Protein 3H6J (pdb70)

Radius of gyration: 24.5 Å; Cα contacts (8 Å, |Δi|>4): 1259; chains: 1; bounding box: 62×69×52 Å

Secondary structure (DSSP, 8-state):
--TT-------TT-EE-SSSEEEEEEEEE-TTS-EEEEEEEES--STTS--EEEEEEEETTEEPPPEEEE--TT--EEEEEEEE-TTS-EEEEEEETTTTEEEEEEESSTTSS-EEEEEE--TTSSEEEE-SB-EEETTEEEEEEEEEETTEEEEEEEEESSSSSS-EEEEEEEEESS-EEEEEEEEEETTEEEEEEEETTSTTS-EEEEEESSTTSS-EEEEE-EESS--TT--EEEEEEEEEE-TTS-EEEEEEEEETTTTEEEEEEEEHHHHHH-SEEE---EEEEE--SS-EEEEEEEETTTEEEEEEEEEEETTEEEEEEEEE---S--SEE---EEEETT-EEEEE---SS--SEEEEEEESSSS-S--EE---EEEESSSEEEESEEEEE-SSEEEEEE-SBSB--S-BTTTB-SGGG-BSEEEEEEEEE-

Solvent-accessible surface area: 18546 Å² total; per-residue (Å²): 240,89,128,202,145,107,82,102,30,169,0,68,66,65,42,6,87,86,74,72,3,0,0,24,1,10,0,19,41,5,95,83,10,27,0,0,0,0,1,0,18,0,75,50,68,75,35,42,27,55,3,40,0,0,8,0,50,23,93,87,26,130,21,32,88,28,48,85,13,6,111,38,85,72,51,0,2,24,8,1,0,0,0,30,12,108,91,16,30,0,0,0,0,0,3,0,124,85,61,5,47,0,41,0,21,2,2,102,54,39,1,106,76,37,79,93,65,50,48,13,64,109,58,70,11,71,76,1,34,0,12,6,57,6,16,61,5,62,79,56,5,0,0,4,6,32,4,6,60,58,119,49,56,44,1,23,0,0,27,5,88,65,36,0,80,87,22,30,95,36,22,75,12,41,62,19,122,46,49,16,24,6,5,16,13,18,46,15,40,158,19,29,2,0,0,0,0,33,41,17,79,0,61,42,16,25,4,57,0,5,10,2,116,68,44,1,58,91,44,84,75,34,15,62,28,64,21,75,55,47,12,95,101,14,64,4,0,2,5,12,16,5,75,5,108,27,155,72,42,28,41,2,0,0,0,0,2,0,0,52,65,46,88,82,0,12,25,6,9,2,41,22,75,103,0,62,88,17,15,54,27,5,31,89,76,55,79,26,57,45,0,46,64,36,0,0,19,6,2,18,10,51,49,56,17,169,76,0,0,0,0,0,0,41,17,74,50,78,54,30,0,0,1,28,0,12,24,7,150,28,71,55,18,17,13,30,49,18,84,18,48,79,3,53,39,112,40,107,44,81,22,80,7,74,26,182,100,32,6,157,113,41,49,7,21,3,3,178,47,38,76,31,105,107,99,36,101,12,122,83,45,103,9,62,80,78,26,154,63,32,5,2,4,124,71,87,64,28,75,124,43,0,86,0,28,11,12,25,2,0,35,2,4,17,123,116,69,63,124,7,85,39,72,106,30,59,26,53,87,10,69,0,11,0,54,0,39,51

Nearest PDB structures (foldseek):
  3h6j-assembly1_A  TM=1.002E+00  e=2.358E-85  Pseudomonas aeruginosa
  2w38-assembly1_A  TM=1.001E+00  e=3.408E-80  Pseudomonas aeruginosa PAO1
  5yp4-assembly2_D  TM=4.497E-01  e=7.134E-05  Pseudoxanthomonas mexicana
  5yp4-assembly2_C  TM=4.364E-01  e=2.005E-04  Pseudoxanthomonas mexicana
  5yp1-assembly1_A  TM=4.173E-01  e=2.781E-03  Pseudoxanthomonas mexicana

Foldseek 3Di:
DPPVDDDDDDQVFAWDFDFWAWAQWAWEAAPVGWIKIWTWTFQAQDAQGFTFIWMWIQDPRYTDDTDTAGGDPRWHWHHWEWYADPLRKTKIWTATRVQLKIWIWIDDPNRPDIDTQDIHHCPQWPHKGWHYYWADQPQKIWTWIKTHHDQKIWTWTWIDNPRRNDIDIDATADIDRWHWGQKEWDAADDQKIKMWTQTVQQFQQWIWIKMTRHSRNYIDTQGTQEEPDTDGRFRKDRKYKDWAAFPVGFIKMKIWIATAVQQFIWIWMAGVVVSVVGRYGIGDIDGFGGAYHPKFNKYWYDDPRAKTKMKIKHAPDNRTIIIRIGIDHPDGAFLFKDQWDKDFAQDKDKAFRPDPFKFPDKWKWFDADSDDPDIGTFDWDWEDPPHTKIAAWDWDIGGTIIMIGGMCANHEHLPDPDQRPHPVSRHRMHIMMMTTHD

B-factor: mean 17.86, std 13.31, range [4.4, 105.65]

Structure (mmCIF, N/CA/C/O backbone):
data_3H6J
#
_entry.id   3H6J
#
_cell.length_a   126.340
_cell.length_b   126.340
_cell.length_c   126.340
_cell.angle_alpha   90.00
_cell.angle_beta   90.00
_cell.angle_gamma   90.00
#
_symmetry.space_group_name_H-M   'P 21 3'
#
loop_
_entity.id
_entity.type
_entity.pdbx_description
1 polymer Neuraminidase
2 water water
#
loop_
_atom_site.group_PDB
_atom_site.id
_atom_site.type_symbol
_atom_site.label_atom_id
_atom_site.label_alt_id
_atom_site.label_comp_id
_atom_site.label_asym_id
_atom_site.label_entity_id
_atom_site.label_seq_id
_atom_site.pdbx_PDB_ins_code
_atom_site.Cartn_x
_atom_site.Cartn_y
_atom_site.Cartn_z
_atom_site.occupancy
_atom_site.B_iso_or_equiv
_atom_site.auth_seq_id
_atom_site.auth_comp_id
_atom_site.auth_asym_id
_atom_site.auth_atom_id
_atom_site.pdbx_PDB_model_num
ATOM 1 N N . MET A 1 1 ? 104.332 31.559 25.931 1.00 36.54 1 MET A N 1
ATOM 2 C CA . MET A 1 1 ? 102.927 31.973 26.192 1.00 34.97 1 MET A CA 1
ATOM 3 C C . MET A 1 1 ? 101.999 30.770 26.306 1.00 32.43 1 MET A C 1
ATOM 4 O O . MET A 1 1 ? 100.927 30.738 25.702 1.00 30.52 1 MET A O 1
ATOM 9 N N . ASN A 1 2 ? 102.421 29.778 27.081 1.00 29.20 2 ASN A N 1
ATOM 10 C CA . ASN A 1 2 ? 101.623 28.579 27.282 1.00 26.12 2 ASN A CA 1
ATOM 11 C C . ASN A 1 2 ? 100.756 28.764 28.524 1.00 24.26 2 ASN A C 1
ATOM 12 O O . ASN A 1 2 ? 101.203 28.531 29.647 1.00 22.80 2 ASN A O 1
ATOM 17 N N . THR A 1 3 ? 99.515 29.196 28.312 1.00 21.54 3 THR A N 1
ATOM 18 C CA . THR A 1 3 ? 98.589 29.426 29.413 1.00 19.38 3 THR A CA 1
ATOM 19 C C . THR A 1 3 ? 98.148 28.125 30.073 1.00 18.21 3 THR A C 1
ATOM 20 O O . THR A 1 3 ? 97.495 28.142 31.118 1.00 17.15 3 THR A O 1
ATOM 24 N N . TYR A 1 4 ? 98.506 26.996 29.467 1.00 17.77 4 TYR A N 1
ATOM 25 C CA . TYR A 1 4 ? 98.144 25.699 30.026 1.00 17.34 4 TYR A CA 1
ATOM 26 C C . TYR A 1 4 ? 99.156 25.224 31.059 1.00 18.24 4 TYR A C 1
ATOM 27 O O . TYR A 1 4 ? 98.850 24.361 31.883 1.00 18.87 4 TYR A O 1
ATOM 36 N N . PHE A 1 5 ? 100.357 25.791 31.017 1.00 18.21 5 PHE A N 1
ATOM 37 C CA . PHE A 1 5 ? 101.399 25.403 31.958 1.00 19.18 5 PHE A CA 1
ATOM 38 C C . PHE A 1 5 ? 101.009 25.853 33.357 1.00 20.45 5 PHE A C 1
ATOM 39 O O . PHE A 1 5 ? 100.802 27.039 33.605 1.00 22.02 5 PHE A O 1
ATOM 47 N N . ASP A 1 6 ? 100.917 24.896 34.272 1.00 19.82 6 ASP A N 1
ATOM 48 C CA . ASP A 1 6 ? 100.522 25.194 35.639 1.00 19.33 6 ASP A CA 1
ATOM 49 C C . ASP A 1 6 ? 101.687 25.214 36.621 1.00 18.29 6 ASP A C 1
ATOM 50 O O . ASP A 1 6 ? 102.555 24.342 36.596 1.00 18.82 6 ASP A O 1
ATOM 55 N N . ILE A 1 7 ? 101.707 26.235 37.471 1.00 15.27 7 ILE A N 1
ATOM 56 C CA . ILE A 1 7 ? 102.727 26.365 38.501 1.00 14.15 7 ILE A CA 1
ATOM 57 C C . ILE A 1 7 ? 101.970 26.210 39.812 1.00 11.89 7 ILE A C 1
ATOM 58 O O . ILE A 1 7 ? 101.248 27.118 40.234 1.00 13.26 7 ILE A O 1
ATOM 63 N N . PRO A 1 8 ? 102.108 25.048 40.468 1.00 10.86 8 PRO A N 1
ATOM 64 C CA . PRO A 1 8 ? 101.409 24.821 41.734 1.00 10.58 8 PRO A CA 1
ATOM 65 C C . PRO A 1 8 ? 102.087 25.537 42.891 1.00 10.49 8 PRO A C 1
ATOM 66 O O . PRO A 1 8 ? 103.192 26.061 42.749 1.00 10.13 8 PRO A O 1
ATOM 70 N N . HIS A 1 9 ? 101.413 25.564 44.034 1.00 8.67 9 HIS A N 1
ATOM 71 C CA . HIS A 1 9 ? 101.967 26.185 45.228 1.00 8.64 9 HIS A CA 1
ATOM 72 C C . HIS A 1 9 ? 101.669 25.341 46.444 1.00 9.61 9 HIS A C 1
ATOM 73 O O . HIS A 1 9 ? 100.682 24.608 46.482 1.00 8.76 9 HIS A O 1
ATOM 80 N N . ARG A 1 10 ? 102.563 25.413 47.420 1.00 8.59 10 ARG A N 1
ATOM 81 C CA . ARG A 1 10 ? 102.396 24.687 48.669 1.00 8.97 10 ARG A CA 1
ATOM 82 C C . ARG A 1 10 ? 102.918 25.604 49.753 1.00 10.39 10 ARG A C 1
ATOM 83 O O . ARG A 1 10 ? 104.125 25.805 49.884 1.00 11.15 10 ARG A O 1
ATOM 91 N N . LEU A 1 11 ? 101.996 26.168 50.523 1.00 9.72 11 LEU A N 1
ATOM 92 C CA . LEU A 1 11 ? 102.357 27.096 51.580 1.00 9.01 11 LEU A CA 1
ATOM 93 C C . LEU A 1 11 ? 102.285 26.498 52.975 1.00 9.77 11 LEU A C 1
ATOM 94 O O . LEU A 1 11 ? 102.577 27.174 53.962 1.00 9.76 11 LEU A O 1
ATOM 99 N N . VAL A 1 12 ? 101.903 25.230 53.055 1.00 9.78 12 VAL A N 1
ATOM 100 C CA . VAL A 1 12 ? 101.802 24.543 54.337 1.00 10.14 12 VAL A CA 1
ATOM 101 C C . VAL A 1 12 ? 103.117 24.606 55.113 1.00 10.87 12 VAL A C 1
ATOM 102 O O . VAL A 1 12 ? 104.152 24.140 54.635 1.00 12.16 12 VAL A O 1
ATOM 106 N N . GLY A 1 13 ? 103.064 25.200 56.304 1.00 10.60 13 GLY A N 1
ATOM 107 C CA . GLY A 1 13 ? 104.240 25.311 57.150 1.00 10.24 13 GLY A CA 1
ATOM 108 C C . GLY A 1 13 ? 105.306 26.307 56.727 1.00 11.14 13 GLY A C 1
ATOM 109 O O . GLY A 1 13 ? 106.345 26.405 57.381 1.00 12.44 13 GLY A O 1
ATOM 110 N N . LYS A 1 14 ? 105.063 27.057 55.656 1.00 10.33 14 LYS A N 1
ATOM 111 C CA . LYS A 1 14 ? 106.045 28.028 55.179 1.00 9.65 14 LYS A CA 1
ATOM 112 C C . LYS A 1 14 ? 106.047 29.316 55.989 1.00 9.11 14 LYS A C 1
ATOM 113 O O . LYS A 1 14 ? 105.016 29.731 56.513 1.00 9.98 14 LYS A O 1
ATOM 119 N N . ALA A 1 15 ? 107.216 29.942 56.095 1.00 9.28 15 ALA A N 1
ATOM 120 C CA . ALA A 1 15 ? 107.335 31.183 56.846 1.00 9.15 15 ALA A CA 1
ATOM 121 C C . ALA A 1 15 ? 108.559 31.991 56.462 1.00 9.36 15 ALA A C 1
ATOM 122 O O . ALA A 1 15 ? 109.564 31.455 55.989 1.00 9.76 15 ALA A O 1
ATOM 124 N N . LEU A 1 16 ? 108.449 33.296 56.670 1.00 9.85 16 LEU A N 1
ATOM 125 C CA . LEU A 1 16 ? 109.539 34.224 56.417 1.00 9.90 16 LEU A CA 1
ATOM 126 C C . LEU A 1 16 ? 109.827 34.806 57.795 1.00 10.22 16 LEU A C 1
ATOM 127 O O . LEU A 1 16 ? 109.032 35.580 58.322 1.00 10.91 16 LEU A O 1
ATOM 132 N N . TYR A 1 17 ? 110.942 34.405 58.392 1.00 10.92 17 TYR A N 1
ATOM 133 C CA . TYR A 1 17 ? 111.307 34.915 59.709 1.00 10.95 17 TYR A CA 1
ATOM 134 C C . TYR A 1 17 ? 112.817 35.075 59.797 1.00 12.84 17 TYR A C 1
ATOM 135 O O . TYR A 1 17 ? 113.564 34.108 59.633 1.00 13.01 17 TYR A O 1
ATOM 144 N N . GLU A 1 18 ? 113.257 36.301 60.061 1.00 12.02 18 GLU A N 1
ATOM 145 C CA . GLU A 1 18 ? 114.681 36.595 60.164 1.00 13.00 18 GLU A CA 1
ATOM 146 C C . GLU A 1 18 ? 114.986 37.436 61.399 1.00 12.82 18 GLU A C 1
ATOM 147 O O . GLU A 1 18 ? 115.971 38.170 61.432 1.00 12.85 18 GLU A O 1
ATOM 153 N N . SER A 1 19 ? 114.132 37.316 62.410 1.00 11.51 19 SER A N 1
ATOM 154 C CA . SER A 1 19 ? 114.292 38.032 63.671 1.00 11.08 19 SER A CA 1
ATOM 155 C C . SER A 1 19 ? 114.104 39.545 63.608 1.00 10.84 19 SER A C 1
ATOM 156 O O . SER A 1 19 ? 114.589 40.269 64.476 1.00 11.12 19 SER A O 1
ATOM 159 N N . TYR A 1 20 ? 113.422 40.021 62.574 1.00 10.04 20 TYR A N 1
ATOM 160 C CA . TYR A 1 20 ? 113.130 41.447 62.451 1.00 9.04 20 TYR A CA 1
ATOM 161 C C . TYR A 1 20 ? 111.696 41.589 62.917 1.00 9.34 20 TYR A C 1
ATOM 162 O O . TYR A 1 20 ? 111.095 40.622 63.386 1.00 9.74 20 TYR A O 1
ATOM 171 N N . TYR A 1 21 ? 111.156 42.796 62.814 1.00 8.93 21 TYR A N 1
ATOM 172 C CA . TYR A 1 21 ? 109.753 42.994 63.108 1.00 8.51 21 TYR A CA 1
ATOM 173 C C . TYR A 1 21 ? 109.216 43.201 61.697 1.00 8.33 21 TYR A C 1
ATOM 174 O O . TYR A 1 21 ? 109.211 44.321 61.174 1.00 9.96 21 TYR A O 1
ATOM 183 N N . ASP A 1 22 ? 108.837 42.095 61.065 1.00 8.90 22 ASP A N 1
ATOM 184 C CA . ASP A 1 22 ? 108.277 42.100 59.712 1.00 8.82 22 ASP A CA 1
ATOM 185 C C . ASP A 1 22 ? 106.766 41.985 59.882 1.00 8.74 22 ASP A C 1
ATOM 186 O O . ASP A 1 22 ? 106.280 41.069 60.543 1.00 9.39 22 ASP A O 1
ATOM 191 N N . HIS A 1 23 ? 106.019 42.898 59.269 1.00 8.00 23 HIS A N 1
ATOM 192 C CA . HIS A 1 23 ? 104.571 42.901 59.476 1.00 7.68 23 HIS A CA 1
ATOM 193 C C . HIS A 1 23 ? 103.826 43.831 58.523 1.00 8.76 23 HIS A C 1
ATOM 194 O O . HIS A 1 23 ? 104.422 44.471 57.662 1.00 8.78 23 HIS A O 1
ATOM 201 N N . PHE A 1 24 ? 102.509 43.885 58.706 1.00 9.11 24 PHE A N 1
ATOM 202 C CA . PHE A 1 24 ? 101.604 44.767 57.970 1.00 9.05 24 PHE A CA 1
ATOM 203 C C . PHE A 1 24 ? 101.724 44.783 56.450 1.00 9.77 24 PHE A C 1
ATOM 204 O O . PHE A 1 24 ? 101.566 45.835 55.829 1.00 11.34 24 PHE A O 1
ATOM 212 N N . GLY A 1 25 ? 101.953 43.623 55.843 1.00 8.15 25 GLY A N 1
ATOM 213 C CA . GLY A 1 25 ? 102.101 43.581 54.398 1.00 8.64 25 GLY A CA 1
ATOM 214 C C . GLY A 1 25 ? 101.061 42.772 53.646 1.00 8.74 25 GLY A C 1
ATOM 215 O O . GLY A 1 25 ? 100.025 42.379 54.194 1.00 8.64 25 GLY A O 1
ATOM 216 N N . GLN A 1 26 ? 101.373 42.505 52.381 1.00 8.15 26 GLN A N 1
ATOM 217 C CA . GLN A 1 26 ? 100.501 41.759 51.481 1.00 8.51 26 GLN A CA 1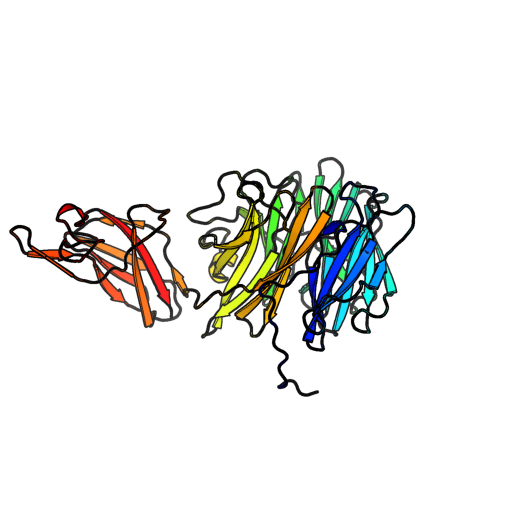
ATOM 218 C C . GLN A 1 26 ? 101.250 40.695 50.694 1.00 8.70 26 GLN A C 1
ATOM 219 O O . GLN A 1 26 ? 102.402 40.893 50.299 1.00 8.89 26 GLN A O 1
ATOM 225 N N . MET A 1 27 ? 100.581 39.570 50.466 1.00 8.03 27 MET A N 1
ATOM 226 C CA . MET A 1 27 ? 101.131 38.514 49.635 1.00 8.70 27 MET A CA 1
ATOM 227 C C . MET A 1 27 ? 100.320 38.522 48.333 1.00 8.95 27 MET A C 1
ATOM 228 O O . MET A 1 27 ? 99.114 38.754 48.360 1.00 8.85 27 MET A O 1
ATOM 233 N N . ASP A 1 28 ? 100.979 38.313 47.198 1.00 8.84 28 ASP A N 1
ATOM 234 C CA . ASP A 1 28 ? 100.276 38.245 45.915 1.00 9.54 28 ASP A CA 1
ATOM 235 C C . ASP A 1 28 ? 101.128 37.374 45.005 1.00 10.66 28 ASP A C 1
ATOM 236 O O . ASP A 1 28 ? 102.145 36.834 45.439 1.00 10.32 28 ASP A O 1
ATOM 241 N N . ILE A 1 29 ? 100.724 37.244 43.748 1.00 10.55 29 ILE A N 1
ATOM 242 C CA . ILE A 1 29 ? 101.447 36.392 42.817 1.00 11.27 29 ILE A CA 1
ATOM 243 C C . ILE A 1 29 ? 101.930 37.164 41.591 1.00 10.60 29 ILE A C 1
ATOM 244 O O . ILE A 1 29 ? 101.276 38.104 41.138 1.00 11.33 29 ILE A O 1
ATOM 249 N N . LEU A 1 30 ? 103.096 36.776 41.083 1.00 12.25 30 LEU A N 1
ATOM 250 C CA . LEU A 1 30 ? 103.682 37.404 39.902 1.00 12.99 30 LEU A CA 1
ATOM 251 C C . LEU A 1 30 ? 103.105 36.750 38.656 1.00 13.91 30 LEU A C 1
ATOM 252 O O . LEU A 1 30 ? 102.511 35.673 38.728 1.00 14.26 30 LEU A O 1
ATOM 257 N N . SER A 1 31 ? 103.291 37.394 37.511 1.00 15.07 31 SER A N 1
ATOM 258 C CA . SER A 1 31 ? 102.788 36.855 36.258 1.00 15.46 31 SER A CA 1
ATOM 259 C C . SER A 1 31 ? 103.402 35.497 35.951 1.00 15.91 31 SER A C 1
ATOM 260 O O . SER A 1 31 ? 102.771 34.665 35.298 1.00 16.99 31 SER A O 1
ATOM 263 N N . ASP A 1 32 ? 104.624 35.262 36.424 1.00 15.58 32 ASP A N 1
ATOM 264 C CA . ASP A 1 32 ? 105.286 33.986 36.160 1.00 16.65 32 ASP A CA 1
ATOM 265 C C . ASP A 1 32 ? 104.874 32.896 37.139 1.00 15.57 32 ASP A C 1
ATOM 266 O O . ASP A 1 32 ? 105.366 31.772 37.067 1.00 16.21 32 ASP A O 1
ATOM 271 N N . GLY A 1 33 ? 103.972 33.232 38.057 1.00 14.66 33 GLY A N 1
ATOM 272 C CA . GLY A 1 33 ? 103.506 32.248 39.020 1.00 14.38 33 GLY A CA 1
ATOM 273 C C . GLY A 1 33 ? 104.200 32.257 40.372 1.00 14.67 33 GLY A C 1
ATOM 274 O O . GLY A 1 33 ? 103.780 31.545 41.281 1.00 13.99 33 GLY A O 1
ATOM 275 N N . SER A 1 34 ? 105.257 33.047 40.523 1.00 14.29 34 SER A N 1
ATOM 276 C CA . SER A 1 34 ? 105.959 33.099 41.800 1.00 13.69 34 SER A CA 1
ATOM 277 C C . SER A 1 34 ? 105.221 33.973 42.804 1.00 11.73 34 SER A C 1
ATOM 278 O O . SER A 1 34 ? 104.728 35.048 42.461 1.00 13.02 34 SER A O 1
ATOM 281 N N . LEU A 1 35 ? 105.135 33.496 44.041 1.00 10.81 35 LEU A N 1
ATOM 282 C CA . LEU A 1 35 ? 104.475 34.245 45.100 1.00 9.17 35 LEU A CA 1
ATOM 283 C C . LEU A 1 35 ? 105.474 35.224 45.685 1.00 9.30 35 LEU A C 1
ATOM 284 O O . LEU A 1 35 ? 106.676 34.956 45.700 1.00 9.56 35 LEU A O 1
ATOM 289 N N . TYR A 1 36 ? 104.975 36.356 46.168 1.00 8.30 36 TYR A N 1
ATOM 290 C CA . TYR A 1 36 ? 105.844 37.360 46.764 1.00 8.74 36 TYR A CA 1
ATOM 291 C C . TYR A 1 36 ? 105.158 38.074 47.910 1.00 9.25 36 TYR A C 1
ATOM 292 O O . TYR A 1 36 ? 103.944 37.978 48.086 1.00 9.12 36 TYR A O 1
ATOM 301 N N . LEU A 1 37 ? 105.957 38.777 48.698 1.00 8.39 37 LEU A N 1
ATOM 302 C CA . LEU A 1 37 ? 105.454 39.542 49.824 1.00 8.30 37 LEU A CA 1
ATOM 303 C C . LEU A 1 37 ? 106.009 40.953 49.748 1.00 9.45 37 LEU A C 1
ATOM 304 O O . LEU A 1 37 ? 107.169 41.154 49.387 1.00 10.12 37 LEU A O 1
ATOM 309 N N . ILE A 1 38 ? 105.163 41.928 50.048 1.00 9.40 38 ILE A N 1
ATOM 310 C CA . ILE A 1 38 ? 105.597 43.312 50.116 1.00 8.90 38 ILE A CA 1
ATOM 311 C C . ILE A 1 38 ? 105.167 43.657 51.524 1.00 8.72 38 ILE A C 1
ATOM 312 O O . ILE A 1 38 ? 104.001 43.490 51.891 1.00 9.32 38 ILE A O 1
ATOM 317 N N . TYR A 1 39 ? 106.112 44.116 52.332 1.00 9.14 39 TYR A N 1
ATOM 318 C CA . TYR A 1 39 ? 105.793 44.398 53.718 1.00 8.84 39 TYR A CA 1
ATOM 319 C C . TYR A 1 39 ? 106.736 45.394 54.369 1.00 8.44 39 TYR A C 1
ATOM 320 O O . TYR A 1 39 ? 107.697 45.855 53.761 1.00 8.61 39 TYR A O 1
ATOM 329 N N . ARG A 1 40 ? 106.446 45.706 55.628 1.00 8.18 40 ARG A N 1
ATOM 330 C CA . ARG A 1 40 ? 107.260 46.631 56.406 1.00 7.74 40 ARG A CA 1
ATOM 331 C C . ARG A 1 40 ? 108.268 45.841 57.220 1.00 7.88 40 ARG A C 1
ATOM 332 O O . ARG A 1 40 ? 107.890 44.964 57.995 1.00 7.68 40 ARG A O 1
ATOM 340 N N . ARG A 1 41 ? 109.550 46.131 57.017 1.00 8.46 41 ARG A N 1
ATOM 341 C CA . ARG A 1 41 ? 110.599 45.487 57.795 1.00 7.43 41 ARG A CA 1
ATOM 342 C C . ARG A 1 41 ? 111.153 46.565 58.714 1.00 8.79 41 ARG A C 1
ATOM 343 O O . ARG A 1 41 ? 111.358 47.710 58.299 1.00 8.99 41 ARG A O 1
ATOM 351 N N . ALA A 1 42 ? 111.376 46.197 59.968 1.00 8.82 42 ALA A N 1
ATOM 352 C CA . ALA A 1 42 ? 111.906 47.131 60.953 1.00 8.76 42 ALA A CA 1
ATOM 353 C C . ALA A 1 42 ? 112.427 46.345 62.143 1.00 9.41 42 ALA A C 1
ATOM 354 O O . ALA A 1 42 ? 112.475 45.113 62.113 1.00 9.18 42 ALA A O 1
ATOM 356 N N . THR A 1 43 ? 112.846 47.059 63.182 1.00 8.58 43 THR A N 1
ATOM 357 C CA . THR A 1 43 ? 113.327 46.407 64.391 1.00 8.96 43 THR A CA 1
ATOM 358 C C . THR A 1 43 ? 112.468 46.832 65.584 1.00 10.17 43 THR A C 1
ATOM 359 O O . THR A 1 43 ? 112.859 46.655 66.733 1.00 10.88 43 THR A O 1
ATOM 363 N N . GLU A 1 44 ? 111.294 47.391 65.289 1.00 9.65 44 GLU A N 1
ATOM 364 C CA . GLU A 1 44 ? 110.319 47.817 66.301 1.00 11.34 44 GLU A CA 1
ATOM 365 C C . GLU A 1 44 ? 108.987 48.037 65.593 1.00 12.36 44 GLU A C 1
ATOM 366 O O . GLU A 1 44 ? 108.926 48.058 64.362 1.00 11.89 44 GLU A O 1
ATOM 372 N N . HIS A 1 45 ? 107.929 48.210 66.375 1.00 13.44 45 HIS A N 1
ATOM 373 C CA . HIS A 1 45 ? 106.600 48.445 65.821 1.00 14.45 45 HIS A CA 1
ATOM 374 C C . HIS A 1 45 ? 106.118 49.868 66.094 1.00 14.85 45 HIS A C 1
ATOM 375 O O . HIS A 1 45 ? 105.279 50.391 65.363 1.00 14.44 45 HIS A O 1
ATOM 382 N N . VAL A 1 46 ? 106.659 50.499 67.134 1.00 14.76 46 VAL A N 1
ATOM 383 C CA . VAL A 1 46 ? 106.248 51.853 67.499 1.00 14.97 46 VAL A CA 1
ATOM 384 C C . VAL A 1 46 ? 106.384 52.864 66.363 1.00 14.61 46 VAL A C 1
ATOM 385 O O . VAL A 1 46 ? 107.272 52.755 65.517 1.00 13.41 46 VAL A O 1
ATOM 389 N N . GLY A 1 47 ? 105.486 53.846 66.345 1.00 15.24 47 GLY A N 1
ATOM 390 C CA . GLY A 1 47 ? 105.534 54.869 65.315 1.00 14.97 47 GLY A CA 1
ATOM 391 C C . GLY A 1 47 ? 106.816 55.669 65.438 1.00 14.12 47 GLY A C 1
ATOM 392 O O . GLY A 1 47 ? 107.226 56.027 66.543 1.00 16.79 47 GLY A O 1
ATOM 393 N N . GLY A 1 48 ? 107.453 55.952 64.309 1.00 14.99 48 GLY A N 1
ATOM 394 C CA . GLY A 1 48 ? 108.688 56.707 64.341 1.00 14.11 48 GLY A CA 1
ATOM 395 C C . GLY A 1 48 ? 109.912 55.828 64.468 1.00 14.55 48 GLY A C 1
ATOM 396 O O . GLY A 1 48 ? 110.990 56.313 64.816 1.00 13.78 48 GLY A O 1
ATOM 397 N N . SER A 1 49 ? 109.754 54.533 64.204 1.00 13.63 49 SER A N 1
ATOM 398 C CA . SER A 1 49 ? 110.891 53.627 64.280 1.00 13.60 49 SER A CA 1
ATOM 399 C C . SER A 1 49 ? 111.599 53.522 62.923 1.00 12.51 49 SER A C 1
ATOM 400 O O . SER A 1 49 ? 111.642 54.497 62.174 1.00 13.56 49 SER A O 1
ATOM 403 N N . ASP A 1 50 ? 112.140 52.353 62.596 1.00 11.53 50 ASP A N 1
ATOM 404 C CA . ASP A 1 50 ? 112.894 52.193 61.355 1.00 10.86 50 ASP A CA 1
ATOM 405 C C . ASP A 1 50 ? 112.227 51.389 60.249 1.00 10.58 50 ASP A C 1
ATOM 406 O O . ASP A 1 50 ? 112.866 50.552 59.613 1.00 11.13 50 ASP A O 1
ATOM 411 N N . GLY A 1 51 ? 110.950 51.662 60.003 1.00 10.27 51 GLY A N 1
ATOM 412 C CA . GLY A 1 51 ? 110.241 50.928 58.973 1.00 10.57 51 GLY A CA 1
ATOM 413 C C . GLY A 1 51 ? 110.631 51.247 57.541 1.00 11.25 51 GLY A C 1
ATOM 414 O O . GLY A 1 51 ? 110.751 52.411 57.151 1.00 11.35 51 GLY A O 1
ATOM 415 N N . ARG A 1 52 ? 110.871 50.200 56.762 1.00 10.42 52 ARG A N 1
ATOM 416 C CA . ARG A 1 52 ? 111.185 50.365 55.355 1.00 10.29 52 ARG A CA 1
ATOM 417 C C . ARG A 1 52 ? 110.336 49.362 54.590 1.00 10.86 52 ARG A C 1
ATOM 418 O O . ARG A 1 52 ? 109.999 48.289 55.104 1.00 10.94 52 ARG A O 1
ATOM 426 N N . VAL A 1 53 ? 109.967 49.731 53.370 1.00 10.22 53 VAL A N 1
ATOM 427 C CA . VAL A 1 53 ? 109.148 48.872 52.523 1.00 10.79 53 VAL A CA 1
ATOM 428 C C . VAL A 1 53 ? 110.069 47.893 51.806 1.00 11.14 53 VAL A C 1
ATOM 429 O O . VAL A 1 53 ? 111.031 48.308 51.162 1.00 11.37 53 VAL A O 1
ATOM 433 N N . VAL A 1 54 ? 109.788 46.598 51.922 1.00 10.09 54 VAL A N 1
ATOM 434 C CA . VAL A 1 54 ? 110.621 45.604 51.261 1.00 9.93 54 VAL A CA 1
ATOM 435 C C . VAL A 1 54 ? 109.813 44.580 50.473 1.00 9.77 54 VAL A C 1
ATOM 436 O O . VAL A 1 54 ? 108.605 44.445 50.658 1.00 9.76 54 VAL A O 1
ATOM 440 N N . PHE A 1 55 ? 110.511 43.868 49.596 1.00 9.84 55 PHE A N 1
ATOM 441 C CA . PHE A 1 55 ? 109.923 42.858 48.725 1.00 10.42 55 PHE A CA 1
ATOM 442 C C . PHE A 1 55 ? 110.698 41.547 48.840 1.00 11.33 55 PHE A C 1
ATOM 443 O O . PHE A 1 55 ? 111.928 41.541 48.791 1.00 12.12 55 PHE A O 1
ATOM 451 N N . SER A 1 56 ? 109.980 40.440 49.008 1.00 10.29 56 SER A N 1
ATOM 452 C CA . SER A 1 56 ? 110.616 39.124 49.086 1.00 11.38 56 SER A CA 1
ATOM 453 C C . SER A 1 56 ? 109.886 38.164 48.153 1.00 11.56 56 SER A C 1
ATOM 454 O O . SER A 1 56 ? 108.656 38.181 48.065 1.00 11.73 56 SER A O 1
ATOM 457 N N . LYS A 1 57 ? 110.656 37.329 47.464 1.00 11.67 57 LYS A N 1
ATOM 458 C CA . LYS A 1 57 ? 110.115 36.364 46.510 1.00 12.83 57 LYS A CA 1
ATOM 459 C C . LYS A 1 57 ? 110.296 34.941 47.036 1.00 12.00 57 LYS A C 1
ATOM 460 O O . LYS A 1 57 ? 111.355 34.606 47.559 1.00 11.91 57 LYS A O 1
ATOM 466 N N . LEU A 1 58 ? 109.261 34.110 46.918 1.00 11.28 58 LEU A N 1
ATOM 467 C CA . LEU A 1 58 ? 109.355 32.735 47.391 1.00 11.42 58 LEU A CA 1
ATOM 468 C C . LEU A 1 58 ? 109.941 31.869 46.272 1.00 13.04 58 LEU A C 1
ATOM 469 O O . LEU A 1 58 ? 109.291 31.624 45.254 1.00 13.28 58 LEU A O 1
ATOM 474 N N . GLU A 1 59 ? 111.179 31.419 46.468 1.00 13.51 59 GLU A N 1
ATOM 475 C CA . GLU A 1 59 ? 111.880 30.598 45.479 1.00 15.84 59 GLU A CA 1
ATOM 476 C C . GLU A 1 59 ? 112.364 29.293 46.100 1.00 15.14 59 GLU A C 1
ATOM 477 O O . GLU A 1 59 ? 113.053 29.301 47.117 1.00 15.52 59 GLU A O 1
ATOM 483 N N . GLY A 1 60 ? 112.002 28.171 45.486 1.00 15.44 60 GLY A N 1
ATOM 484 C CA . GLY A 1 60 ? 112.422 26.883 46.010 1.00 15.59 60 GLY A CA 1
ATOM 485 C C . GLY A 1 60 ? 111.999 26.669 47.449 1.00 15.49 60 GLY A C 1
ATOM 486 O O . GLY A 1 60 ? 112.690 26.005 48.221 1.00 16.71 60 GLY A O 1
ATOM 487 N N . GLY A 1 61 ? 110.862 27.250 47.818 1.00 14.15 61 GLY A N 1
ATOM 488 C CA . GLY A 1 61 ? 110.365 27.088 49.173 1.00 13.42 61 GLY A CA 1
ATOM 489 C C . GLY A 1 61 ? 111.025 27.969 50.215 1.00 12.56 61 GLY A C 1
ATOM 490 O O . GLY A 1 61 ? 110.769 27.817 51.406 1.00 12.77 61 GLY A O 1
ATOM 491 N N . ILE A 1 62 ? 111.874 28.894 49.783 1.00 13.55 62 ILE A N 1
ATOM 492 C CA . ILE A 1 62 ? 112.531 29.782 50.739 1.00 14.96 62 ILE A CA 1
ATOM 493 C C . ILE A 1 62 ? 112.382 31.237 50.302 1.00 13.62 62 ILE A C 1
ATOM 494 O O . ILE A 1 62 ? 112.606 31.576 49.138 1.00 12.99 62 ILE A O 1
ATOM 499 N N . TRP A 1 63 ? 111.986 32.096 51.235 1.00 13.22 63 TRP A N 1
ATOM 500 C CA . TRP A 1 63 ? 111.821 33.507 50.923 1.00 13.40 63 TRP A CA 1
ATOM 501 C C . TRP A 1 63 ? 113.183 34.147 50.706 1.00 13.77 63 TRP A C 1
ATOM 502 O O . TRP A 1 63 ? 114.085 34.025 51.536 1.00 14.76 63 TRP A O 1
ATOM 513 N N . SER A 1 64 ? 113.321 34.828 49.575 1.00 14.81 64 SER A N 1
ATOM 514 C CA . SER A 1 64 ? 114.580 35.467 49.211 1.00 15.84 64 SER A CA 1
ATOM 515 C C . SER A 1 64 ? 114.944 36.656 50.087 1.00 16.34 64 SER A C 1
ATOM 516 O O . SER A 1 64 ? 114.095 37.223 50.777 1.00 15.21 64 SER A O 1
ATOM 519 N N . ALA A 1 65 ? 116.223 37.023 50.050 1.00 16.65 65 ALA A N 1
ATOM 520 C CA . ALA A 1 65 ? 116.716 38.166 50.805 1.00 16.29 65 ALA A CA 1
ATOM 521 C C . ALA A 1 65 ? 115.923 39.347 50.267 1.00 15.12 65 ALA A C 1
ATOM 522 O O . ALA A 1 65 ? 115.954 39.636 49.070 1.00 15.97 65 ALA A O 1
ATOM 524 N N . PRO A 1 66 ? 115.192 40.042 51.144 1.00 16.64 66 PRO A N 1
ATOM 525 C CA . PRO A 1 66 ? 114.376 41.191 50.749 1.00 16.52 66 PRO A CA 1
ATOM 526 C C . PRO A 1 66 ? 115.055 42.284 49.935 1.00 16.87 66 PRO A C 1
ATOM 527 O O . PRO A 1 66 ? 116.201 42.659 50.189 1.00 17.48 66 PRO A O 1
ATOM 531 N N . THR A 1 67 ? 114.327 42.774 48.939 1.00 16.01 67 THR A N 1
ATOM 532 C CA . THR A 1 67 ? 114.792 43.855 48.087 1.00 15.87 67 THR A CA 1
ATOM 533 C C . THR A 1 67 ? 114.174 45.109 48.690 1.00 15.01 67 THR A C 1
ATOM 534 O O . THR A 1 67 ? 113.003 45.107 49.066 1.00 13.84 67 THR A O 1
ATOM 538 N N . ILE A 1 68 ? 114.957 46.177 48.793 1.00 15.04 68 ILE A N 1
ATOM 539 C CA . ILE A 1 68 ? 114.452 47.419 49.360 1.00 15.78 68 ILE A CA 1
ATOM 540 C C . ILE A 1 68 ? 113.593 48.162 48.345 1.00 16.06 68 ILE A C 1
ATOM 541 O O . ILE A 1 68 ? 114.068 48.514 47.267 1.00 18.51 68 ILE A O 1
ATOM 546 N N . VAL A 1 69 ? 112.329 48.388 48.690 1.00 14.22 69 VAL A N 1
ATOM 547 C CA . VAL A 1 69 ? 111.411 49.102 47.808 1.00 14.36 69 VAL A CA 1
ATOM 548 C C . VAL A 1 69 ? 111.472 50.598 48.101 1.00 15.63 69 VAL A C 1
ATOM 549 O O . VAL A 1 69 ? 111.638 51.417 47.196 1.00 16.81 69 VAL A O 1
ATOM 553 N N . ALA A 1 70 ? 111.338 50.940 49.378 1.00 14.94 70 ALA A N 1
ATOM 554 C CA . ALA A 1 70 ? 111.369 52.328 49.815 1.00 15.97 70 ALA A CA 1
ATOM 555 C C . ALA A 1 70 ? 112.043 52.447 51.171 1.00 17.23 70 ALA A C 1
ATOM 556 O O . ALA A 1 70 ? 111.702 51.734 52.115 1.00 15.17 70 ALA A O 1
ATOM 558 N N . GLN A 1 71 ? 113.002 53.358 51.261 1.00 18.81 71 GLN A N 1
ATOM 559 C CA . GLN A 1 71 ? 113.735 53.569 52.496 1.00 20.87 71 GLN A CA 1
ATOM 560 C C . GLN A 1 71 ? 114.277 54.989 52.526 1.00 21.38 71 GLN A C 1
ATOM 561 O O . GLN A 1 71 ? 114.717 55.519 51.505 1.00 23.10 71 GLN A O 1
ATOM 567 N N . ALA A 1 72 ? 114.231 55.603 53.702 1.00 21.79 72 ALA A N 1
ATOM 568 C CA . ALA A 1 72 ? 114.718 56.966 53.880 1.00 22.91 72 ALA A CA 1
ATOM 569 C C . ALA A 1 72 ? 115.042 57.191 55.350 1.00 23.00 72 ALA A C 1
ATOM 570 O O . ALA A 1 72 ? 114.215 56.931 56.222 1.00 24.12 72 ALA A O 1
ATOM 572 N N . GLY A 1 73 ? 116.253 57.669 55.617 1.00 24.50 73 GLY A N 1
ATOM 573 C CA . GLY A 1 73 ? 116.661 57.917 56.986 1.00 25.07 73 GLY A CA 1
ATOM 574 C C . GLY A 1 73 ? 115.787 58.948 57.664 1.00 25.69 73 GLY A C 1
ATOM 575 O O . GLY A 1 73 ? 115.548 60.026 57.120 1.00 25.70 73 GLY A O 1
ATOM 576 N N . GLY A 1 74 ? 115.305 58.616 58.856 1.00 25.20 74 GLY A N 1
ATOM 577 C CA . GLY A 1 74 ? 114.455 59.534 59.589 1.00 26.54 74 GLY A CA 1
ATOM 578 C C . GLY A 1 74 ? 112.980 59.341 59.299 1.00 26.82 74 GLY A C 1
ATOM 579 O O . GLY A 1 74 ? 112.135 59.920 59.981 1.00 29.18 74 GLY A O 1
ATOM 580 N N . GLN A 1 75 ? 112.666 58.530 58.289 1.00 26.05 75 GLN A N 1
ATOM 581 C CA . GLN A 1 75 ? 111.275 58.268 57.918 1.00 25.07 75 GLN A CA 1
ATOM 582 C C . GLN A 1 75 ? 110.880 56.837 58.281 1.0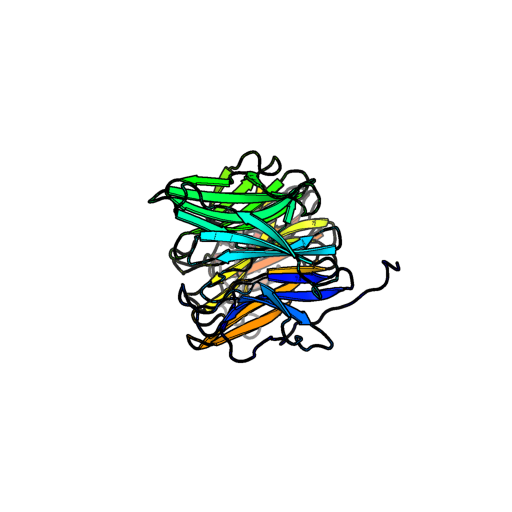0 22.76 75 GLN A C 1
ATOM 583 O O . GLN A 1 75 ? 111.628 55.895 58.017 1.00 22.82 75 GLN A O 1
ATOM 589 N N . ASP A 1 76 ? 109.703 56.680 58.882 1.00 17.97 76 ASP A N 1
ATOM 590 C CA . ASP A 1 76 ? 109.207 55.365 59.285 1.00 14.98 76 ASP A CA 1
ATOM 591 C C . ASP A 1 76 ? 107.997 54.937 58.466 1.00 13.18 76 ASP A C 1
ATOM 592 O O . ASP A 1 76 ? 106.882 55.393 58.703 1.00 13.25 76 ASP A O 1
ATOM 597 N N . PHE A 1 77 ? 108.226 54.063 57.491 1.00 12.91 77 PHE A N 1
ATOM 598 C CA . PHE A 1 77 ? 107.137 53.572 56.658 1.00 12.72 77 PHE A CA 1
ATOM 599 C C . PHE A 1 77 ? 106.284 52.628 57.492 1.00 13.20 77 PHE A C 1
ATOM 600 O O . PHE A 1 77 ? 106.804 51.801 58.238 1.00 11.87 77 PHE A O 1
ATOM 608 N N . ARG A 1 78 ? 104.969 52.758 57.364 1.00 12.28 78 ARG A N 1
ATOM 609 C CA . ARG A 1 78 ? 104.049 51.928 58.124 1.00 10.84 78 ARG A CA 1
ATOM 610 C C . ARG A 1 78 ? 103.500 50.758 57.303 1.00 10.01 78 ARG A C 1
ATOM 611 O O . ARG A 1 78 ? 104.265 50.058 56.646 1.00 10.65 78 ARG A O 1
ATOM 619 N N . ASP A 1 79 ? 102.188 50.542 57.341 1.00 10.24 79 ASP A N 1
ATOM 620 C CA . ASP A 1 79 ? 101.588 49.435 56.593 1.00 11.37 79 ASP A CA 1
ATOM 621 C C . ASP A 1 79 ? 101.955 49.484 55.115 1.00 10.95 79 ASP A C 1
ATOM 622 O O . ASP A 1 79 ? 102.166 50.557 54.553 1.00 10.16 79 ASP A O 1
ATOM 627 N N . VAL A 1 80 ? 102.032 48.315 54.488 1.00 9.49 80 VAL A N 1
ATOM 628 C CA . VAL A 1 80 ? 102.337 48.251 53.072 1.00 10.13 80 VAL A CA 1
ATOM 629 C C . VAL A 1 80 ? 101.130 47.669 52.346 1.00 11.13 80 VAL A C 1
ATOM 630 O O . VAL A 1 80 ? 100.738 46.520 52.572 1.00 11.15 80 VAL A O 1
ATOM 634 N N . ALA A 1 81 ? 100.530 48.497 51.497 1.00 10.24 81 ALA A N 1
ATOM 635 C CA . ALA A 1 81 ? 99.367 48.114 50.707 1.00 9.87 81 ALA A CA 1
ATOM 636 C C . ALA A 1 81 ? 99.834 47.862 49.283 1.00 10.40 81 ALA A C 1
ATOM 637 O O . ALA A 1 81 ? 100.909 48.310 48.890 1.00 10.02 81 ALA A O 1
ATOM 639 N N . GLY A 1 82 ? 99.038 47.138 48.504 1.00 10.29 82 GLY A N 1
ATOM 640 C CA . GLY A 1 82 ? 99.440 46.891 47.134 1.00 9.44 82 GLY A CA 1
ATOM 641 C C . GLY A 1 82 ? 99.100 45.512 46.623 1.00 9.32 82 GLY A C 1
ATOM 642 O O . GLY A 1 82 ? 98.293 44.791 47.212 1.00 9.43 82 GLY A O 1
ATOM 643 N N . GLY A 1 83 ? 99.744 45.146 45.524 1.00 10.08 83 GLY A N 1
ATOM 644 C CA . GLY A 1 83 ? 99.505 43.858 44.910 1.00 10.15 83 GLY A CA 1
ATOM 645 C C . GLY A 1 83 ? 99.861 43.902 43.437 1.00 11.17 83 GLY A C 1
ATOM 646 O O . GLY A 1 83 ? 100.452 44.878 42.959 1.00 10.47 83 GLY A O 1
ATOM 647 N N . THR A 1 84 ? 99.496 42.847 42.716 1.00 10.91 84 THR A N 1
ATOM 648 C CA . THR A 1 84 ? 99.785 42.733 41.289 1.00 11.45 84 THR A CA 1
ATOM 649 C C . THR A 1 84 ? 98.646 43.253 40.424 1.00 12.36 84 THR A C 1
ATOM 650 O O . THR A 1 84 ? 97.487 42.895 40.627 1.00 13.51 84 THR A O 1
ATOM 654 N N . MET A 1 85 ? 98.985 44.097 39.458 1.00 11.29 85 MET A N 1
ATOM 655 C CA . MET A 1 85 ? 97.990 44.650 38.551 1.00 11.99 85 MET A CA 1
ATOM 656 C C . MET A 1 85 ? 97.737 43.654 37.425 1.00 13.02 85 MET A C 1
ATOM 657 O O . MET A 1 85 ? 98.489 42.692 37.258 1.00 13.64 85 MET A O 1
ATOM 662 N N . PRO A 1 86 ? 96.664 43.864 36.644 1.00 13.81 86 PRO A N 1
ATOM 663 C CA . PRO A 1 86 ? 96.348 42.960 35.531 1.00 14.99 86 PRO A CA 1
ATOM 664 C C . PRO A 1 86 ? 97.494 42.899 34.520 1.00 14.38 86 PRO A C 1
ATOM 665 O O . PRO A 1 86 ? 97.697 41.890 33.849 1.00 15.44 86 PRO A O 1
ATOM 669 N N . SER A 1 87 ? 98.242 43.993 34.429 1.00 13.74 87 SER A N 1
ATOM 670 C CA . SER A 1 87 ? 99.365 44.106 33.500 1.00 14.00 87 SER A CA 1
ATOM 671 C C . SER A 1 87 ? 100.606 43.339 33.941 1.00 14.22 87 SER A C 1
ATOM 672 O O . SER A 1 87 ? 101.517 43.117 33.145 1.00 15.72 87 SER A O 1
ATOM 675 N N . GLY A 1 88 ? 100.652 42.957 35.212 1.00 13.74 88 GLY A N 1
ATOM 676 C CA . GLY A 1 88 ? 101.814 42.248 35.714 1.00 13.28 88 GLY A CA 1
ATOM 677 C C . GLY A 1 88 ? 102.672 43.177 36.551 1.00 13.87 88 GLY A C 1
ATOM 678 O O . GLY A 1 88 ? 103.581 42.732 37.255 1.00 13.61 88 GLY A O 1
ATOM 679 N N . ARG A 1 89 ? 102.391 44.475 36.467 1.00 12.78 89 ARG A N 1
ATOM 680 C CA . ARG A 1 89 ? 103.125 45.467 37.246 1.00 12.98 89 ARG A CA 1
ATOM 681 C C . ARG A 1 89 ? 102.761 45.292 38.715 1.00 12.54 89 ARG A C 1
ATOM 682 O O . ARG A 1 89 ? 101.621 44.959 39.039 1.00 13.06 89 ARG A O 1
ATOM 690 N N . ILE A 1 90 ? 103.731 45.502 39.600 1.00 12.10 90 ILE A N 1
ATOM 691 C CA . ILE A 1 90 ? 103.490 45.384 41.036 1.00 12.89 90 ILE A CA 1
ATOM 692 C C . ILE A 1 90 ? 103.384 46.771 41.651 1.00 11.85 90 ILE A C 1
ATOM 693 O O . ILE A 1 90 ? 104.161 47.665 41.319 1.00 13.09 90 ILE A O 1
ATOM 698 N N . VAL A 1 91 ? 102.421 46.940 42.549 1.00 11.36 91 VAL A N 1
ATOM 699 C CA . VAL A 1 91 ? 102.214 48.211 43.229 1.00 11.38 91 VAL A CA 1
ATOM 700 C C . VAL A 1 91 ? 102.431 48.049 44.734 1.00 11.77 91 VAL A C 1
ATOM 701 O O . VAL A 1 91 ? 101.906 47.122 45.353 1.00 11.14 91 VAL A O 1
ATOM 705 N N . ALA A 1 92 ? 103.219 48.950 45.313 1.00 12.22 92 ALA A N 1
ATOM 706 C CA . ALA A 1 92 ? 103.493 48.944 46.747 1.00 12.00 92 ALA A CA 1
ATOM 707 C C . ALA A 1 92 ? 103.337 50.380 47.239 1.00 11.94 92 ALA A C 1
ATOM 708 O O . ALA A 1 92 ? 103.965 51.294 46.708 1.00 13.34 92 ALA A O 1
ATOM 710 N N . ALA A 1 93 ? 102.491 50.574 48.245 1.00 11.89 93 ALA A N 1
ATOM 711 C CA . ALA A 1 93 ? 102.239 51.903 48.795 1.00 11.86 93 ALA A CA 1
ATOM 712 C C . ALA A 1 93 ? 102.307 51.874 50.317 1.00 12.41 93 ALA A C 1
ATOM 713 O O . ALA A 1 93 ? 101.828 50.931 50.953 1.00 12.27 93 ALA A O 1
ATOM 715 N N . SER A 1 94 ? 102.880 52.922 50.899 1.00 11.32 94 SER A N 1
ATOM 716 C CA . SER A 1 94 ? 103.026 52.987 52.345 1.00 11.94 94 SER A CA 1
ATOM 717 C C . SER A 1 94 ? 103.000 54.422 52.853 1.00 13.19 94 SER A C 1
ATOM 718 O O . SER A 1 94 ? 103.457 55.340 52.175 1.00 14.26 94 SER A O 1
ATOM 721 N N . THR A 1 95 ? 102.455 54.608 54.050 1.00 12.50 95 THR A N 1
ATOM 722 C CA . THR A 1 95 ? 102.372 55.931 54.655 1.00 12.99 95 THR A CA 1
ATOM 723 C C . THR A 1 95 ? 103.591 56.188 55.532 1.00 13.40 95 THR A C 1
ATOM 724 O O . THR A 1 95 ? 104.035 55.309 56.273 1.00 13.44 95 THR A O 1
ATOM 728 N N . VAL A 1 96 ? 104.137 57.395 55.428 1.00 12.22 96 VAL A N 1
ATOM 729 C CA . VAL A 1 96 ? 105.287 57.795 56.232 1.00 13.86 96 VAL A CA 1
ATOM 730 C C . VAL A 1 96 ? 104.711 58.317 57.541 1.00 13.99 96 VAL A C 1
ATOM 731 O O . VAL A 1 96 ? 103.951 59.285 57.547 1.00 15.04 96 VAL A O 1
ATOM 735 N N . TYR A 1 97 ? 105.062 57.668 58.645 1.00 14.51 97 TYR A N 1
ATOM 736 C CA . TYR A 1 97 ? 104.548 58.048 59.956 1.00 14.21 97 TYR A CA 1
ATOM 737 C C . TYR A 1 97 ? 104.727 59.525 60.290 1.00 15.38 97 TYR A C 1
ATOM 738 O O . TYR A 1 97 ? 103.784 60.195 60.707 1.00 15.60 97 TYR A O 1
ATOM 747 N N . GLU A 1 98 ? 105.944 60.020 60.099 1.00 16.50 98 GLU A N 1
ATOM 748 C CA . GLU A 1 98 ? 106.282 61.405 60.403 1.00 17.50 98 GLU A CA 1
ATOM 749 C C . GLU A 1 98 ? 105.514 62.482 59.636 1.00 17.96 98 GLU A C 1
ATOM 750 O O . GLU A 1 98 ? 105.296 63.576 60.157 1.00 19.15 98 GLU A O 1
ATOM 756 N N . THR A 1 99 ? 105.102 62.176 58.409 1.00 17.73 99 THR A N 1
ATOM 757 C CA . THR A 1 99 ? 104.406 63.155 57.580 1.00 17.16 99 THR A CA 1
ATOM 758 C C . THR A 1 99 ? 102.954 62.859 57.253 1.00 18.02 99 THR A C 1
ATOM 759 O O . THR A 1 99 ? 102.210 63.752 56.844 1.00 16.82 99 THR A O 1
ATOM 763 N N . GLY A 1 100 ? 102.550 61.609 57.420 1.00 15.88 100 GLY A N 1
ATOM 764 C CA . GLY A 1 100 ? 101.182 61.243 57.109 1.00 16.14 100 GLY A CA 1
ATOM 765 C C . GLY A 1 100 ? 100.949 61.216 55.608 1.00 15.63 100 GLY A C 1
ATOM 766 O O . GLY A 1 100 ? 99.808 61.205 55.149 1.00 16.72 100 GLY A O 1
ATOM 767 N N . GLU A 1 101 ? 102.028 61.207 54.833 1.00 15.91 101 GLU A N 1
ATOM 768 C CA . GLU A 1 101 ? 101.902 61.170 53.383 1.00 15.84 101 GLU A CA 1
ATOM 769 C C . GLU A 1 101 ? 101.992 59.739 52.869 1.00 15.97 101 GLU A C 1
ATOM 770 O O . GLU A 1 101 ? 102.697 58.906 53.442 1.00 15.79 101 GLU A O 1
ATOM 776 N N . VAL A 1 102 ? 101.273 59.464 51.787 1.00 14.84 102 VAL A N 1
ATOM 777 C CA . VAL A 1 102 ? 101.268 58.141 51.182 1.00 14.24 102 VAL A CA 1
ATOM 778 C C . VAL A 1 102 ? 102.191 58.140 49.971 1.00 14.22 102 VAL A C 1
ATOM 779 O O . VAL A 1 102 ? 102.070 58.989 49.088 1.00 14.72 102 VAL A O 1
ATOM 783 N N . LYS A 1 103 ? 103.126 57.199 49.938 1.00 13.78 103 LYS A N 1
ATOM 784 C CA . LYS A 1 103 ? 104.041 57.101 48.814 1.00 13.01 103 LYS A CA 1
ATOM 785 C C . LYS A 1 103 ? 103.776 55.810 48.052 1.00 14.30 103 LYS A C 1
ATOM 786 O O . LYS A 1 103 ? 103.657 54.735 48.644 1.00 13.43 103 LYS A O 1
ATOM 792 N N . VAL A 1 104 ? 103.670 55.939 46.733 1.00 13.32 104 VAL A N 1
ATOM 793 C CA . VAL A 1 104 ? 103.382 54.820 45.845 1.00 13.27 104 VAL A CA 1
ATOM 794 C C . VAL A 1 104 ? 104.567 54.444 44.967 1.00 13.78 104 VAL A C 1
ATOM 795 O O . VAL A 1 104 ? 105.145 55.294 44.286 1.00 14.96 104 VAL A O 1
ATOM 799 N N . TYR A 1 105 ? 104.919 53.162 44.981 1.00 13.37 105 TYR A N 1
ATOM 800 C CA . TYR A 1 105 ? 106.027 52.660 44.183 1.00 13.81 105 TYR A CA 1
ATOM 801 C C . TYR A 1 105 ? 105.544 51.511 43.309 1.00 14.20 105 TYR A C 1
ATOM 802 O O . TYR A 1 105 ? 104.653 50.761 43.702 1.00 15.17 105 TYR A O 1
ATOM 811 N N . VAL A 1 106 ? 106.130 51.380 42.123 1.00 13.66 106 VAL A N 1
ATOM 812 C CA . VAL A 1 106 ? 105.754 50.309 41.209 1.00 14.00 106 VAL A CA 1
ATOM 813 C C . VAL A 1 106 ? 106.986 49.614 40.647 1.00 14.75 106 VAL A C 1
ATOM 814 O O . VAL A 1 106 ? 108.083 50.174 40.631 1.00 15.00 106 VAL A O 1
ATOM 818 N N . SER A 1 107 ? 106.798 48.380 40.197 1.00 13.02 107 SER A N 1
ATOM 819 C CA . SER A 1 107 ? 107.877 47.602 39.603 1.00 13.75 107 SER A CA 1
ATOM 820 C C . SER A 1 107 ? 107.350 46.858 38.384 1.00 14.48 107 SER A C 1
ATOM 821 O O . SER A 1 107 ? 106.313 46.196 38.448 1.00 13.92 107 SER A O 1
ATOM 824 N N . ASP A 1 108 ? 108.079 46.963 37.278 1.00 14.02 108 ASP A N 1
ATOM 825 C CA . ASP A 1 108 ? 107.691 46.307 36.038 1.00 15.71 10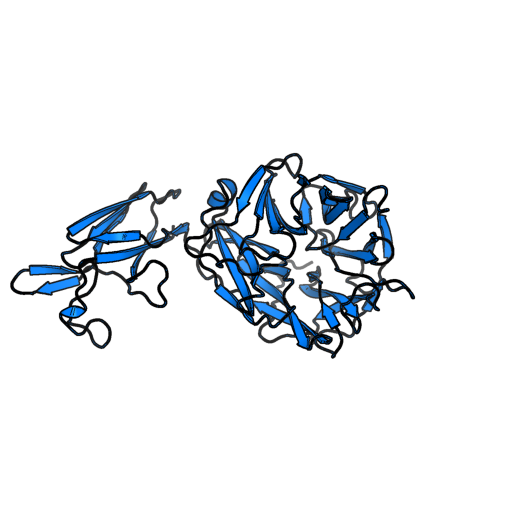8 ASP A CA 1
ATOM 826 C C . ASP A 1 108 ? 108.513 45.067 35.727 1.00 16.55 108 ASP A C 1
ATOM 827 O O . ASP A 1 108 ? 108.260 44.390 34.731 1.00 17.74 108 ASP A O 1
ATOM 832 N N . ASP A 1 109 ? 109.494 44.769 36.573 1.00 15.98 109 ASP A N 1
ATOM 833 C CA . ASP A 1 109 ? 110.339 43.600 36.359 1.00 16.73 109 ASP A CA 1
ATOM 834 C C . ASP A 1 109 ? 110.243 42.589 37.495 1.00 16.79 109 ASP A C 1
ATOM 835 O O . ASP A 1 109 ? 111.248 42.050 37.953 1.00 16.82 109 ASP A O 1
ATOM 840 N N . SER A 1 110 ? 109.016 42.346 37.944 1.00 17.38 110 SER A N 1
ATOM 841 C CA . SER A 1 110 ? 108.742 41.382 39.004 1.00 18.30 110 SER A CA 1
ATOM 842 C C . SER A 1 110 ? 109.436 41.634 40.340 1.00 17.65 110 SER A C 1
ATOM 843 O O . SER A 1 110 ? 109.828 40.692 41.032 1.00 18.19 110 SER A O 1
ATOM 846 N N . GLY A 1 111 ? 109.589 42.905 40.698 1.00 16.88 111 GLY A N 1
ATOM 847 C CA . GLY A 1 111 ? 110.197 43.247 41.974 1.00 16.19 111 GLY A CA 1
ATOM 848 C C . GLY A 1 111 ? 111.691 43.508 42.010 1.00 18.19 111 GLY A C 1
ATOM 849 O O . GLY A 1 111 ? 112.246 43.755 43.082 1.00 16.81 111 GLY A O 1
ATOM 850 N N . VAL A 1 112 ? 112.348 43.461 40.856 1.00 17.70 112 VAL A N 1
ATOM 851 C CA . VAL A 1 112 ? 113.785 43.702 40.808 1.00 19.86 112 VAL A CA 1
ATOM 852 C C . VAL A 1 112 ? 114.104 45.179 41.011 1.00 19.07 112 VAL A C 1
ATOM 853 O O . VAL A 1 112 ? 114.980 45.533 41.805 1.00 19.29 112 VAL A O 1
ATOM 857 N N . THR A 1 113 ? 113.393 46.040 40.293 1.00 19.32 113 THR A N 1
ATOM 858 C CA . THR A 1 113 ? 113.608 47.476 40.406 1.00 19.97 113 THR A CA 1
ATOM 859 C C . THR A 1 113 ? 112.303 48.181 40.743 1.00 19.26 113 THR A C 1
ATOM 860 O O . THR A 1 113 ? 111.230 47.767 40.306 1.00 18.95 113 THR A O 1
ATOM 864 N N . TRP A 1 114 ? 112.401 49.245 41.531 1.00 17.89 114 TRP A N 1
ATOM 865 C CA . TRP A 1 114 ? 111.227 49.999 41.931 1.00 17.89 114 TRP A CA 1
ATOM 866 C C . TRP A 1 114 ? 111.351 51.471 41.582 1.00 18.54 114 TRP A C 1
ATOM 867 O O . TRP A 1 114 ? 112.433 52.053 41.662 1.00 19.32 114 TRP A O 1
ATOM 878 N N . VAL A 1 115 ? 110.232 52.066 41.186 1.00 18.60 115 VAL A N 1
ATOM 879 C CA . VAL A 1 115 ? 110.210 53.475 40.823 1.00 19.86 115 VAL A CA 1
ATOM 880 C C . VAL A 1 115 ? 109.121 54.215 41.584 1.00 19.90 115 VAL A C 1
ATOM 881 O O . VAL A 1 115 ? 107.988 53.742 41.683 1.00 19.74 115 VAL A O 1
ATOM 885 N N . HIS A 1 116 ? 109.477 55.371 42.131 1.00 20.11 116 HIS A N 1
ATOM 886 C CA . HIS A 1 116 ? 108.536 56.202 42.869 1.00 20.93 116 HIS A CA 1
ATOM 887 C C . HIS A 1 116 ? 107.621 56.878 41.855 1.00 21.25 116 HIS A C 1
ATOM 888 O O . HIS A 1 116 ? 108.092 57.550 40.938 1.00 21.80 116 HIS A O 1
ATOM 895 N N . LYS A 1 117 ? 106.313 56.709 42.020 1.00 19.81 117 LYS A N 1
ATOM 896 C CA . LYS A 1 117 ? 105.357 57.290 41.086 1.00 19.93 117 LYS A CA 1
ATOM 897 C C . LYS A 1 117 ? 104.455 58.382 41.642 1.00 19.94 117 LYS A C 1
ATOM 898 O O . LYS A 1 117 ? 103.964 59.221 40.885 1.00 21.03 117 LYS A O 1
ATOM 904 N N . PHE A 1 118 ? 104.234 58.385 42.952 1.00 18.33 118 PHE A N 1
ATOM 905 C CA . PHE A 1 118 ? 103.340 59.377 43.533 1.00 17.55 118 PHE A CA 1
ATOM 906 C C . PHE A 1 118 ? 103.468 59.538 45.042 1.00 17.86 118 PHE A C 1
ATOM 907 O O . PHE A 1 118 ? 103.848 58.608 45.754 1.00 16.47 118 PHE A O 1
ATOM 915 N N . THR A 1 119 ? 103.148 60.737 45.515 1.00 17.26 119 THR A N 1
ATOM 916 C CA . THR A 1 119 ? 103.154 61.048 46.937 1.00 16.90 119 THR A CA 1
ATOM 917 C C . THR A 1 119 ? 101.873 61.830 47.197 1.00 17.60 119 THR A C 1
ATOM 918 O O . THR A 1 119 ? 101.645 62.883 46.593 1.00 17.22 119 THR A O 1
ATOM 922 N N . LEU A 1 120 ? 101.030 61.304 48.079 1.00 16.41 120 LEU A N 1
ATOM 923 C CA . LEU A 1 120 ? 99.771 61.952 48.419 1.00 17.73 120 LEU A CA 1
ATOM 924 C C . LEU A 1 120 ? 99.930 62.869 49.621 1.00 18.17 120 LEU A C 1
ATOM 925 O O . LEU A 1 120 ? 100.208 62.411 50.730 1.00 17.71 120 LEU A O 1
ATOM 930 N N . ALA A 1 121 ? 99.761 64.167 49.397 1.00 19.49 121 ALA A N 1
ATOM 931 C CA . ALA A 1 121 ? 99.866 65.140 50.477 1.00 21.10 121 ALA A CA 1
ATOM 932 C C . ALA A 1 121 ? 98.641 64.972 51.371 1.00 21.75 121 ALA A C 1
ATOM 933 O O . ALA A 1 121 ? 97.541 64.726 50.879 1.00 22.71 121 ALA A O 1
ATOM 935 N N . ARG A 1 122 ? 98.827 65.103 52.680 1.00 23.33 122 ARG A N 1
ATOM 936 C CA . ARG A 1 122 ? 97.720 64.941 53.614 1.00 24.78 122 ARG A CA 1
ATOM 937 C C . ARG A 1 122 ? 96.733 66.096 53.531 1.00 26.00 122 ARG A C 1
ATOM 938 O O . ARG A 1 122 ? 95.541 65.921 53.778 1.00 24.75 122 ARG A O 1
ATOM 946 N N . GLY A 1 123 ? 97.233 67.275 53.174 1.00 27.20 123 GLY A N 1
ATOM 947 C CA . GLY A 1 123 ? 96.370 68.436 53.070 1.00 28.68 123 GLY A CA 1
ATOM 948 C C . GLY A 1 123 ? 95.773 68.824 54.408 1.00 28.44 123 GLY A C 1
ATOM 949 O O . GLY A 1 123 ? 96.498 69.086 55.368 1.00 29.99 123 GLY A O 1
ATOM 950 N N . GLY A 1 124 ? 94.446 68.855 54.474 1.00 28.22 124 GLY A N 1
ATOM 951 C CA . GLY A 1 124 ? 93.773 69.219 55.707 1.00 27.61 124 GLY A CA 1
ATOM 952 C C . GLY A 1 124 ? 93.554 68.054 56.653 1.00 26.95 124 GLY A C 1
ATOM 953 O O . GLY A 1 124 ? 93.220 68.252 57.820 1.00 27.17 124 GLY A O 1
ATOM 954 N N . ALA A 1 125 ? 93.735 66.835 56.155 1.00 26.52 125 ALA A N 1
ATOM 955 C CA . ALA A 1 125 ? 93.553 65.646 56.981 1.00 24.66 125 ALA A CA 1
ATOM 956 C C . ALA A 1 125 ? 94.786 65.422 57.846 1.00 23.61 125 ALA A C 1
ATOM 957 O O . ALA A 1 125 ? 95.905 65.736 57.437 1.00 23.77 125 ALA A O 1
ATOM 959 N N . ASP A 1 126 ? 94.584 64.882 59.042 1.00 22.75 126 ASP A N 1
ATOM 960 C CA . ASP A 1 126 ? 95.702 64.625 59.939 1.00 21.80 126 ASP A CA 1
ATOM 961 C C . ASP A 1 126 ? 96.675 63.653 59.284 1.00 21.44 126 ASP A C 1
ATOM 962 O O . ASP A 1 126 ? 97.882 63.708 59.526 1.00 20.78 126 ASP A O 1
ATOM 967 N N . TYR A 1 127 ? 96.144 62.767 58.445 1.00 19.34 127 TYR A N 1
ATOM 968 C CA . TYR A 1 127 ? 96.965 61.778 57.755 1.00 17.70 127 TYR A CA 1
ATOM 969 C C . TYR A 1 127 ? 96.123 60.917 56.819 1.00 16.45 127 TYR A C 1
ATOM 970 O O . TYR A 1 127 ? 94.900 60.891 56.921 1.00 16.93 127 TYR A O 1
ATOM 979 N N . ASN A 1 128 ? 96.797 60.235 55.900 1.00 15.05 128 ASN A N 1
ATOM 980 C CA . ASN A 1 128 ? 96.156 59.300 54.982 1.00 14.75 128 ASN A CA 1
ATOM 981 C C . ASN A 1 128 ? 96.962 58.029 55.188 1.00 13.92 128 ASN A C 1
ATOM 982 O O . ASN A 1 128 ? 98.181 58.023 55.006 1.00 13.85 128 ASN A O 1
ATOM 987 N N . PHE A 1 129 ? 96.282 56.958 55.576 1.00 13.35 129 PHE A N 1
ATOM 988 C CA . PHE A 1 129 ? 96.948 55.695 55.860 1.00 12.88 129 PHE A CA 1
ATOM 989 C C . PHE A 1 129 ? 96.634 54.603 54.846 1.00 11.30 129 PHE A C 1
ATOM 990 O O . PHE A 1 129 ? 95.498 54.156 54.737 1.00 12.62 129 PHE A O 1
ATOM 998 N N . ALA A 1 130 ? 97.651 54.186 54.100 1.00 11.31 130 ALA A N 1
ATOM 999 C CA . ALA A 1 130 ? 97.479 53.133 53.106 1.00 10.25 130 ALA A CA 1
ATOM 1000 C C . ALA A 1 130 ? 97.458 51.780 53.812 1.00 11.42 130 ALA A C 1
ATOM 1001 O O . ALA A 1 130 ? 98.282 51.514 54.683 1.00 11.62 130 ALA A O 1
ATOM 1003 N N . HIS A 1 131 ? 96.512 50.926 53.432 1.00 10.04 131 HIS A N 1
ATOM 1004 C CA . HIS A 1 131 ? 96.400 49.598 54.027 1.00 8.68 131 HIS A CA 1
ATOM 1005 C C . HIS A 1 131 ? 95.547 48.669 53.185 1.00 9.46 131 HIS A C 1
ATOM 1006 O O . HIS A 1 131 ? 94.499 49.067 52.688 1.00 9.97 131 HIS A O 1
ATOM 1013 N N . GLY A 1 132 ? 95.997 47.428 53.029 1.00 9.32 132 GLY A N 1
ATOM 1014 C CA . GLY A 1 132 ? 95.209 46.459 52.286 1.00 9.38 132 GLY A CA 1
ATOM 1015 C C . GLY A 1 132 ? 95.674 46.045 50.907 1.00 9.20 132 GLY A C 1
ATOM 1016 O O . GLY A 1 132 ? 96.628 46.593 50.357 1.00 10.15 132 GLY A O 1
ATOM 1017 N N . LYS A 1 133 ? 94.981 45.052 50.359 1.00 9.65 133 LYS A N 1
ATOM 1018 C CA . LYS A 1 133 ? 95.268 44.532 49.030 1.00 8.78 133 LYS A CA 1
ATOM 1019 C C . LYS A 1 133 ? 94.651 45.464 47.995 1.00 8.88 133 LYS A C 1
ATOM 1020 O O . LYS A 1 133 ? 93.469 45.816 48.091 1.00 9.67 133 LYS A O 1
ATOM 1026 N N . SER A 1 134 ? 95.451 45.893 47.025 1.00 8.99 134 SER A N 1
ATOM 1027 C CA . SER A 1 134 ? 94.931 46.768 45.982 1.00 9.63 134 SER A CA 1
ATOM 1028 C C . SER A 1 134 ? 94.049 45.926 45.067 1.00 11.14 134 SER A C 1
ATOM 1029 O O . SER A 1 134 ? 94.134 44.697 45.066 1.00 11.02 134 SER A O 1
ATOM 1032 N N . PHE A 1 135 ? 93.193 46.585 44.295 1.00 10.83 135 PHE A N 1
ATOM 1033 C CA . PHE A 1 135 ? 92.268 45.866 43.427 1.00 10.59 135 PHE A CA 1
ATOM 1034 C C . PHE A 1 135 ? 91.854 46.661 42.196 1.00 11.28 135 PHE A C 1
ATOM 1035 O O . PHE A 1 135 ? 92.046 47.875 42.130 1.00 11.77 135 PHE A O 1
ATOM 1043 N N . GLN A 1 136 ? 91.269 45.961 41.228 1.00 11.07 136 GLN A N 1
ATOM 1044 C CA . GLN A 1 136 ? 90.825 46.576 39.980 1.00 11.85 136 GLN A CA 1
ATOM 1045 C C . GLN A 1 136 ? 89.317 46.804 39.980 1.00 12.21 136 GLN A C 1
ATOM 1046 O O . GLN A 1 136 ? 88.547 45.939 40.395 1.00 12.34 136 GLN A O 1
ATOM 1052 N N . VAL A 1 137 ? 88.906 47.976 39.511 1.00 12.49 137 VAL A N 1
ATOM 1053 C CA . VAL A 1 137 ? 87.492 48.322 39.419 1.00 13.41 137 VAL A CA 1
ATOM 1054 C C . VAL A 1 137 ? 87.301 48.975 38.056 1.00 13.98 137 VAL A C 1
ATOM 1055 O O . VAL A 1 137 ? 87.506 50.179 37.897 1.00 14.56 137 VAL A O 1
ATOM 1059 N N . GLY A 1 138 ? 86.921 48.169 37.070 1.00 15.32 138 GLY A N 1
ATOM 1060 C CA . GLY A 1 138 ? 86.732 48.694 35.732 1.00 16.26 138 GLY A CA 1
ATOM 1061 C C . GLY A 1 138 ? 88.079 48.998 35.104 1.00 16.58 138 GLY A C 1
ATOM 1062 O O . GLY A 1 138 ? 88.873 48.092 34.853 1.00 17.00 138 GLY A O 1
ATOM 1063 N N . ALA A 1 139 ? 88.343 50.275 34.854 1.00 17.22 139 ALA A N 1
ATOM 1064 C CA . ALA A 1 139 ? 89.612 50.684 34.263 1.00 18.00 139 ALA A CA 1
ATOM 1065 C C . ALA A 1 139 ? 90.497 51.333 35.323 1.00 18.35 139 ALA A C 1
ATOM 1066 O O . ALA A 1 139 ? 91.554 51.885 35.012 1.00 19.52 139 ALA A O 1
ATOM 1068 N N . ARG A 1 140 ? 90.063 51.250 36.576 1.00 16.89 140 ARG A N 1
ATOM 1069 C CA . ARG A 1 140 ? 90.800 51.850 37.680 1.00 15.71 140 ARG A CA 1
ATOM 1070 C C . ARG A 1 140 ? 91.442 50.821 38.601 1.00 15.05 140 ARG A C 1
ATOM 1071 O O . ARG A 1 140 ? 90.843 49.791 38.904 1.00 15.60 140 ARG A O 1
ATOM 1079 N N . TYR A 1 141 ? 92.667 51.102 39.034 1.00 14.63 141 TYR A N 1
ATOM 1080 C CA . TYR A 1 141 ? 93.346 50.227 39.980 1.00 14.01 141 TYR A CA 1
ATOM 1081 C C . TYR A 1 141 ? 93.337 51.057 41.258 1.00 14.38 141 TYR A C 1
ATOM 1082 O O . TYR A 1 141 ? 93.690 52.239 41.246 1.00 14.30 141 TYR A O 1
ATOM 1091 N N . VAL A 1 142 ? 92.938 50.430 42.358 1.00 13.51 142 VAL A N 1
ATOM 1092 C CA . VAL A 1 142 ? 92.788 51.129 43.627 1.00 13.18 142 VAL A CA 1
ATOM 1093 C C . VAL A 1 142 ? 93.627 50.685 44.815 1.00 13.06 142 VAL A C 1
ATOM 1094 O O . VAL A 1 142 ? 93.844 49.495 45.031 1.00 11.75 142 VAL A O 1
ATOM 1098 N N . ILE A 1 143 ? 94.086 51.673 45.578 1.00 11.62 143 ILE A N 1
ATOM 1099 C CA . ILE A 1 143 ? 94.851 51.453 46.800 1.00 12.31 143 ILE A CA 1
ATOM 1100 C C . ILE A 1 143 ? 93.951 52.004 47.907 1.00 12.44 143 ILE A C 1
ATOM 1101 O O . ILE A 1 143 ? 93.626 53.195 47.914 1.00 12.35 143 ILE A O 1
ATOM 1106 N N . PRO A 1 144 ? 93.519 51.143 48.839 1.00 12.77 144 PRO A N 1
ATOM 1107 C CA . PRO A 1 144 ? 92.651 51.539 49.953 1.00 13.56 144 PRO A CA 1
ATOM 1108 C C . PRO A 1 144 ? 93.372 52.436 50.950 1.00 13.32 144 PRO A C 1
ATOM 1109 O O . PRO A 1 144 ? 94.533 52.199 51.272 1.00 13.24 144 PRO A O 1
ATOM 1113 N N . LEU A 1 145 ? 92.675 53.451 51.450 1.00 13.42 145 LEU A N 1
ATOM 1114 C CA . LEU A 1 145 ? 93.257 54.373 52.418 1.00 14.18 145 LEU A CA 1
ATOM 1115 C C . LEU A 1 145 ? 92.230 54.774 53.467 1.00 13.08 145 LEU A C 1
ATOM 1116 O O . LEU A 1 145 ? 91.034 54.819 53.187 1.00 13.13 145 LEU A O 1
ATOM 1121 N N . TYR A 1 146 ? 92.688 55.041 54.684 1.00 12.07 146 TYR A N 1
ATOM 1122 C CA . TYR A 1 146 ? 91.782 55.520 55.711 1.00 12.24 146 TYR A CA 1
ATOM 1123 C C . TYR A 1 146 ? 92.445 56.759 56.283 1.00 13.73 146 TYR A C 1
ATOM 1124 O O . TYR A 1 146 ? 93.674 56.847 56.346 1.00 14.08 146 TYR A O 1
ATOM 1133 N N . ALA A 1 147 ? 91.629 57.733 56.662 1.00 14.62 147 ALA A N 1
ATOM 1134 C CA . ALA A 1 147 ? 92.157 58.985 57.174 1.00 15.29 147 ALA A CA 1
ATOM 1135 C C . ALA A 1 147 ? 91.348 59.504 58.341 1.00 16.69 147 ALA A C 1
ATOM 1136 O O . ALA A 1 147 ? 90.272 58.994 58.646 1.00 16.41 147 ALA A O 1
ATOM 1138 N N . ALA A 1 148 ? 91.877 60.530 58.992 1.00 17.48 148 ALA A N 1
ATOM 1139 C CA . ALA A 1 148 ? 91.198 61.139 60.120 1.00 18.79 148 ALA A CA 1
ATOM 1140 C C . ALA A 1 148 ? 91.537 62.618 60.161 1.00 20.04 148 ALA A C 1
ATOM 1141 O O . ALA A 1 148 ? 92.615 63.031 59.738 1.00 19.21 148 ALA A O 1
ATOM 1143 N N . THR A 1 149 ? 90.594 63.407 60.657 1.00 22.20 149 THR A N 1
ATOM 1144 C CA . THR A 1 149 ? 90.767 64.847 60.784 1.00 23.91 149 THR A CA 1
ATOM 1145 C C . THR A 1 149 ? 90.065 65.228 62.077 1.00 25.13 149 THR A C 1
ATOM 1146 O O . THR A 1 149 ? 88.855 65.449 62.095 1.00 26.02 149 THR A O 1
ATOM 1150 N N . GLY A 1 150 ? 90.831 65.282 63.161 1.00 26.84 150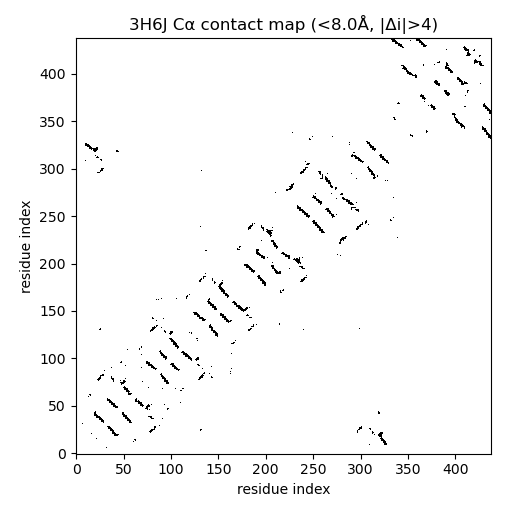 GLY A N 1
ATOM 1151 C CA . GLY A 1 150 ? 90.259 65.614 64.451 1.00 29.04 150 GLY A CA 1
ATOM 1152 C C . GLY A 1 150 ? 89.403 64.465 64.942 1.00 30.31 150 GLY A C 1
ATOM 1153 O O . GLY A 1 150 ? 89.922 63.432 65.370 1.00 32.37 150 GLY A O 1
ATOM 1154 N N . VAL A 1 151 ? 88.088 64.640 64.874 1.00 30.38 151 VAL A N 1
ATOM 1155 C CA . VAL A 1 151 ? 87.154 63.609 65.305 1.00 29.77 151 VAL A CA 1
ATOM 1156 C C . VAL A 1 151 ? 86.431 63.023 64.097 1.00 28.17 151 VAL A C 1
ATOM 1157 O O . VAL A 1 151 ? 85.546 62.178 64.237 1.00 28.15 151 VAL A O 1
ATOM 1161 N N . ASN A 1 152 ? 86.815 63.484 62.910 1.00 26.36 152 ASN A N 1
ATOM 1162 C CA . ASN A 1 152 ? 86.222 63.002 61.669 1.00 24.34 152 ASN A CA 1
ATOM 1163 C C . ASN A 1 152 ? 87.085 61.898 61.068 1.00 22.64 152 ASN A C 1
ATOM 1164 O O . ASN A 1 152 ? 88.313 61.987 61.067 1.00 21.61 152 ASN A O 1
ATOM 1169 N N . TYR A 1 153 ? 86.432 60.859 60.556 1.00 20.18 153 TYR A N 1
ATOM 1170 C CA . TYR A 1 153 ? 87.125 59.720 59.959 1.00 18.20 153 TYR A CA 1
ATOM 1171 C C . TYR A 1 153 ? 86.604 59.445 58.560 1.00 16.89 153 TYR A C 1
ATOM 1172 O O . TYR A 1 153 ? 85.417 59.621 58.283 1.00 16.13 153 TYR A O 1
ATOM 1181 N N . GLU A 1 154 ? 87.491 59.003 57.677 1.00 16.54 154 GLU A N 1
ATOM 1182 C CA . GLU A 1 154 ? 87.083 58.704 56.314 1.00 17.38 154 GLU A CA 1
ATOM 1183 C C . GLU A 1 154 ? 87.779 57.492 55.712 1.00 16.04 154 GLU A C 1
ATOM 1184 O O . GLU A 1 154 ? 88.894 57.138 56.095 1.00 16.11 154 GLU A O 1
ATOM 1190 N N . LEU A 1 155 ? 87.085 56.854 54.777 1.00 15.44 155 LEU A N 1
ATOM 1191 C CA . LEU A 1 155 ? 87.619 55.714 54.048 1.00 14.51 155 LEU A CA 1
ATOM 1192 C C . LEU A 1 155 ? 87.669 56.222 52.615 1.00 15.39 155 LEU A C 1
ATOM 1193 O O . LEU A 1 155 ? 86.650 56.656 52.069 1.00 16.70 155 LEU A O 1
ATOM 1198 N N . LYS A 1 156 ? 88.855 56.178 52.017 1.00 15.08 156 LYS A N 1
ATOM 1199 C CA . LYS A 1 156 ? 89.060 56.674 50.661 1.00 16.51 156 LYS A CA 1
ATOM 1200 C C . LYS A 1 156 ? 89.720 55.663 49.728 1.00 15.88 156 LYS A C 1
ATOM 1201 O O . LYS A 1 156 ? 90.213 54.621 50.159 1.00 14.08 156 LYS A O 1
ATOM 1207 N N . TRP A 1 157 ? 89.731 56.003 48.444 1.00 14.76 157 TRP A N 1
ATOM 1208 C CA . TRP A 1 157 ? 90.348 55.180 47.411 1.00 15.00 157 TRP A CA 1
ATOM 1209 C C . TRP A 1 157 ? 91.363 56.018 46.642 1.00 15.31 157 TRP A C 1
ATOM 1210 O O . TRP A 1 157 ? 91.043 57.112 46.166 1.00 16.04 157 TRP A O 1
ATOM 1221 N N . LEU A 1 158 ? 92.586 55.510 46.537 1.00 14.55 158 LEU A N 1
ATOM 1222 C CA . LEU A 1 158 ? 93.639 56.179 45.781 1.00 15.18 158 LEU A CA 1
ATOM 1223 C C . LEU A 1 158 ? 93.693 55.376 44.489 1.00 16.11 158 LEU A C 1
ATOM 1224 O O . LEU A 1 158 ? 94.100 54.216 44.488 1.00 15.94 158 LEU A O 1
ATOM 1229 N N . GLU A 1 159 ? 93.284 55.994 43.387 1.00 16.45 159 GLU A N 1
ATOM 1230 C CA . GLU A 1 159 ? 93.222 55.282 42.117 1.00 16.92 159 GLU A CA 1
ATOM 1231 C C . GLU A 1 159 ? 94.052 55.791 40.946 1.00 16.72 159 GLU A C 1
ATOM 1232 O O . GLU A 1 159 ? 94.507 56.936 40.920 1.00 17.21 159 GLU A O 1
ATOM 1238 N N . SER A 1 160 ? 94.247 54.900 39.978 1.00 16.09 160 SER A N 1
ATOM 1239 C CA . SER A 1 160 ? 94.974 55.199 38.752 1.00 16.12 160 SER A CA 1
ATOM 1240 C C . SER A 1 160 ? 94.239 54.557 37.584 1.00 17.35 160 SER A C 1
ATOM 1241 O O . SER A 1 160 ? 93.834 53.391 37.652 1.00 15.13 160 SER A O 1
ATOM 1244 N N . SER A 1 161 ? 94.077 55.326 36.513 1.00 17.58 161 SER A N 1
ATOM 1245 C CA . SER A 1 161 ? 93.396 54.854 35.314 1.00 19.99 161 SER A CA 1
ATOM 1246 C C . SER A 1 161 ? 94.348 54.635 34.144 1.00 19.92 161 SER A C 1
ATOM 1247 O O . SER A 1 161 ? 93.907 54.304 33.047 1.00 20.68 161 SER A O 1
ATOM 1250 N N . ASP A 1 162 ? 95.648 54.812 34.372 1.00 19.46 162 ASP A N 1
ATOM 1251 C CA . ASP A 1 162 ? 96.625 54.614 33.305 1.00 19.38 162 ASP A CA 1
ATOM 1252 C C . ASP A 1 162 ? 97.672 53.560 33.639 1.00 19.53 162 ASP A C 1
ATOM 1253 O O . ASP A 1 162 ? 98.831 53.677 33.242 1.00 20.00 162 ASP A O 1
ATOM 1258 N N . GLY A 1 163 ? 97.257 52.529 34.369 1.00 18.92 163 GLY A N 1
ATOM 1259 C CA . GLY A 1 163 ? 98.168 51.454 34.721 1.00 18.40 163 GLY A CA 1
ATOM 1260 C C . GLY A 1 163 ? 99.158 51.765 35.827 1.00 18.44 163 GLY A C 1
ATOM 1261 O O . GLY A 1 163 ? 100.185 51.099 35.938 1.00 18.16 163 GLY A O 1
ATOM 1262 N N . GLY A 1 164 ? 98.861 52.774 36.641 1.00 18.71 164 GLY A N 1
ATOM 1263 C CA . GLY A 1 164 ? 99.751 53.118 37.735 1.00 19.17 164 GLY A CA 1
ATOM 1264 C C . GLY A 1 164 ? 100.752 54.230 37.471 1.00 20.85 164 GLY A C 1
ATOM 1265 O O . GLY A 1 164 ? 101.668 54.432 38.268 1.00 20.31 164 GLY A O 1
ATOM 1266 N N . GLU A 1 165 ? 100.591 54.951 36.366 1.00 21.13 165 GLU A N 1
ATOM 1267 C CA . GLU A 1 165 ? 101.504 56.045 36.040 1.00 22.63 165 GLU A CA 1
ATOM 1268 C C . GLU A 1 165 ? 101.155 57.296 36.839 1.00 22.89 165 GLU A C 1
ATOM 1269 O O . GLU A 1 165 ? 102.037 57.965 37.380 1.00 23.80 165 GLU A O 1
ATOM 1275 N N . THR A 1 166 ? 99.865 57.608 36.906 1.00 22.12 166 THR A N 1
ATOM 1276 C CA . THR A 1 166 ? 99.394 58.771 37.651 1.00 22.33 166 THR A CA 1
ATOM 1277 C C . THR A 1 166 ? 98.334 58.331 38.652 1.00 21.63 166 THR A C 1
ATOM 1278 O O . THR A 1 166 ? 97.582 57.389 38.395 1.00 20.49 166 THR A O 1
ATOM 1282 N N . TRP A 1 167 ? 98.281 59.015 39.791 1.00 20.75 167 TRP A N 1
ATOM 1283 C CA . TRP A 1 167 ? 97.325 58.685 40.842 1.00 20.58 167 TRP A CA 1
ATOM 1284 C C . TRP A 1 167 ? 96.577 59.902 41.366 1.00 21.34 167 TRP A C 1
ATOM 1285 O O . TRP A 1 167 ? 96.970 61.040 41.120 1.00 23.13 167 TRP A O 1
ATOM 1296 N N . GLY A 1 168 ? 95.495 59.643 42.095 1.00 22.08 168 GLY A N 1
ATOM 1297 C CA . GLY A 1 168 ? 94.694 60.711 42.664 1.00 23.16 168 GLY A CA 1
ATOM 1298 C C . GLY A 1 168 ? 93.572 60.141 43.509 1.00 24.07 168 GLY A C 1
ATOM 1299 O O . GLY A 1 168 ? 93.115 59.024 43.261 1.00 22.32 168 GLY A O 1
ATOM 1300 N N . GLU A 1 169 ? 93.128 60.893 44.510 1.00 25.72 169 GLU A N 1
ATOM 1301 C CA . GLU A 1 169 ? 92.047 60.433 45.373 1.00 27.64 169 GLU A CA 1
ATOM 1302 C C . GLU A 1 169 ? 90.784 60.238 44.546 1.00 27.72 169 GLU A C 1
ATOM 1303 O O . GLU A 1 169 ? 90.427 61.088 43.729 1.00 27.17 169 GLU A O 1
ATOM 1309 N N . GLY A 1 170 ? 90.112 59.111 44.758 1.00 26.89 170 GLY A N 1
ATOM 1310 C CA . GLY A 1 170 ? 88.901 58.820 44.016 1.00 26.63 170 GLY A CA 1
ATOM 1311 C C . GLY A 1 170 ? 87.647 58.786 44.867 1.00 26.81 170 GLY A C 1
ATOM 1312 O O . GLY A 1 170 ? 87.299 59.769 45.519 1.00 27.45 170 GLY A O 1
ATOM 1313 N N . SER A 1 171 ? 86.973 57.641 44.863 1.00 26.66 171 SER A N 1
ATOM 1314 C CA . SER A 1 171 ? 85.736 57.457 45.615 1.00 26.20 171 SER A CA 1
ATOM 1315 C C . SER A 1 171 ? 85.908 57.568 47.128 1.00 26.32 171 SER A C 1
ATOM 1316 O O . SER A 1 171 ? 86.966 57.248 47.674 1.00 25.28 171 SER A O 1
ATOM 1319 N N . THR A 1 172 ? 84.855 58.028 47.796 1.00 25.82 172 THR A N 1
ATOM 1320 C CA . THR A 1 172 ? 84.856 58.154 49.248 1.00 25.31 172 THR A CA 1
ATOM 1321 C C . THR A 1 172 ? 83.830 57.151 49.754 1.00 24.50 172 THR A C 1
ATOM 1322 O O . THR A 1 172 ? 82.637 57.276 49.481 1.00 24.33 172 THR A O 1
ATOM 1326 N N . ILE A 1 173 ? 84.302 56.148 50.482 1.00 23.00 173 ILE A N 1
ATOM 1327 C CA . ILE A 1 173 ? 83.433 55.105 51.004 1.00 22.71 173 ILE A CA 1
ATOM 1328 C C . ILE A 1 173 ? 82.686 55.521 52.264 1.00 22.36 173 ILE A C 1
ATOM 1329 O O . ILE A 1 173 ? 81.505 55.211 52.427 1.00 22.60 173 ILE A O 1
ATOM 1334 N N . TYR A 1 174 ? 83.379 56.228 53.148 1.00 21.33 174 TYR A N 1
ATOM 1335 C CA . TYR A 1 174 ? 82.789 56.661 54.407 1.00 20.28 174 TYR A CA 1
ATOM 1336 C C . TYR A 1 174 ? 83.340 57.993 54.895 1.00 20.25 174 TYR A C 1
ATOM 1337 O O . TYR A 1 174 ? 84.474 58.360 54.595 1.00 19.41 174 TYR A O 1
ATOM 1346 N N . SER A 1 175 ? 82.518 58.707 55.657 1.00 20.77 175 SER A N 1
ATOM 1347 C CA . SER A 1 175 ? 82.897 59.988 56.237 1.00 20.20 175 SER A CA 1
ATOM 1348 C C . SER A 1 175 ? 81.946 60.252 57.396 1.00 20.10 175 SER A C 1
ATOM 1349 O O . SER A 1 175 ? 80.779 60.585 57.188 1.00 20.27 175 SER A O 1
ATOM 1352 N N . GLY A 1 176 ? 82.448 60.083 58.615 1.00 19.50 176 GLY A N 1
ATOM 1353 C CA . GLY A 1 176 ? 81.626 60.296 59.791 1.00 18.56 176 GLY A CA 1
ATOM 1354 C C . GLY A 1 176 ? 82.434 60.267 61.073 1.00 18.48 176 GLY A C 1
ATOM 1355 O O . GLY A 1 176 ? 83.659 60.375 61.035 1.00 17.46 176 GLY A O 1
ATOM 1356 N N . ASN A 1 177 ? 81.752 60.106 62.204 1.00 19.96 177 ASN A N 1
ATOM 1357 C CA . ASN A 1 177 ? 82.412 60.086 63.507 1.00 21.44 177 ASN A CA 1
ATOM 1358 C C . ASN A 1 177 ? 82.823 58.704 63.997 1.00 20.06 177 ASN A C 1
ATOM 1359 O O . ASN A 1 177 ? 83.305 58.564 65.120 1.00 21.28 177 ASN A O 1
ATOM 1364 N N . THR A 1 178 ? 82.627 57.686 63.166 1.00 19.04 178 THR A N 1
ATOM 1365 C CA . THR A 1 178 ? 82.993 56.323 63.540 1.00 18.79 178 THR A CA 1
ATOM 1366 C C . THR A 1 178 ? 84.377 56.008 62.977 1.00 17.59 178 THR A C 1
ATOM 1367 O O . THR A 1 178 ? 84.606 56.120 61.776 1.00 16.56 178 THR A O 1
ATOM 1371 N N . PRO A 1 179 ? 85.315 55.607 63.850 1.00 17.76 179 PRO A N 1
ATOM 1372 C CA . PRO A 1 179 ? 86.706 55.266 63.522 1.00 17.86 179 PRO A CA 1
ATOM 1373 C C . PRO A 1 179 ? 86.954 54.047 62.633 1.00 17.22 179 PRO A C 1
ATOM 1374 O O . PRO A 1 179 ? 87.767 53.191 62.975 1.00 16.66 179 PRO A O 1
ATOM 1378 N N . TYR A 1 180 ? 86.263 53.957 61.502 1.00 15.26 180 TYR A N 1
ATOM 1379 C CA . TYR A 1 180 ? 86.495 52.831 60.598 1.00 14.24 180 TYR A CA 1
ATOM 1380 C C . TYR A 1 180 ? 87.879 53.039 60.003 1.00 14.25 180 TYR A C 1
ATOM 1381 O O . TYR A 1 180 ? 88.220 54.151 59.608 1.00 14.77 180 TYR A O 1
ATOM 1390 N N . ASN A 1 181 ? 88.683 51.982 59.938 1.00 12.97 181 ASN A N 1
ATOM 1391 C CA . ASN A 1 181 ? 90.019 52.126 59.381 1.00 12.13 181 ASN A CA 1
ATOM 1392 C C . ASN A 1 181 ? 90.419 51.024 58.395 1.00 11.84 181 ASN A C 1
ATOM 1393 O O . ASN A 1 181 ? 90.142 51.137 57.203 1.00 11.91 181 ASN A O 1
ATOM 1398 N N . GLU A 1 182 ? 91.069 49.971 58.883 1.00 11.85 182 GLU A N 1
ATOM 1399 C CA . GLU A 1 182 ? 91.495 48.875 58.015 1.00 10.38 182 GLU A CA 1
ATOM 1400 C C . GLU A 1 182 ? 90.277 48.275 57.325 1.00 10.91 182 GLU A C 1
ATOM 1401 O O . GLU A 1 182 ? 89.418 47.682 57.974 1.00 11.72 182 GLU A O 1
ATOM 1407 N N . THR A 1 183 ? 90.217 48.428 56.004 1.00 10.04 183 THR A N 1
ATOM 1408 C CA . THR A 1 183 ? 89.080 47.944 55.236 1.00 9.64 183 THR A CA 1
ATOM 1409 C C . THR A 1 183 ? 89.480 47.140 54.008 1.00 9.76 183 THR A C 1
ATOM 1410 O O . THR A 1 183 ? 90.352 47.554 53.238 1.00 9.90 183 THR A O 1
ATOM 1414 N N . SER A 1 184 ? 88.844 45.983 53.842 1.00 9.71 184 SER A N 1
ATOM 1415 C CA . SER A 1 184 ? 89.097 45.116 52.696 1.00 9.62 184 SER A CA 1
ATOM 1416 C C . SER A 1 184 ? 87.988 45.351 51.680 1.00 9.13 184 SER A C 1
ATOM 1417 O O . SER A 1 184 ? 86.812 45.392 52.040 1.00 10.02 184 SER A O 1
ATOM 1420 N N . TYR A 1 185 ? 88.360 45.514 50.416 1.00 9.56 185 TYR A N 1
ATOM 1421 C CA . TYR A 1 185 ? 87.367 45.708 49.364 1.00 9.50 185 TYR A CA 1
ATOM 1422 C C . TYR A 1 185 ? 87.479 44.549 48.404 1.00 9.69 185 TYR A C 1
ATOM 1423 O O . TYR A 1 185 ? 88.577 44.181 47.998 1.00 11.24 185 TYR A O 1
ATOM 1432 N N . LEU A 1 186 ? 86.343 43.968 48.041 1.00 7.96 186 LEU A N 1
ATOM 1433 C CA . LEU A 1 186 ? 86.348 42.844 47.121 1.00 8.36 186 LEU A CA 1
ATOM 1434 C C . LEU A 1 186 ? 85.429 43.049 45.937 1.00 8.71 186 LEU A C 1
ATOM 1435 O O . LEU A 1 186 ? 84.209 43.085 46.089 1.00 9.03 186 LEU A O 1
ATOM 1440 N N . PRO A 1 187 ? 86.002 43.216 44.742 1.00 8.45 187 PRO A N 1
ATOM 1441 C CA . PRO A 1 187 ? 85.108 43.390 43.597 1.00 8.99 187 PRO A CA 1
ATOM 1442 C C . PRO A 1 187 ? 84.481 42.005 43.418 1.00 9.78 187 PRO A C 1
ATOM 1443 O O . PRO A 1 187 ? 85.205 41.001 43.415 1.00 9.90 187 PRO A O 1
ATOM 1447 N N . VAL A 1 188 ? 83.158 41.931 43.305 1.00 8.31 188 VAL A N 1
ATOM 1448 C CA . VAL A 1 188 ? 82.519 40.633 43.130 1.00 9.17 188 VAL A CA 1
ATOM 1449 C C . VAL A 1 188 ? 81.792 40.543 41.804 1.00 9.89 188 VAL A C 1
ATOM 1450 O O . VAL A 1 188 ? 81.013 39.620 41.564 1.00 11.15 188 VAL A O 1
ATOM 1454 N N . GLY A 1 189 ? 82.053 41.520 40.941 1.00 9.60 189 GLY A N 1
ATOM 1455 C CA . GLY A 1 189 ? 81.444 41.509 39.628 1.00 9.91 189 GLY A CA 1
ATOM 1456 C C . GLY A 1 189 ? 80.514 42.626 39.205 1.00 9.20 189 GLY A C 1
ATOM 1457 O O . GLY A 1 189 ? 79.606 43.041 39.930 1.00 9.49 189 GLY A O 1
ATOM 1458 N N . ASP A 1 190 ? 80.784 43.103 37.998 1.00 10.04 190 ASP A N 1
ATOM 1459 C CA . ASP A 1 190 ? 80.000 44.116 37.320 1.00 11.17 190 ASP A CA 1
ATOM 1460 C C . ASP A 1 190 ? 79.334 45.189 38.164 1.00 10.36 190 ASP A C 1
ATOM 1461 O O . ASP A 1 190 ? 78.107 45.245 38.294 1.00 10.59 190 ASP A O 1
ATOM 1466 N N . GLY A 1 191 ? 80.173 46.049 38.734 1.00 10.58 191 GLY A N 1
ATOM 1467 C CA . GLY A 1 191 ? 79.687 47.152 39.542 1.00 11.03 191 GLY A CA 1
ATOM 1468 C C . GLY A 1 191 ? 79.571 46.928 41.034 1.00 10.72 191 GLY A C 1
ATOM 1469 O O . GLY A 1 191 ? 79.542 47.890 41.800 1.00 11.06 191 GLY A O 1
ATOM 1470 N N . VAL A 1 192 ? 79.517 45.674 41.464 1.00 10.42 192 VAL A N 1
ATOM 1471 C CA . VAL A 1 192 ? 79.372 45.411 42.887 1.00 10.48 192 VAL A CA 1
ATOM 1472 C C . VAL A 1 192 ? 80.696 45.211 43.612 1.00 10.10 192 VAL A C 1
ATOM 1473 O O . VAL A 1 192 ? 81.553 44.430 43.191 1.00 9.99 192 VAL A O 1
ATOM 1477 N N . ILE A 1 193 ? 80.851 45.946 44.707 1.00 10.60 193 ILE A N 1
ATOM 1478 C CA . ILE A 1 193 ? 82.052 45.872 45.522 1.00 11.05 193 ILE A CA 1
ATOM 1479 C C . ILE A 1 193 ? 81.642 45.727 46.983 1.00 10.60 193 ILE A C 1
ATOM 1480 O O . ILE A 1 193 ? 80.878 46.535 47.510 1.00 10.74 193 ILE A O 1
ATOM 1485 N N . LEU A 1 194 ? 82.130 44.672 47.627 1.00 8.45 194 LEU A N 1
ATOM 1486 C CA . LEU A 1 194 ? 81.820 44.422 49.029 1.00 9.60 194 LEU A CA 1
ATOM 1487 C C . LEU A 1 194 ? 82.984 44.914 49.874 1.00 9.63 194 LEU A C 1
ATOM 1488 O O . LEU A 1 194 ? 84.137 44.846 49.450 1.00 10.42 194 LEU A O 1
ATOM 1493 N N . ALA A 1 195 ? 82.684 45.418 51.065 1.00 9.23 195 ALA A N 1
ATOM 1494 C CA . ALA A 1 195 ? 83.737 45.900 51.951 1.00 9.51 195 ALA A CA 1
ATOM 1495 C C . ALA A 1 195 ? 83.475 45.489 53.390 1.00 8.92 195 ALA A C 1
ATOM 1496 O O . ALA A 1 195 ? 82.332 45.441 53.833 1.00 9.81 195 ALA A O 1
ATOM 1498 N N . VAL A 1 196 ? 84.543 45.168 54.109 1.00 8.78 196 VAL A N 1
ATOM 1499 C CA . VAL A 1 196 ? 84.438 44.807 55.516 1.00 9.29 196 VAL A CA 1
ATOM 1500 C C . VAL A 1 196 ? 85.521 45.613 56.210 1.00 9.88 196 VAL A C 1
ATOM 1501 O O . VAL A 1 196 ? 86.690 45.567 55.818 1.00 9.73 196 VAL A O 1
ATOM 1505 N N . ALA A 1 197 ? 85.129 46.347 57.244 1.00 9.86 197 ALA A N 1
ATOM 1506 C CA . ALA A 1 197 ? 86.073 47.203 57.944 1.00 10.36 197 ALA A CA 1
ATOM 1507 C C . ALA A 1 197 ? 86.229 46.981 59.441 1.00 10.14 197 ALA A C 1
ATOM 1508 O O . ALA A 1 197 ? 85.295 46.580 60.138 1.00 10.72 197 ALA A O 1
ATOM 1510 N N . ARG A 1 198 ? 87.437 47.265 59.917 1.00 10.44 198 ARG A N 1
ATOM 1511 C CA . ARG A 1 198 ? 87.774 47.181 61.326 1.00 9.90 198 ARG A CA 1
ATOM 1512 C C . ARG A 1 198 ? 87.182 48.440 61.951 1.00 10.45 198 ARG A C 1
ATOM 1513 O O . ARG A 1 198 ? 87.177 49.504 61.328 1.00 11.56 198 ARG A O 1
ATOM 1521 N N . VAL A 1 199 ? 86.681 48.318 63.172 1.00 10.79 199 VAL A N 1
ATOM 1522 C CA . VAL A 1 199 ? 86.078 49.454 63.857 1.00 13.01 199 VAL A CA 1
ATOM 1523 C C . VAL A 1 199 ? 86.986 49.958 64.975 1.00 12.58 199 VAL A C 1
ATOM 1524 O O . VAL A 1 199 ? 87.069 49.342 66.035 1.00 13.23 199 VAL A O 1
ATOM 1528 N N . GLY A 1 200 ? 87.671 51.073 64.733 1.00 13.27 200 GLY A N 1
ATOM 1529 C CA . GLY A 1 200 ? 88.559 51.631 65.739 1.00 13.10 200 GLY A CA 1
ATOM 1530 C C . GLY A 1 200 ? 89.638 50.660 66.191 1.00 12.81 200 GLY A C 1
ATOM 1531 O O . GLY A 1 200 ? 90.354 50.088 65.371 1.00 12.69 200 GLY A O 1
ATOM 1532 N N . SER A 1 201 ? 89.748 50.470 67.502 1.00 13.12 201 SER A N 1
ATOM 1533 C CA . SER A 1 201 ? 90.745 49.570 68.074 1.00 12.74 201 SER A CA 1
ATOM 1534 C C . SER A 1 201 ? 90.437 48.123 67.714 1.00 13.02 201 SER A C 1
ATOM 1535 O O . SER A 1 201 ? 91.302 47.251 67.802 1.00 13.05 201 SER A O 1
ATOM 1538 N N . GLY A 1 202 ? 89.194 47.877 67.323 1.00 12.96 202 GLY A N 1
ATOM 1539 C CA . GLY A 1 202 ? 88.781 46.533 66.976 1.00 12.38 202 GLY A CA 1
ATOM 1540 C C . GLY A 1 202 ? 87.982 45.888 68.094 1.00 13.19 202 GLY A C 1
ATOM 1541 O O . GLY A 1 202 ? 87.328 44.868 67.888 1.00 12.33 202 GLY A O 1
ATOM 1542 N N . ALA A 1 203 ? 88.031 46.473 69.286 1.00 14.15 203 ALA A N 1
ATOM 1543 C CA . ALA A 1 203 ? 87.294 45.926 70.420 1.00 14.12 203 ALA A CA 1
ATOM 1544 C C . ALA A 1 203 ? 85.797 45.979 70.132 1.00 13.18 203 ALA A C 1
ATOM 1545 O O . ALA A 1 203 ? 85.335 46.852 69.399 1.00 14.70 203 ALA A O 1
ATOM 1547 N N . GLY A 1 204 ? 85.043 45.038 70.695 1.00 12.68 204 GLY A N 1
ATOM 1548 C CA . GLY A 1 204 ? 83.605 45.029 70.486 1.00 13.22 204 GLY A CA 1
ATOM 1549 C C . GLY A 1 204 ? 83.063 43.820 69.747 1.00 13.19 204 GLY A C 1
ATOM 1550 O O . GLY A 1 204 ? 81.849 43.633 69.669 1.00 13.68 204 GLY A O 1
ATOM 1551 N N . GLY A 1 205 ? 83.960 43.015 69.185 1.00 13.80 205 GLY A N 1
ATOM 1552 C CA . GLY A 1 205 ? 83.556 41.816 68.466 1.00 13.61 205 GLY A CA 1
ATOM 1553 C C . GLY A 1 205 ? 82.856 42.023 67.135 1.00 13.58 205 GLY A C 1
ATOM 1554 O O . GLY A 1 205 ? 82.203 41.109 66.626 1.00 12.69 205 GLY A O 1
ATOM 1555 N N . ALA A 1 206 ? 83.003 43.205 66.548 1.00 12.27 206 ALA A N 1
ATOM 1556 C CA . ALA A 1 206 ? 82.336 43.481 65.285 1.00 13.20 206 ALA A CA 1
ATOM 1557 C C . ALA A 1 206 ? 83.217 43.986 64.151 1.00 12.91 206 ALA A C 1
ATOM 1558 O O . ALA A 1 206 ? 84.249 44.620 64.371 1.00 12.96 206 ALA A O 1
ATOM 1560 N N . LEU A 1 207 ? 82.789 43.662 62.933 1.00 11.40 207 LEU A N 1
ATOM 1561 C CA . LEU A 1 207 ? 83.433 44.098 61.701 1.00 10.60 207 LEU A CA 1
ATOM 1562 C C . LEU A 1 207 ? 82.259 44.686 60.929 1.00 10.19 207 LEU A C 1
ATOM 1563 O O . LEU A 1 207 ? 81.169 44.105 60.920 1.00 10.90 207 LEU A O 1
ATOM 1568 N N . ARG A 1 208 ? 82.463 45.841 60.303 1.00 9.81 208 ARG A N 1
ATOM 1569 C CA . ARG A 1 208 ? 81.377 46.499 59.584 1.00 9.90 208 ARG A CA 1
ATOM 1570 C C . ARG A 1 208 ? 81.357 46.147 58.105 1.00 9.26 208 ARG A C 1
ATOM 1571 O O . ARG A 1 208 ? 82.392 46.147 57.441 1.00 11.04 208 ARG A O 1
ATOM 1579 N N . GLN A 1 209 ? 80.166 45.861 57.591 1.00 9.75 209 GLN A N 1
ATOM 1580 C CA . GLN A 1 209 ? 80.004 45.495 56.193 1.00 9.40 209 GLN A CA 1
ATOM 1581 C C . GLN A 1 209 ? 79.361 46.624 55.380 1.00 9.85 209 GLN A C 1
ATOM 1582 O O . GLN A 1 209 ? 78.353 47.195 55.791 1.00 10.26 209 GLN A O 1
ATOM 1588 N N . PHE A 1 210 ? 79.964 46.944 54.237 1.00 10.87 210 PHE A N 1
ATOM 1589 C CA . PHE A 1 210 ? 79.455 47.976 53.329 1.00 12.17 210 PHE A CA 1
ATOM 1590 C C . PHE A 1 210 ? 79.400 47.383 51.926 1.00 11.18 210 PHE A C 1
ATOM 1591 O O . PHE A 1 210 ? 80.113 46.426 51.624 1.00 11.20 210 PHE A O 1
ATOM 1599 N N . ILE A 1 211 ? 78.568 47.954 51.061 1.00 11.80 211 ILE A N 1
ATOM 1600 C CA . ILE A 1 211 ? 78.475 47.448 49.700 1.00 11.84 211 ILE A CA 1
ATOM 1601 C C . ILE A 1 211 ? 78.119 48.558 48.722 1.00 12.34 211 ILE A C 1
ATOM 1602 O O . ILE A 1 211 ? 77.369 49.481 49.053 1.00 12.41 211 ILE A O 1
ATOM 1607 N N . SER A 1 212 ? 78.697 48.472 47.527 1.00 11.78 212 SER A N 1
ATOM 1608 C CA . SER A 1 212 ? 78.437 49.428 46.454 1.00 11.77 212 SER A CA 1
ATOM 1609 C C . SER A 1 212 ? 77.991 48.627 45.243 1.00 11.62 212 SER A C 1
ATOM 1610 O O . SER A 1 212 ? 78.484 47.524 45.007 1.00 11.42 212 SER A O 1
ATOM 1613 N N . LEU A 1 213 ? 77.046 49.175 44.487 1.00 11.73 213 LEU A N 1
ATOM 1614 C CA . LEU A 1 213 ? 76.538 48.502 43.300 1.00 12.27 213 LEU A CA 1
ATOM 1615 C C . LEU A 1 213 ? 76.910 49.273 42.041 1.00 12.31 213 LEU A C 1
ATOM 1616 O O . LEU A 1 213 ? 76.582 48.853 40.931 1.00 12.79 213 LEU A O 1
ATOM 1621 N N . ASP A 1 214 ? 77.603 50.397 42.215 1.00 13.19 214 ASP A N 1
ATOM 1622 C CA . ASP A 1 214 ? 78.004 51.234 41.088 1.00 12.86 214 ASP A CA 1
ATOM 1623 C C . ASP A 1 214 ? 79.495 51.550 41.033 1.00 13.41 214 ASP A C 1
ATOM 1624 O O . ASP A 1 214 ? 79.890 52.704 40.851 1.00 13.48 214 ASP A O 1
ATOM 1629 N N . ASP A 1 215 ? 80.323 50.524 41.186 1.00 12.84 215 ASP A N 1
ATOM 1630 C CA . ASP A 1 215 ? 81.773 50.699 41.133 1.00 13.27 215 ASP A CA 1
ATOM 1631 C C . ASP A 1 215 ? 82.315 51.732 42.122 1.00 13.54 215 ASP A C 1
ATOM 1632 O O . ASP A 1 215 ? 83.288 52.427 41.830 1.00 14.30 215 ASP A O 1
ATOM 1637 N N . GLY A 1 216 ? 81.683 51.833 43.288 1.00 13.69 216 GLY A N 1
ATOM 1638 C CA . GLY A 1 216 ? 82.146 52.766 44.302 1.00 14.55 216 GLY A CA 1
ATOM 1639 C C . GLY A 1 216 ? 81.541 54.157 44.276 1.00 14.81 216 GLY A C 1
ATOM 1640 O O . GLY A 1 216 ? 81.906 55.006 45.091 1.00 16.14 216 GLY A O 1
ATOM 1641 N N . GLY A 1 217 ? 80.626 54.400 43.343 1.00 15.20 217 GLY A N 1
ATOM 1642 C CA . GLY A 1 217 ? 79.987 55.704 43.260 1.00 16.14 217 GLY A CA 1
ATOM 1643 C C . GLY A 1 217 ? 79.235 56.041 44.534 1.00 16.75 217 GLY A C 1
ATOM 1644 O O . GLY A 1 217 ? 79.358 57.143 45.072 1.00 18.08 217 GLY A O 1
ATOM 1645 N N . THR A 1 218 ? 78.440 55.087 45.011 1.00 14.75 218 THR A N 1
ATOM 1646 C CA . THR A 1 218 ? 77.671 55.256 46.238 1.00 14.33 218 THR A CA 1
ATOM 1647 C C . THR A 1 218 ? 77.831 54.017 47.095 1.00 14.54 218 THR A C 1
ATOM 1648 O O . THR A 1 218 ? 78.124 52.934 46.580 1.00 13.49 218 THR A O 1
ATOM 1652 N N . TRP A 1 219 ? 77.620 54.182 48.398 1.00 13.93 219 TRP A N 1
ATOM 1653 C CA . TRP A 1 219 ? 77.759 53.087 49.347 1.00 13.58 219 TRP A CA 1
ATOM 1654 C C . TRP A 1 219 ? 76.620 52.971 50.350 1.00 14.18 219 TRP A C 1
ATOM 1655 O O . TRP A 1 219 ? 75.986 53.959 50.713 1.00 15.10 219 TRP A O 1
ATOM 1666 N N . THR A 1 220 ? 76.374 51.742 50.790 1.00 13.31 220 THR A N 1
ATOM 1667 C CA . THR A 1 220 ? 75.337 51.458 51.771 1.00 13.58 220 THR A CA 1
ATOM 1668 C C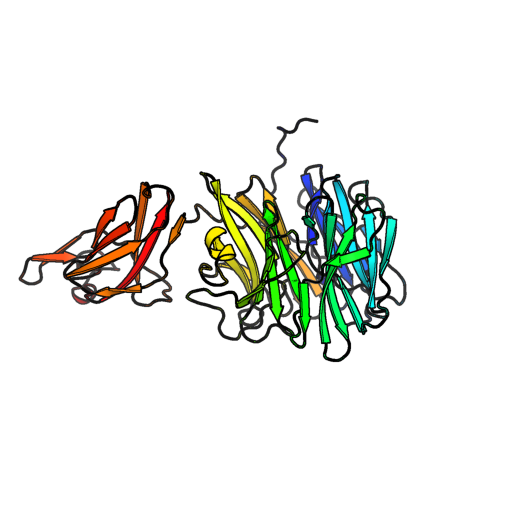 . THR A 1 220 ? 75.961 50.726 52.953 1.00 13.48 220 THR A C 1
ATOM 1669 O O . THR A 1 220 ? 76.721 49.775 52.775 1.00 13.25 220 THR A O 1
ATOM 1673 N N . ASP A 1 221 ? 75.657 51.195 54.156 1.00 12.42 221 ASP A N 1
ATOM 1674 C CA . ASP A 1 221 ? 76.151 50.585 55.382 1.00 12.83 221 ASP A CA 1
ATOM 1675 C C . ASP A 1 221 ? 75.183 49.449 55.699 1.00 12.37 221 ASP A C 1
ATOM 1676 O O . ASP A 1 221 ? 74.026 49.691 56.045 1.00 13.65 221 ASP A O 1
ATOM 1681 N N . GLN A 1 222 ? 75.650 48.211 55.559 1.00 11.58 222 GLN A N 1
ATOM 1682 C CA . GLN A 1 222 ? 74.807 47.047 55.811 1.00 12.04 222 GLN A CA 1
ATOM 1683 C C . GLN A 1 222 ? 74.775 46.582 57.260 1.00 11.09 222 GLN A C 1
ATOM 1684 O O . GLN A 1 222 ? 74.025 45.668 57.604 1.00 13.63 222 GLN A O 1
ATOM 1690 N N . GLY A 1 223 ? 75.581 47.209 58.109 1.00 11.17 223 GLY A N 1
ATOM 1691 C CA . GLY A 1 223 ? 75.610 46.822 59.507 1.00 10.85 223 GLY A CA 1
ATOM 1692 C C . GLY A 1 223 ? 76.782 45.914 59.817 1.00 10.52 223 GLY A C 1
ATOM 1693 O O . GLY A 1 223 ? 77.669 45.734 58.985 1.00 12.00 223 GLY A O 1
ATOM 1694 N N . ASN A 1 224 ? 76.786 45.335 61.014 1.00 10.44 224 ASN A N 1
ATOM 1695 C CA . ASN A 1 224 ? 77.874 44.456 61.414 1.00 10.53 224 ASN A CA 1
ATOM 1696 C C . ASN A 1 224 ? 77.769 43.074 60.793 1.00 9.63 224 ASN A C 1
ATOM 1697 O O . ASN A 1 224 ? 76.671 42.541 60.619 1.00 11.02 224 ASN A O 1
ATOM 1702 N N . VAL A 1 225 ? 78.922 42.505 60.455 1.00 8.99 225 VAL A N 1
ATOM 1703 C CA . VAL A 1 225 ? 78.990 41.156 59.905 1.00 9.55 225 VAL A CA 1
ATOM 1704 C C . VAL A 1 225 ? 78.305 40.289 60.955 1.00 10.11 225 VAL A C 1
ATOM 1705 O O . VAL A 1 225 ? 78.688 40.304 62.126 1.00 10.66 225 VAL A O 1
ATOM 1709 N N . THR A 1 226 ? 77.295 39.534 60.535 1.00 9.59 226 THR A N 1
ATOM 1710 C CA . THR A 1 226 ? 76.531 38.709 61.467 1.00 10.51 226 THR A CA 1
ATOM 1711 C C . THR A 1 226 ? 76.408 37.226 61.113 1.00 10.56 226 THR A C 1
ATOM 1712 O O . THR A 1 226 ? 76.136 36.868 59.964 1.00 10.00 226 THR A O 1
ATOM 1716 N N . ALA A 1 227 ? 76.615 36.380 62.119 1.00 10.93 227 ALA A N 1
ATOM 1717 C CA . ALA A 1 227 ? 76.511 34.930 61.976 1.00 10.50 227 ALA A CA 1
ATOM 1718 C C . ALA A 1 227 ? 75.733 34.438 63.190 1.00 11.34 227 ALA A C 1
ATOM 1719 O O . ALA A 1 227 ? 75.468 35.213 64.111 1.00 12.69 227 ALA A O 1
ATOM 1721 N N . GLN A 1 228 ? 75.357 33.164 63.206 1.00 10.09 228 GLN A N 1
ATOM 1722 C CA . GLN A 1 228 ? 74.619 32.644 64.349 1.00 8.75 228 GLN A CA 1
ATOM 1723 C C . GLN A 1 228 ? 75.471 32.744 65.605 1.00 9.96 228 GLN A C 1
ATOM 1724 O O . GLN A 1 228 ? 74.985 33.141 66.665 1.00 10.91 228 GLN A O 1
ATOM 1730 N N . ASN A 1 229 ? 76.741 32.376 65.482 1.00 10.07 229 ASN A N 1
ATOM 1731 C CA . ASN A 1 229 ? 77.670 32.445 66.604 1.00 10.39 229 ASN A CA 1
ATOM 1732 C C . ASN A 1 229 ? 78.809 33.383 66.229 1.00 12.20 229 ASN A C 1
ATOM 1733 O O . ASN A 1 229 ? 79.619 33.078 65.357 1.00 11.89 229 ASN A O 1
ATOM 1738 N N . GLY A 1 230 ? 78.853 34.530 66.901 1.00 11.75 230 GLY A N 1
ATOM 1739 C CA . GLY A 1 230 ? 79.857 35.539 66.618 1.00 12.53 230 GLY A CA 1
ATOM 1740 C C . GLY A 1 230 ? 81.172 35.418 67.356 1.00 11.99 230 GLY A C 1
ATOM 1741 O O . GLY A 1 230 ? 81.666 34.317 67.592 1.00 12.57 230 GLY A O 1
ATOM 1742 N N . ASP A 1 231 ? 81.734 36.568 67.719 1.00 12.58 231 ASP A N 1
ATOM 1743 C CA . ASP A 1 231 ? 83.007 36.618 68.429 1.00 12.29 231 ASP A CA 1
ATOM 1744 C C . ASP A 1 231 ? 82.912 37.430 69.717 1.00 12.87 231 ASP A C 1
ATOM 1745 O O . ASP A 1 231 ? 83.840 38.166 70.066 1.00 13.03 231 ASP A O 1
ATOM 1750 N N . SER A 1 232 ? 81.793 37.295 70.421 1.00 13.14 232 SER A N 1
ATOM 1751 C CA . SER A 1 232 ? 81.593 38.020 71.673 1.00 13.93 232 SER A CA 1
ATOM 1752 C C . SER A 1 232 ? 81.951 39.497 71.471 1.00 13.86 232 SER A C 1
ATOM 1753 O O . SER A 1 232 ? 81.498 40.126 70.513 1.00 14.61 232 SER A O 1
ATOM 1756 N N . THR A 1 233 ? 82.757 40.048 72.375 1.00 13.77 233 THR A N 1
ATOM 1757 C CA . THR A 1 233 ? 83.184 41.442 72.278 1.00 13.56 233 THR A CA 1
ATOM 1758 C C . THR A 1 233 ? 84.682 41.495 71.996 1.00 13.86 233 THR A C 1
ATOM 1759 O O . THR A 1 233 ? 85.350 42.481 72.319 1.00 14.20 233 THR A O 1
ATOM 1763 N N . ASP A 1 234 ? 85.201 40.432 71.385 1.00 12.33 234 ASP A N 1
ATOM 1764 C CA . ASP A 1 234 ? 86.630 40.317 71.082 1.00 12.40 234 ASP A CA 1
ATOM 1765 C C . ASP A 1 234 ? 87.187 41.377 70.143 1.00 11.47 234 ASP A C 1
ATOM 1766 O O . ASP A 1 234 ? 86.461 41.993 69.366 1.00 11.85 234 ASP A O 1
ATOM 1771 N N . ILE A 1 235 ? 88.498 41.568 70.222 1.00 11.39 235 ILE A N 1
ATOM 1772 C CA . ILE A 1 235 ? 89.196 42.526 69.378 1.00 11.74 235 ILE A CA 1
ATOM 1773 C C . ILE A 1 235 ? 89.407 41.887 68.007 1.00 10.99 235 ILE A C 1
ATOM 1774 O O . ILE A 1 235 ? 90.110 40.880 67.881 1.00 11.42 235 ILE A O 1
ATOM 1779 N N . LEU A 1 236 ? 88.787 42.470 66.985 1.00 10.02 236 LEU A N 1
ATOM 1780 C CA . LEU A 1 236 ? 88.903 41.958 65.618 1.00 9.72 236 LEU A CA 1
ATOM 1781 C C . LEU A 1 236 ? 89.616 42.975 64.742 1.00 10.53 236 LEU A C 1
ATOM 1782 O O . LEU A 1 236 ? 89.213 44.135 64.678 1.00 11.30 236 LEU A O 1
ATOM 1787 N N . VAL A 1 237 ? 90.667 42.537 64.058 1.00 11.10 237 VAL A N 1
ATOM 1788 C CA . VAL A 1 237 ? 91.432 43.444 63.213 1.00 10.89 237 VAL A CA 1
ATOM 1789 C C . VAL A 1 237 ? 91.794 42.916 61.828 1.00 10.09 237 VAL A C 1
ATOM 1790 O O . VAL A 1 237 ? 91.651 41.729 61.530 1.00 10.08 237 VAL A O 1
ATOM 1794 N N . ALA A 1 238 ? 92.256 43.839 60.992 1.00 10.66 238 ALA A N 1
ATOM 1795 C CA . ALA A 1 238 ? 92.721 43.561 59.641 1.00 8.71 238 ALA A CA 1
ATOM 1796 C C . ALA A 1 238 ? 91.941 42.553 58.807 1.00 9.41 238 ALA A C 1
ATOM 1797 O O . ALA A 1 238 ? 92.471 41.510 58.440 1.00 9.41 238 ALA A O 1
ATOM 1799 N N . PRO A 1 239 ? 90.680 42.855 58.482 1.00 8.31 239 PRO A N 1
ATOM 1800 C CA . PRO A 1 239 ? 89.897 41.916 57.671 1.00 8.18 239 PRO A CA 1
ATOM 1801 C C . PRO A 1 239 ? 90.431 41.840 56.238 1.00 7.80 239 PRO A C 1
ATOM 1802 O O . PRO A 1 239 ? 91.033 42.792 55.737 1.00 8.71 239 PRO A O 1
ATOM 1806 N N . SER A 1 240 ? 90.238 40.693 55.593 1.00 8.16 240 SER A N 1
ATOM 1807 C CA . SER A 1 240 ? 90.640 40.520 54.199 1.00 8.43 240 SER A CA 1
ATOM 1808 C C . SER A 1 240 ? 89.612 39.602 53.543 1.00 8.78 240 SER A C 1
ATOM 1809 O O . SER A 1 240 ? 89.072 38.703 54.186 1.00 10.53 240 SER A O 1
ATOM 1812 N N . LEU A 1 241 ? 89.332 39.850 52.269 1.00 8.67 241 LEU A N 1
ATOM 1813 C CA . LEU A 1 241 ? 88.315 39.101 51.537 1.00 7.92 241 LEU A CA 1
ATOM 1814 C C . LEU A 1 241 ? 88.778 38.386 50.275 1.00 7.70 241 LEU A C 1
ATOM 1815 O O . LEU A 1 241 ? 89.691 38.839 49.586 1.00 9.02 241 LEU A O 1
ATOM 1820 N N . SER A 1 242 ? 88.118 37.272 49.970 1.00 7.90 242 SER A N 1
ATOM 1821 C CA . SER A 1 242 ? 88.407 36.508 48.758 1.00 7.60 242 SER A CA 1
ATOM 1822 C C . SER A 1 242 ? 87.104 36.066 48.102 1.00 7.50 242 SER A C 1
ATOM 1823 O O . SER A 1 242 ? 86.097 35.861 48.776 1.00 7.78 242 SER A O 1
ATOM 1826 N N . TYR A 1 243 ? 87.153 35.908 46.783 1.00 7.26 243 TYR A N 1
ATOM 1827 C CA . TYR A 1 243 ? 86.005 35.493 45.980 1.00 7.21 243 TYR A CA 1
ATOM 1828 C C . TYR A 1 243 ? 86.250 34.104 45.405 1.00 7.48 243 TYR A C 1
ATOM 1829 O O . TYR A 1 243 ? 87.315 33.835 44.847 1.00 8.38 243 TYR A O 1
ATOM 1838 N N . ILE A 1 244 ? 85.269 33.221 45.541 1.00 6.73 244 ILE A N 1
ATOM 1839 C CA . ILE A 1 244 ? 85.390 31.879 44.982 1.00 7.22 244 ILE A CA 1
ATOM 1840 C C . ILE A 1 244 ? 84.030 31.419 44.475 1.00 6.81 244 ILE A C 1
ATOM 1841 O O . ILE A 1 244 ? 83.003 32.024 44.786 1.00 7.52 244 ILE A O 1
ATOM 1846 N N . TYR A 1 245 ? 84.023 30.364 43.668 1.00 6.75 245 TYR A N 1
ATOM 1847 C CA . TYR A 1 245 ? 82.762 29.817 43.204 1.00 6.34 245 TYR A CA 1
ATOM 1848 C C . TYR A 1 245 ? 82.803 28.299 43.196 1.00 7.72 245 TYR A C 1
ATOM 1849 O O . TYR A 1 245 ? 83.842 27.684 42.947 1.00 7.75 245 TYR A O 1
ATOM 1858 N N . SER A 1 246 ? 81.651 27.709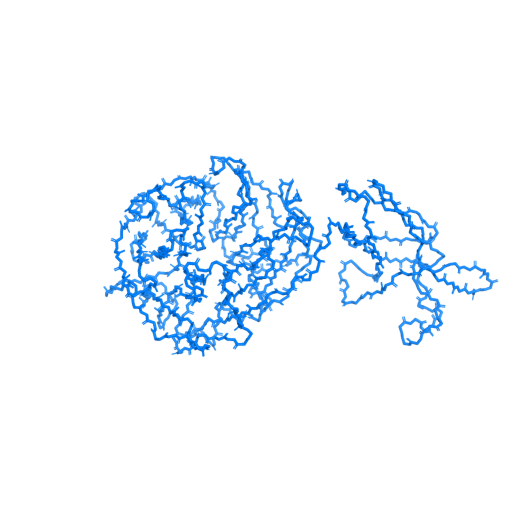 43.486 1.00 6.25 246 SER A N 1
ATOM 1859 C CA . SER A 1 246 ? 81.505 26.264 43.617 1.00 6.81 246 SER A CA 1
ATOM 1860 C C . SER A 1 246 ? 81.696 25.432 42.349 1.00 7.11 246 SER A C 1
ATOM 1861 O O . SER A 1 246 ? 81.915 25.959 41.258 1.00 6.29 246 SER A O 1
ATOM 1864 N N . GLU A 1 247 ? 81.597 24.118 42.531 1.00 6.99 247 GLU A N 1
ATOM 1865 C CA . GLU A 1 247 ? 81.760 23.146 41.458 1.00 6.58 247 GLU A CA 1
ATOM 1866 C C . GLU A 1 247 ? 80.794 23.382 40.299 1.00 7.03 247 GLU A C 1
ATOM 1867 O O . GLU A 1 247 ? 81.036 22.927 39.184 1.00 6.84 247 GLU A O 1
ATOM 1873 N N . GLY A 1 248 ? 79.697 24.085 40.575 1.00 6.67 248 GLY A N 1
ATOM 1874 C CA . GLY A 1 248 ? 78.711 24.368 39.547 1.00 7.05 248 GLY A CA 1
ATOM 1875 C C . GLY A 1 248 ? 78.474 25.847 39.305 1.00 7.17 248 GLY A C 1
ATOM 1876 O O . GLY A 1 248 ? 77.477 26.223 38.690 1.00 7.60 248 GLY A O 1
ATOM 1877 N N . GLY A 1 249 ? 79.358 26.694 39.828 1.00 6.01 249 GLY A N 1
ATOM 1878 C CA . GLY A 1 249 ? 79.239 28.127 39.597 1.00 6.53 249 GLY A CA 1
ATOM 1879 C C . GLY A 1 249 ? 78.666 29.050 40.659 1.00 6.36 249 GLY A C 1
ATOM 1880 O O . GLY A 1 249 ? 78.601 30.255 40.432 1.00 7.71 249 GLY A O 1
ATOM 1881 N N . THR A 1 250 ? 78.265 28.525 41.811 1.00 5.87 250 THR A N 1
ATOM 1882 C CA . THR A 1 250 ? 77.703 29.378 42.859 1.00 6.60 250 THR A CA 1
ATOM 1883 C C . THR A 1 250 ? 78.785 30.226 43.535 1.00 6.60 250 THR A C 1
ATOM 1884 O O . THR A 1 250 ? 79.746 29.684 44.067 1.00 6.38 250 THR A O 1
ATOM 1888 N N . PRO A 1 251 ? 78.640 31.566 43.527 1.00 7.15 251 PRO A N 1
ATOM 1889 C CA . PRO A 1 251 ? 79.636 32.445 44.154 1.00 8.10 251 PRO A CA 1
ATOM 1890 C C . PRO A 1 251 ? 79.496 32.626 45.662 1.00 6.97 251 PRO A C 1
ATOM 1891 O O . PRO A 1 251 ? 78.391 32.732 46.194 1.00 7.66 251 PRO A O 1
ATOM 1895 N N . HIS A 1 252 ? 80.641 32.648 46.337 1.00 7.28 252 HIS A N 1
ATOM 1896 C CA . HIS A 1 252 ? 80.702 32.845 47.779 1.00 6.77 252 HIS A CA 1
ATOM 1897 C C . HIS A 1 252 ? 81.824 33.823 48.092 1.00 7.30 252 HIS A C 1
ATOM 1898 O O . HIS A 1 252 ? 82.785 33.954 47.328 1.00 8.15 252 HIS A O 1
ATOM 1905 N N . VAL A 1 253 ? 81.699 34.493 49.231 1.00 6.31 253 VAL A N 1
ATOM 1906 C CA . VAL A 1 253 ? 82.716 35.421 49.699 1.00 8.08 253 VAL A CA 1
ATOM 1907 C C . VAL A 1 253 ? 83.350 34.798 50.937 1.00 7.67 253 VAL A C 1
ATOM 1908 O O . VAL A 1 253 ? 82.657 34.242 51.784 1.00 7.14 253 VAL A O 1
ATOM 1912 N N . VAL A 1 254 ? 84.674 34.878 51.021 1.00 7.03 254 VAL A N 1
ATOM 1913 C CA . VAL A 1 254 ? 85.418 34.335 52.153 1.00 7.33 254 VAL A CA 1
ATOM 1914 C C . VAL A 1 254 ? 86.058 35.493 52.907 1.00 6.87 254 VAL A C 1
ATOM 1915 O O . VAL A 1 254 ? 86.767 36.311 52.321 1.00 7.91 254 VAL A O 1
ATOM 1919 N N . LEU A 1 255 ? 85.785 35.567 54.204 1.00 7.09 255 LEU A N 1
ATOM 1920 C CA . LEU A 1 255 ? 86.328 36.627 55.045 1.00 7.84 255 LEU A CA 1
ATOM 1921 C C . LEU A 1 255 ? 87.351 36.092 56.044 1.00 8.04 255 LEU A C 1
ATOM 1922 O O . LEU A 1 255 ? 87.067 35.176 56.820 1.00 8.07 255 LEU A O 1
ATOM 1927 N N . LEU A 1 256 ? 88.551 36.655 56.011 1.00 8.53 256 LEU A N 1
ATOM 1928 C CA . LEU A 1 256 ? 89.594 36.268 56.959 1.00 8.92 256 LEU A CA 1
ATOM 1929 C C . LEU A 1 256 ? 89.741 37.443 57.907 1.00 8.90 256 LEU A C 1
ATOM 1930 O O . LEU A 1 256 ? 89.610 38.598 57.507 1.00 8.90 256 LEU A O 1
ATOM 1935 N N . TYR A 1 257 ? 89.981 37.156 59.176 1.00 8.19 257 TYR A N 1
ATOM 1936 C CA . TYR A 1 257 ? 90.169 38.229 60.144 1.00 8.61 257 TYR A CA 1
ATOM 1937 C C . TYR A 1 257 ? 90.919 37.690 61.339 1.00 9.71 257 TYR A C 1
ATOM 1938 O O . TYR A 1 257 ? 90.965 36.482 61.559 1.00 9.93 257 TYR A O 1
ATOM 1947 N N . THR A 1 258 ? 91.514 38.586 62.111 1.00 9.31 258 THR A N 1
ATOM 1948 C CA . THR A 1 258 ? 92.264 38.164 63.279 1.00 9.28 258 THR A CA 1
ATOM 1949 C C . THR A 1 258 ? 91.587 38.588 64.575 1.00 9.42 258 THR A C 1
ATOM 1950 O O . THR A 1 258 ? 91.220 39.749 64.764 1.00 10.89 258 THR A O 1
ATOM 1954 N N . ASN A 1 259 ? 91.400 37.613 65.453 1.00 8.17 259 ASN A N 1
ATOM 1955 C CA . ASN A 1 259 ? 90.770 37.829 66.749 1.00 8.53 259 ASN A CA 1
ATOM 1956 C C . ASN A 1 259 ? 91.903 37.857 67.773 1.00 8.99 259 ASN A C 1
ATOM 1957 O O . ASN A 1 259 ? 92.506 36.824 68.071 1.00 9.53 259 ASN A O 1
ATOM 1962 N N . ARG A 1 260 ? 92.200 39.039 68.303 1.00 10.24 260 ARG A N 1
ATOM 1963 C CA . ARG A 1 260 ? 93.286 39.177 69.262 1.00 10.72 260 ARG A CA 1
ATOM 1964 C C . ARG A 1 260 ? 92.913 38.871 70.706 1.00 11.72 260 ARG A C 1
ATOM 1965 O O . ARG A 1 260 ? 93.731 39.026 71.617 1.00 12.40 260 ARG A O 1
ATOM 1973 N N . THR A 1 261 ? 91.675 38.434 70.911 1.00 10.73 261 THR A N 1
ATOM 1974 C CA . THR A 1 261 ? 91.219 38.057 72.240 1.00 11.07 261 THR A CA 1
ATOM 1975 C C . THR A 1 261 ? 91.411 36.545 72.380 1.00 11.14 261 THR A C 1
ATOM 1976 O O . THR A 1 261 ? 91.970 36.074 73.370 1.00 12.64 261 THR A O 1
ATOM 1980 N N . THR A 1 262 ? 90.964 35.781 71.384 1.00 11.32 262 THR A N 1
ATOM 1981 C CA . THR A 1 262 ? 91.140 34.327 71.427 1.00 9.84 262 THR A CA 1
ATOM 1982 C C . THR A 1 262 ? 92.505 33.940 70.853 1.00 9.81 262 THR A C 1
ATOM 1983 O O . THR A 1 262 ? 92.959 32.810 71.027 1.00 10.79 262 THR A O 1
ATOM 1987 N N . HIS A 1 263 ? 93.137 34.887 70.160 1.00 10.58 263 HIS A N 1
ATOM 1988 C CA . HIS A 1 263 ? 94.460 34.702 69.553 1.00 10.27 263 HIS A CA 1
ATOM 1989 C C . HIS A 1 263 ? 94.469 33.724 68.385 1.00 10.39 263 HIS A C 1
ATOM 1990 O O . HIS A 1 263 ? 95.304 32.816 68.313 1.00 10.65 263 HIS A O 1
ATOM 1997 N N . PHE A 1 264 ? 93.528 33.922 67.469 1.00 9.95 264 PHE A N 1
ATOM 1998 C CA . PHE A 1 264 ? 93.409 33.084 66.284 1.00 9.30 264 PHE A CA 1
ATOM 1999 C C . PHE A 1 264 ? 93.015 33.902 65.075 1.00 9.21 264 PHE A C 1
ATOM 2000 O O . PHE A 1 264 ? 92.358 34.932 65.198 1.00 9.59 264 PHE A O 1
ATOM 2008 N N . CYS A 1 265 ? 93.448 33.451 63.906 1.00 8.59 265 CYS A N 1
ATOM 2009 C CA . CYS A 1 265 ? 93.059 34.083 62.656 1.00 9.58 265 CYS A CA 1
ATOM 2010 C C . CYS A 1 265 ? 91.975 33.108 62.212 1.00 9.82 265 CYS A C 1
ATOM 2011 O O . CYS A 1 265 ? 92.194 31.892 62.205 1.00 10.00 265 CYS A O 1
ATOM 2014 N N . TYR A 1 266 ? 90.803 33.633 61.875 1.00 7.86 266 TYR A N 1
ATOM 2015 C CA . TYR A 1 266 ? 89.676 32.803 61.449 1.00 8.83 266 TYR A CA 1
ATOM 2016 C C . TYR A 1 266 ? 89.181 33.216 60.079 1.00 8.72 266 TYR A C 1
ATOM 2017 O O . TYR A 1 266 ? 89.526 34.292 59.576 1.00 8.75 266 TYR A O 1
ATOM 2026 N N . TYR A 1 267 ? 88.353 32.354 59.488 1.00 9.34 267 TYR A N 1
ATOM 2027 C CA . TYR A 1 267 ? 87.690 32.696 58.242 1.00 7.48 267 TYR A CA 1
ATOM 2028 C C . TYR A 1 267 ? 86.241 32.266 58.391 1.00 7.46 267 TYR A C 1
ATOM 2029 O O . TYR A 1 267 ? 85.912 31.389 59.196 1.00 7.72 267 TYR A O 1
ATOM 2038 N N . ARG A 1 268 ? 85.377 32.933 57.643 1.00 7.88 268 ARG A N 1
ATOM 2039 C CA . ARG A 1 268 ? 83.954 32.631 57.623 1.00 8.04 268 ARG A CA 1
ATOM 2040 C C . ARG A 1 268 ? 83.610 32.796 56.158 1.00 8.10 268 ARG A C 1
ATOM 2041 O O . ARG A 1 268 ? 84.389 33.378 55.408 1.00 9.10 268 ARG A O 1
ATOM 2049 N N . THR A 1 269 ? 82.467 32.276 55.737 1.00 8.24 269 THR A N 1
ATOM 2050 C CA . THR A 1 269 ? 82.057 32.421 54.347 1.00 7.29 269 THR A CA 1
ATOM 2051 C C . THR A 1 269 ? 80.621 32.898 54.313 1.00 8.10 269 THR A C 1
ATOM 2052 O O . THR A 1 269 ? 79.939 32.928 55.340 1.00 8.34 269 THR A O 1
ATOM 2056 N N . ILE A 1 270 ? 80.167 33.279 53.129 1.00 7.68 270 ILE A N 1
ATOM 2057 C CA . ILE A 1 270 ? 78.795 33.722 52.956 1.00 7.18 270 ILE A CA 1
ATOM 2058 C C . ILE A 1 270 ? 78.454 33.637 51.477 1.00 7.50 270 ILE A C 1
ATOM 2059 O O . ILE A 1 270 ? 79.303 33.872 50.614 1.00 8.59 270 ILE A O 1
ATOM 2064 N N . LEU A 1 271 ? 77.217 33.256 51.191 1.00 8.10 271 LEU A N 1
ATOM 2065 C CA . LEU A 1 271 ? 76.750 33.178 49.815 1.00 8.46 271 LEU A CA 1
ATOM 2066 C C . LEU A 1 271 ? 76.780 34.611 49.310 1.00 8.73 271 LEU A C 1
ATOM 2067 O O . LEU A 1 271 ? 76.320 35.515 50.008 1.00 9.58 271 LEU A O 1
ATOM 2072 N N . LEU A 1 272 ? 77.311 34.841 48.116 1.00 8.61 272 LEU A N 1
ATOM 2073 C CA . LEU A 1 272 ? 77.345 36.209 47.615 1.00 9.14 272 LEU A CA 1
ATOM 2074 C C . LEU A 1 272 ? 75.939 36.805 47.598 1.00 10.15 272 LEU A C 1
ATOM 2075 O O . LEU A 1 272 ? 75.755 37.966 47.957 1.00 10.95 272 LEU A O 1
ATOM 2080 N N . ALA A 1 273 ? 74.953 36.008 47.195 1.00 10.14 273 ALA A N 1
ATOM 2081 C CA . ALA A 1 273 ? 73.574 36.483 47.144 1.00 10.53 273 ALA A CA 1
ATOM 2082 C C . ALA A 1 273 ? 73.137 37.014 48.506 1.00 11.10 273 ALA A C 1
ATOM 2083 O O . ALA A 1 273 ? 72.443 38.027 48.594 1.00 11.55 273 ALA A O 1
ATOM 2085 N N . ARG A 1 274 ? 73.548 36.333 49.571 1.00 9.76 274 ARG A N 1
ATOM 2086 C CA . ARG A 1 274 ? 73.191 36.769 50.919 1.00 10.86 274 ARG A CA 1
ATOM 2087 C C . ARG A 1 274 ? 73.938 38.050 51.288 1.00 10.53 274 ARG A C 1
ATOM 2088 O O . ARG A 1 274 ? 73.359 38.963 51.880 1.00 11.06 274 ARG A O 1
ATOM 2096 N N . ALA A 1 275 ? 75.214 38.129 50.925 1.00 10.29 275 ALA A N 1
ATOM 2097 C CA . ALA A 1 275 ? 76.005 39.316 51.234 1.00 9.68 275 ALA A CA 1
ATOM 2098 C C . ALA A 1 275 ? 75.450 40.562 50.550 1.00 11.00 275 ALA A C 1
ATOM 2099 O O . ALA A 1 275 ? 75.524 41.665 51.095 1.00 11.03 275 ALA A O 1
ATOM 2101 N N . VAL A 1 276 ? 74.899 40.391 49.353 1.00 10.31 276 VAL A N 1
ATOM 2102 C CA . VAL A 1 276 ? 74.333 41.524 48.631 1.00 11.59 276 VAL A CA 1
ATOM 2103 C C . VAL A 1 276 ? 73.053 41.985 49.329 1.00 12.39 276 VAL A C 1
ATOM 2104 O O . VAL A 1 276 ? 72.750 43.176 49.358 1.00 13.29 276 VAL A O 1
ATOM 2108 N N . ALA A 1 277 ? 72.320 41.036 49.905 1.00 11.89 277 ALA A N 1
ATOM 2109 C CA . ALA A 1 277 ? 71.068 41.329 50.599 1.00 12.31 277 ALA A CA 1
ATOM 2110 C C . ALA A 1 277 ? 71.248 41.948 51.987 1.00 13.00 277 ALA A C 1
ATOM 2111 O O . ALA A 1 277 ? 70.362 42.654 52.476 1.00 14.19 277 ALA A O 1
ATOM 2113 N N . GLY A 1 278 ? 72.383 41.682 52.626 1.00 11.80 278 GLY A N 1
ATOM 2114 C CA . GLY A 1 278 ? 72.607 42.221 53.956 1.00 12.05 278 GLY A CA 1
ATOM 2115 C C . GLY A 1 278 ? 73.846 41.675 54.637 1.00 11.52 278 GLY A C 1
ATOM 2116 O O . GLY A 1 278 ? 74.598 40.900 54.046 1.00 10.45 278 GLY A O 1
ATOM 2117 N N . SER A 1 279 ? 74.046 42.061 55.894 1.00 10.37 279 SER A N 1
ATOM 2118 C CA . SER A 1 279 ? 75.221 41.633 56.649 1.00 11.00 279 SER A CA 1
ATOM 2119 C C . SER A 1 279 ? 75.056 40.320 57.419 1.00 10.62 279 SER A C 1
ATOM 2120 O O . SER A 1 279 ? 75.997 39.868 58.064 1.00 10.58 279 SER A O 1
ATOM 2123 N N . SER A 1 280 ? 73.873 39.714 57.366 1.00 11.20 280 SER A N 1
ATOM 2124 C CA . SER A 1 280 ? 73.654 38.451 58.067 1.00 10.69 280 SER A CA 1
ATOM 2125 C C . SER A 1 280 ? 73.831 37.291 57.090 1.00 10.75 280 SER A C 1
ATOM 2126 O O . SER A 1 280 ? 73.819 37.489 55.874 1.00 11.00 280 SER A O 1
ATOM 2129 N N . GLY A 1 281 ? 74.007 36.085 57.622 1.00 9.41 281 GLY A N 1
ATOM 2130 C CA . GLY A 1 281 ? 74.162 34.923 56.763 1.00 9.36 281 GLY A CA 1
ATOM 2131 C C . GLY A 1 281 ? 75.548 34.312 56.728 1.00 9.26 281 GLY A C 1
ATOM 2132 O O . GLY A 1 281 ? 75.766 33.305 56.045 1.00 10.58 281 GLY A O 1
ATOM 2133 N N . TRP A 1 282 ? 76.492 34.902 57.454 1.00 9.06 282 TRP A N 1
ATOM 2134 C CA . TRP A 1 282 ? 77.852 34.370 57.474 1.00 8.95 282 TRP A CA 1
ATOM 2135 C C . TRP A 1 282 ? 77.888 33.030 58.205 1.00 8.56 282 TRP A C 1
ATOM 2136 O O . TRP A 1 282 ? 77.099 32.795 59.115 1.00 9.44 282 TRP A O 1
ATOM 2147 N N . THR A 1 283 ? 78.809 32.159 57.798 1.00 7.97 283 THR A N 1
ATOM 2148 C CA . THR A 1 283 ? 78.941 30.839 58.406 1.00 9.54 283 THR A CA 1
ATOM 2149 C C . THR A 1 283 ? 79.804 30.873 59.664 1.00 9.84 283 THR A C 1
ATOM 2150 O O . THR A 1 283 ? 80.373 31.914 60.013 1.00 9.83 283 THR A O 1
ATOM 2154 N N . GLU A 1 284 ? 79.894 29.736 60.351 1.00 10.38 284 GLU A N 1
ATOM 2155 C CA . GLU A 1 284 ? 80.684 29.662 61.576 1.00 11.33 284 GLU A CA 1
ATOM 2156 C C . GLU A 1 284 ? 82.163 29.909 61.302 1.00 10.59 284 GLU A C 1
ATOM 2157 O O . GLU A 1 284 ? 82.655 29.655 60.201 1.00 10.93 284 GLU A O 1
ATOM 2163 N N . ARG A 1 285 ? 82.874 30.404 62.310 1.00 9.03 285 ARG A N 1
ATOM 2164 C CA . ARG A 1 285 ? 84.292 30.679 62.141 1.00 9.24 285 ARG A CA 1
ATOM 2165 C C . ARG A 1 285 ? 85.119 29.402 62.186 1.00 8.81 285 ARG A C 1
ATOM 2166 O O . ARG A 1 285 ? 84.792 28.452 62.903 1.00 10.53 285 ARG A O 1
ATOM 2174 N N . VAL A 1 286 ? 86.190 29.395 61.399 1.00 7.07 286 VAL A N 1
ATOM 2175 C CA . VAL A 1 286 ? 87.114 28.271 61.325 1.00 8.05 286 VAL A CA 1
ATOM 2176 C C . VAL A 1 286 ? 88.515 28.827 61.539 1.00 8.44 286 VAL A C 1
ATOM 2177 O O . VAL A 1 286 ? 88.930 29.754 60.847 1.00 8.47 286 VAL A O 1
ATOM 2181 N N . PRO A 1 287 ? 89.258 28.278 62.512 1.00 9.36 287 PRO A N 1
ATOM 2182 C CA . PRO A 1 287 ? 90.614 28.773 62.761 1.00 10.16 287 PRO A CA 1
ATOM 2183 C C . PRO A 1 287 ? 91.567 28.393 61.634 1.00 10.28 287 PRO A C 1
ATOM 2184 O O . PRO A 1 287 ? 91.672 27.222 61.257 1.00 11.82 287 PRO A O 1
ATOM 2188 N N . ALA A 1 288 ? 92.251 29.392 61.089 1.00 9.56 288 ALA A N 1
ATOM 2189 C CA . ALA A 1 288 ? 93.197 29.162 60.004 1.00 9.46 288 ALA A CA 1
ATOM 2190 C C . ALA A 1 288 ? 94.637 29.144 60.506 1.00 10.47 288 ALA A C 1
ATOM 2191 O O . ALA A 1 288 ? 95.503 28.508 59.907 1.00 11.27 288 ALA A O 1
ATOM 2193 N N . TYR A 1 289 ? 94.895 29.844 61.607 1.00 9.05 289 TYR A N 1
ATOM 2194 C CA . TYR A 1 289 ? 96.246 29.907 62.153 1.00 8.98 289 TYR A CA 1
ATOM 2195 C C . TYR A 1 289 ? 96.225 30.567 63.515 1.00 10.11 289 TYR A C 1
ATOM 2196 O O . TYR A 1 289 ? 95.374 31.414 63.791 1.00 10.62 289 TYR A O 1
ATOM 2205 N N . SER A 1 290 ? 97.164 30.177 64.370 1.00 9.81 290 SER A N 1
ATOM 2206 C CA . SER A 1 290 ? 97.270 30.793 65.684 1.00 10.30 290 SER A CA 1
ATOM 2207 C C . SER A 1 290 ? 97.711 32.225 65.401 1.00 9.05 290 SER A C 1
ATOM 2208 O O . SER A 1 290 ? 98.366 32.492 64.394 1.00 9.69 290 SER A O 1
ATOM 2211 N N . ALA A 1 291 ? 97.345 33.145 66.281 1.00 9.55 291 ALA A N 1
ATOM 2212 C CA . ALA A 1 291 ? 97.708 34.550 66.111 1.00 9.66 291 ALA A CA 1
ATOM 2213 C C . ALA A 1 291 ? 98.000 35.143 67.484 1.00 9.66 291 ALA A C 1
ATOM 2214 O O . ALA A 1 291 ? 97.173 35.853 68.052 1.00 9.22 291 ALA A O 1
ATOM 2216 N N . PRO A 1 292 ? 99.192 34.867 68.028 1.00 9.72 292 PRO A N 1
ATOM 2217 C CA . PRO A 1 292 ? 99.556 35.387 69.351 1.00 9.87 292 PRO A CA 1
ATOM 2218 C C . PRO A 1 292 ? 99.798 36.890 69.402 1.00 10.07 292 PRO A C 1
ATOM 2219 O O . PRO A 1 292 ? 100.283 37.489 68.446 1.00 10.12 292 PRO A O 1
ATOM 2223 N N . ALA A 1 293 ? 99.446 37.492 70.533 1.00 10.53 293 ALA A N 1
ATOM 2224 C CA . ALA A 1 293 ? 99.637 38.920 70.744 1.00 11.23 293 ALA A CA 1
ATOM 2225 C C . ALA A 1 293 ? 99.230 39.784 69.549 1.00 11.40 293 ALA A C 1
ATOM 2226 O O . ALA A 1 293 ? 98.119 39.653 69.038 1.00 11.47 293 ALA A O 1
ATOM 2228 N N . ALA A 1 294 ? 100.126 40.659 69.098 1.00 10.67 294 ALA A N 1
ATOM 2229 C CA . ALA A 1 294 ? 99.819 41.558 67.984 1.00 10.15 294 ALA A CA 1
ATOM 2230 C C . ALA A 1 294 ? 100.029 40.975 66.586 1.00 11.28 294 ALA A C 1
ATOM 2231 O O . ALA A 1 294 ? 100.677 41.585 65.731 1.00 12.66 294 ALA A O 1
ATOM 2233 N N . SER A 1 295 ? 99.463 39.795 66.361 1.00 11.87 295 SER A N 1
ATOM 2234 C CA . SER A 1 295 ? 99.553 39.118 65.069 1.00 11.50 295 SER A CA 1
ATOM 2235 C C . SER A 1 295 ? 98.346 39.483 64.208 1.00 12.52 295 SER A C 1
ATOM 2236 O O . SER A 1 295 ? 97.446 40.193 64.657 1.00 12.39 295 SER A O 1
ATOM 2239 N N . GLY A 1 296 ? 98.337 38.987 62.973 1.00 11.56 296 GLY A N 1
ATOM 2240 C CA . GLY A 1 296 ? 97.230 39.249 62.066 1.00 10.96 296 GLY A CA 1
ATOM 2241 C C . GLY A 1 296 ? 97.680 39.788 60.721 1.00 10.10 296 GLY A C 1
ATOM 2242 O O . GLY A 1 296 ? 98.807 39.538 60.292 1.00 11.00 296 GLY A O 1
ATOM 2243 N N . TYR A 1 297 ? 96.791 40.528 60.063 1.00 9.70 297 TYR A N 1
ATOM 2244 C CA . TYR A 1 297 ? 97.064 41.135 58.764 1.00 9.51 297 TYR A CA 1
ATOM 2245 C C . TYR A 1 297 ? 97.233 40.094 57.668 1.00 9.69 297 TYR A C 1
ATOM 2246 O O . TYR A 1 297 ? 98.328 39.828 57.177 1.00 9.60 297 TYR A O 1
ATOM 2255 N N . THR A 1 298 ? 96.093 39.537 57.282 1.00 9.80 298 THR A N 1
ATOM 2256 C CA . THR A 1 298 ? 96.003 38.499 56.274 1.00 8.86 298 THR A CA 1
ATOM 2257 C C . THR A 1 298 ? 95.849 38.980 54.838 1.00 8.37 298 THR A C 1
ATOM 2258 O O . THR A 1 298 ? 95.353 40.077 54.577 1.00 9.77 298 THR A O 1
ATOM 2262 N N . SER A 1 299 ? 96.299 38.143 53.909 1.00 7.70 299 SER A N 1
ATOM 2263 C CA . SER A 1 299 ? 96.177 38.410 52.479 1.00 7.84 299 SER A CA 1
ATOM 2264 C C . SER A 1 299 ? 96.049 37.047 51.818 1.00 8.59 299 SER A C 1
ATOM 2265 O O . SER A 1 299 ? 96.447 36.030 52.402 1.00 8.68 299 SER A O 1
ATOM 2268 N N . GLN A 1 300 ? 95.502 37.031 50.608 1.00 7.62 300 GLN A N 1
ATOM 2269 C CA . GLN A 1 300 ? 95.289 35.781 49.895 1.00 8.07 300 GLN A CA 1
ATOM 2270 C C . GLN A 1 300 ? 95.500 35.878 48.395 1.00 7.68 300 GLN A C 1
ATOM 2271 O O . GLN A 1 300 ? 95.523 36.965 47.817 1.00 8.44 300 GLN A O 1
ATOM 2277 N N . VAL A 1 301 ? 95.643 34.706 47.786 1.00 7.99 301 VAL A N 1
ATOM 2278 C CA . VAL A 1 301 ? 95.770 34.553 46.342 1.00 7.78 301 VAL A CA 1
ATOM 2279 C C . VAL A 1 301 ? 94.844 33.372 46.069 1.00 9.15 301 VAL A C 1
ATOM 2280 O O . VAL A 1 301 ? 94.917 32.357 46.759 1.00 9.43 301 VAL A O 1
ATOM 2284 N N . VAL A 1 302 ? 93.958 33.505 45.088 1.00 9.07 302 VAL A N 1
ATOM 2285 C CA . VAL A 1 302 ? 93.028 32.426 44.768 1.00 7.38 302 VAL A CA 1
ATOM 2286 C C . VAL A 1 302 ? 93.356 31.790 43.428 1.00 6.70 302 VAL A C 1
ATOM 2287 O O . VAL A 1 302 ? 93.525 32.481 42.427 1.00 8.81 302 VAL A O 1
ATOM 2291 N N . LEU A 1 303 ? 93.439 30.464 43.415 1.00 6.97 303 LEU A N 1
ATOM 2292 C CA . LEU A 1 303 ? 93.719 29.729 42.184 1.00 7.51 303 LEU A CA 1
ATOM 2293 C C . LEU A 1 303 ? 92.493 28.928 41.746 1.00 8.18 303 LEU A C 1
ATOM 2294 O O . LEU A 1 303 ? 91.778 28.371 42.573 1.00 7.91 303 LEU A O 1
ATOM 2299 N N . GLY A 1 304 ? 92.259 28.870 40.441 1.00 8.85 304 GLY A N 1
ATOM 2300 C CA . GLY A 1 304 ? 91.142 28.102 39.921 1.00 8.67 304 GLY A CA 1
ATOM 2301 C C . GLY A 1 304 ? 89.792 28.472 40.491 1.00 9.06 304 GLY A C 1
ATOM 2302 O O . GLY A 1 304 ? 88.877 27.654 40.474 1.00 8.52 304 GLY A O 1
ATOM 2303 N N . GLY A 1 305 ? 89.668 29.703 40.981 1.00 7.59 305 GLY A N 1
ATOM 2304 C CA . GLY A 1 305 ? 88.417 30.167 41.559 1.00 8.17 305 GLY A CA 1
ATOM 2305 C C . GLY A 1 305 ? 87.969 29.367 42.769 1.00 7.52 305 GLY A C 1
ATOM 2306 O O . GLY A 1 305 ? 86.806 29.460 43.169 1.00 7.59 305 GLY A O 1
ATOM 2307 N N . ARG A 1 306 ? 88.878 28.609 43.381 1.00 7.24 306 ARG A N 1
ATOM 2308 C CA . ARG A 1 306 ? 88.485 27.772 44.510 1.00 6.58 306 ARG A CA 1
ATOM 2309 C C . ARG A 1 306 ? 89.569 27.395 45.506 1.00 5.29 306 ARG A C 1
ATOM 2310 O O . ARG A 1 306 ? 89.268 26.780 46.531 1.00 7.02 306 ARG A O 1
ATOM 2318 N N . ARG A 1 307 ? 90.815 27.738 45.204 1.00 6.27 307 ARG A N 1
ATOM 2319 C CA . ARG A 1 307 ? 91.934 27.376 46.062 1.00 5.52 307 ARG A CA 1
ATOM 2320 C C . ARG A 1 307 ? 92.622 28.593 46.655 1.00 6.79 307 ARG A C 1
ATOM 2321 O O . ARG A 1 307 ? 93.398 29.276 45.985 1.00 6.99 307 ARG A O 1
ATOM 2329 N N . ILE A 1 308 ? 92.331 28.846 47.926 1.00 6.97 308 ILE A N 1
ATOM 2330 C CA . ILE A 1 308 ? 92.890 29.988 48.635 1.00 6.90 308 ILE A CA 1
ATOM 2331 C C . ILE A 1 308 ? 94.259 29.716 49.256 1.00 6.76 308 ILE A C 1
ATOM 2332 O O . ILE A 1 308 ? 94.449 28.741 49.984 1.00 7.61 308 ILE A O 1
ATOM 2337 N N . LEU A 1 309 ? 95.206 30.588 48.935 1.00 6.90 309 LEU A N 1
ATOM 2338 C CA . LEU A 1 309 ? 96.557 30.531 49.474 1.00 6.87 309 LEU A CA 1
ATOM 2339 C C . LEU A 1 309 ? 96.579 31.753 50.379 1.00 7.99 309 LEU A C 1
ATOM 2340 O O . LEU A 1 309 ? 96.164 32.838 49.964 1.00 8.62 309 LEU A O 1
ATOM 2345 N N . GLY A 1 310 ? 97.043 31.592 51.612 1.00 7.25 310 GLY A N 1
ATOM 2346 C CA . GLY A 1 310 ? 97.039 32.729 52.511 1.00 8.76 310 GLY A CA 1
ATOM 2347 C C . GLY A 1 310 ? 98.323 33.044 53.244 1.00 7.82 310 GLY A C 1
ATOM 2348 O O . GLY A 1 310 ? 99.264 32.253 53.281 1.00 7.77 310 GLY A O 1
ATOM 2349 N N . ASN A 1 311 ? 98.346 34.239 53.821 1.00 8.16 311 ASN A N 1
ATOM 2350 C CA . ASN A 1 311 ? 99.482 34.719 54.595 1.00 8.01 311 ASN A CA 1
ATOM 2351 C C . ASN A 1 311 ? 99.005 35.603 55.723 1.00 8.14 311 ASN A C 1
ATOM 2352 O O . ASN A 1 311 ? 97.989 36.277 55.601 1.00 8.00 311 ASN A O 1
ATOM 2357 N N . LEU A 1 312 ? 99.738 35.590 56.827 1.00 8.53 312 LEU A N 1
ATOM 2358 C CA . LEU A 1 312 ? 99.441 36.473 57.948 1.00 8.93 312 LEU A CA 1
ATOM 2359 C C . LEU A 1 312 ? 100.778 36.692 58.607 1.00 8.89 312 LEU A C 1
ATOM 2360 O O . LEU A 1 312 ? 101.749 36.011 58.284 1.00 8.93 312 LEU A O 1
ATOM 2365 N N . PHE A 1 313 ? 100.847 37.664 59.503 1.00 8.13 313 PHE A N 1
ATOM 2366 C CA . PHE A 1 313 ? 102.091 37.911 60.217 1.00 8.20 313 PHE A CA 1
ATOM 2367 C C . PHE A 1 313 ? 101.862 37.537 61.675 1.00 8.43 313 PHE A C 1
ATOM 2368 O O . PHE A 1 313 ? 100.774 37.737 62.211 1.00 10.19 313 PHE A O 1
ATOM 2376 N N . ARG A 1 314 ? 102.879 36.966 62.306 1.00 8.77 314 ARG A N 1
ATOM 2377 C CA . ARG A 1 314 ? 102.769 36.556 63.700 1.00 8.82 314 ARG A CA 1
ATOM 2378 C C . ARG A 1 314 ? 103.980 36.992 64.503 1.00 9.40 314 ARG A C 1
ATOM 2379 O O . ARG A 1 314 ? 105.115 36.869 64.041 1.00 10.15 314 ARG A O 1
ATOM 2387 N N . GLU A 1 315 ? 103.740 37.499 65.708 1.00 10.01 315 GLU A N 1
ATOM 2388 C CA . GLU A 1 315 ? 104.841 37.924 66.569 1.00 10.38 315 GLU A CA 1
ATOM 2389 C C . GLU A 1 315 ? 105.446 36.738 67.305 1.00 12.39 315 GLU A C 1
ATOM 2390 O O . GLU A 1 315 ? 104.745 35.788 67.659 1.00 12.29 315 GLU A O 1
ATOM 2396 N N . THR A 1 316 ? 106.755 36.799 67.525 1.00 12.40 316 THR A N 1
ATOM 2397 C CA . THR A 1 316 ? 107.467 35.772 68.284 1.00 13.48 316 THR A CA 1
ATOM 2398 C C . THR A 1 316 ? 107.814 36.439 69.613 1.00 13.82 316 THR A C 1
ATOM 2399 O O . THR A 1 316 ? 108.122 35.777 70.602 1.00 16.16 316 THR A O 1
ATOM 2403 N N . SER A 1 317 ? 107.760 37.769 69.608 1.00 13.40 317 SER A N 1
ATOM 2404 C CA . SER A 1 317 ? 108.010 38.593 70.792 1.00 13.69 317 SER A CA 1
ATOM 2405 C C . SER A 1 317 ? 107.434 39.976 70.489 1.00 13.89 317 SER A C 1
ATOM 2406 O O . SER A 1 317 ? 106.992 40.243 69.365 1.00 13.19 317 SER A O 1
ATOM 2409 N N . SER A 1 318 ? 107.437 40.861 71.479 1.00 13.40 318 SER A N 1
ATOM 2410 C CA . SER A 1 318 ? 106.897 42.201 71.283 1.00 13.54 318 SER A CA 1
ATOM 2411 C C . SER A 1 318 ? 107.687 43.010 70.256 1.00 12.66 318 SER A C 1
ATOM 2412 O O . SER A 1 318 ? 107.206 44.026 69.760 1.00 12.54 318 SER A O 1
ATOM 2415 N N . THR A 1 319 ? 108.890 42.547 69.927 1.00 11.48 319 THR A N 1
ATOM 2416 C CA . THR A 1 319 ? 109.744 43.249 68.973 1.00 11.47 319 THR A CA 1
ATOM 2417 C C . THR A 1 319 ? 110.229 42.417 67.786 1.00 10.76 319 THR A C 1
ATOM 2418 O O . THR A 1 319 ? 111.073 42.871 67.019 1.00 10.24 319 THR A O 1
ATOM 2422 N N . THR A 1 320 ? 109.713 41.200 67.642 1.00 10.03 320 THR A N 1
ATOM 2423 C CA . THR A 1 320 ? 110.107 40.344 66.524 1.00 8.92 320 THR A CA 1
ATOM 2424 C C . THR A 1 320 ? 108.874 39.652 65.959 1.00 9.42 320 THR A C 1
ATOM 2425 O O . THR A 1 320 ? 107.984 39.241 66.706 1.00 9.90 320 THR A O 1
ATOM 2429 N N . SER A 1 321 ? 108.816 39.539 64.636 1.00 8.68 321 SER A N 1
ATOM 2430 C CA . SER A 1 321 ? 107.672 38.913 63.981 1.00 9.32 321 SER A CA 1
ATOM 2431 C C . SER A 1 321 ? 108.038 38.470 62.572 1.00 9.87 321 SER A C 1
ATOM 2432 O O . SER A 1 321 ? 109.019 38.943 61.996 1.00 10.35 321 SER A O 1
ATOM 2435 N N . GLY A 1 322 ? 107.234 37.565 62.021 1.00 9.63 322 GLY A N 1
ATOM 2436 C CA . GLY A 1 322 ? 107.477 37.076 60.678 1.00 9.19 322 GLY A CA 1
ATOM 2437 C C . GLY A 1 322 ? 106.183 36.836 59.931 1.00 9.41 322 GLY A C 1
ATOM 2438 O O . GLY A 1 322 ? 105.091 37.048 60.467 1.00 9.17 322 GLY A O 1
ATOM 2439 N N . ALA A 1 323 ? 106.308 36.398 58.684 1.00 8.83 323 ALA A N 1
ATOM 2440 C CA . ALA A 1 323 ? 105.148 36.107 57.849 1.00 8.18 323 ALA A CA 1
ATOM 2441 C C . ALA A 1 323 ? 104.983 34.596 57.821 1.00 8.62 323 ALA A C 1
ATOM 2442 O O . ALA A 1 323 ? 105.951 33.868 57.615 1.00 9.61 323 ALA A O 1
ATOM 2444 N N . TYR A 1 324 ? 103.764 34.126 58.047 1.00 8.03 324 TYR A N 1
ATOM 2445 C CA . TYR A 1 324 ? 103.492 32.694 58.046 1.00 7.97 324 TYR A CA 1
ATOM 2446 C C . TYR A 1 324 ? 102.407 32.415 57.027 1.00 8.11 324 TYR A C 1
ATOM 2447 O O . TYR A 1 324 ? 101.368 33.081 57.019 1.00 8.52 324 TYR A O 1
ATOM 2456 N N . GLN A 1 325 ? 102.647 31.433 56.164 1.00 7.56 325 GLN A N 1
ATOM 2457 C CA . GLN A 1 325 ? 101.676 31.110 55.126 1.00 7.93 325 GLN A CA 1
ATOM 2458 C C . GLN A 1 325 ? 100.833 29.870 55.405 1.00 8.76 325 GLN A C 1
ATOM 2459 O O . GLN A 1 325 ? 101.183 29.038 56.239 1.00 8.97 325 GLN A O 1
ATOM 2465 N N . PHE A 1 326 ? 99.713 29.764 54.698 1.00 7.76 326 PHE A N 1
ATOM 2466 C CA . PHE A 1 326 ? 98.797 28.645 54.877 1.00 8.18 326 PHE A CA 1
ATOM 2467 C C . PHE A 1 326 ? 97.900 28.477 53.661 1.00 7.78 326 PHE A C 1
ATOM 2468 O O . PHE A 1 326 ? 97.999 29.230 52.696 1.00 7.65 326 PHE A O 1
ATOM 2476 N N . GLU A 1 327 ? 97.025 27.478 53.727 1.00 7.85 327 GLU A N 1
ATOM 2477 C CA . GLU A 1 327 ? 96.079 27.204 52.657 1.00 7.64 327 GLU A CA 1
ATOM 2478 C C . GLU A 1 327 ? 94.740 26.977 53.331 1.00 6.92 327 GLU A C 1
ATOM 2479 O O . GLU A 1 327 ? 94.695 26.485 54.457 1.00 8.11 327 GLU A O 1
ATOM 2485 N N . VAL A 1 328 ? 93.660 27.367 52.661 1.00 6.94 328 VAL A N 1
ATOM 2486 C CA . VAL A 1 328 ? 92.323 27.195 53.205 1.00 7.47 328 VAL A CA 1
ATOM 2487 C C . VAL A 1 328 ? 91.621 26.150 52.351 1.00 6.49 328 VAL A C 1
ATOM 2488 O O . VAL A 1 328 ? 91.583 26.273 51.128 1.00 7.51 328 VAL A O 1
ATOM 2492 N N . TYR A 1 329 ? 91.091 25.117 52.995 1.00 7.55 329 TYR A N 1
ATOM 2493 C CA . TYR A 1 329 ? 90.397 24.055 52.289 1.00 7.60 329 TYR A CA 1
ATOM 2494 C C . TYR A 1 329 ? 88.904 24.217 52.572 1.00 6.06 329 TYR A C 1
ATOM 2495 O O . TYR A 1 329 ? 88.404 23.812 53.623 1.00 6.58 329 TYR A O 1
ATOM 2504 N N . LEU A 1 330 ? 88.207 24.835 51.622 1.00 6.79 330 LEU A N 1
ATOM 2505 C CA . LEU A 1 330 ? 86.780 25.118 51.744 1.00 7.22 330 LEU A CA 1
ATOM 2506 C C . LEU A 1 330 ? 85.852 23.937 51.530 1.00 8.09 330 LEU A C 1
ATOM 2507 O O . LEU A 1 330 ? 84.713 23.951 52.002 1.00 7.96 330 LEU A O 1
ATOM 2512 N N . GLY A 1 331 ? 86.325 22.922 50.821 1.00 7.24 331 GLY A N 1
ATOM 2513 C CA . GLY A 1 331 ? 85.473 21.782 50.540 1.00 6.77 331 GLY A CA 1
ATOM 2514 C C . GLY A 1 331 ? 84.341 22.236 49.633 1.00 7.88 331 GLY A C 1
ATOM 2515 O O . GLY A 1 331 ? 84.481 23.205 48.886 1.00 6.82 331 GLY A O 1
ATOM 2516 N N . GLY A 1 332 ? 83.209 21.542 49.696 1.00 7.33 332 GLY A N 1
ATOM 2517 C CA . GLY A 1 332 ? 82.065 21.926 48.881 1.00 7.80 332 GLY A CA 1
ATOM 2518 C C . GLY A 1 332 ? 81.146 22.799 49.713 1.00 7.39 332 GLY A C 1
ATOM 2519 O O . GLY A 1 332 ? 80.411 22.296 50.558 1.00 8.96 332 GLY A O 1
ATOM 2520 N N . VAL A 1 333 ? 81.172 24.106 49.477 1.00 6.85 333 VAL A N 1
ATOM 2521 C CA . VAL A 1 333 ? 80.336 25.014 50.257 1.00 6.77 333 VAL A CA 1
ATOM 2522 C C . VAL A 1 333 ? 78.865 24.824 49.904 1.00 6.70 333 VAL A C 1
ATOM 2523 O O . VAL A 1 333 ? 78.503 24.813 48.730 1.00 7.66 333 VAL A O 1
ATOM 2527 N N . PRO A 1 334 ? 78.000 24.667 50.920 1.00 6.68 334 PRO A N 1
ATOM 2528 C CA . PRO A 1 334 ? 76.568 24.476 50.668 1.00 7.16 334 PRO A CA 1
ATOM 2529 C C . PRO A 1 334 ? 75.935 25.635 49.915 1.00 5.69 334 PRO A C 1
ATOM 2530 O O . PRO A 1 334 ? 76.297 26.797 50.112 1.00 6.56 334 PRO A O 1
ATOM 2534 N N . ASP A 1 335 ? 74.986 25.313 49.047 1.00 6.85 335 ASP A N 1
ATOM 2535 C CA . ASP A 1 335 ? 74.287 26.347 48.304 1.00 7.26 335 ASP A CA 1
ATOM 2536 C C . ASP A 1 335 ? 73.217 26.929 49.202 1.00 8.54 335 ASP A C 1
ATOM 2537 O O . ASP A 1 335 ? 72.738 28.048 48.986 1.00 8.44 335 ASP A O 1
ATOM 2542 N N . PHE A 1 336 ? 72.838 26.150 50.207 1.00 8.67 336 PHE A N 1
ATOM 2543 C CA . PHE A 1 336 ? 71.849 26.583 51.166 1.00 8.75 336 PHE A CA 1
ATOM 2544 C C . PHE A 1 336 ? 72.123 25.899 52.485 1.00 8.78 336 PHE A C 1
ATOM 2545 O O . PHE A 1 336 ? 72.432 24.707 52.530 1.00 8.66 336 PHE A O 1
ATOM 2553 N N . GLU A 1 337 ? 72.038 26.663 53.560 1.00 9.72 337 GLU A N 1
ATOM 2554 C CA . GLU A 1 337 ? 72.184 26.079 54.873 1.00 9.08 337 GLU A CA 1
ATOM 2555 C C . GLU A 1 337 ? 71.465 26.915 55.899 1.00 9.66 337 GLU A C 1
ATOM 2556 O O . GLU A 1 337 ? 71.437 28.145 55.840 1.00 11.23 337 GLU A O 1
ATOM 2562 N N . SER A 1 338 ? 70.829 26.214 56.821 1.00 9.64 338 SER A N 1
ATOM 2563 C CA . SER A 1 338 ? 70.075 26.853 57.878 1.00 10.51 338 SER A CA 1
ATOM 2564 C C . SER A 1 338 ? 71.028 26.999 59.039 1.00 13.15 338 SER A C 1
ATOM 2565 O O . SER A 1 338 ? 72.094 26.382 59.072 1.00 16.60 338 SER A O 1
ATOM 2568 N N . ASP A 1 339 ? 70.668 27.836 59.991 1.00 17.30 339 ASP A N 1
ATOM 2569 C CA . ASP A 1 339 ? 71.516 27.934 61.156 1.00 15.74 339 ASP A CA 1
ATOM 2570 C C . ASP A 1 339 ? 70.940 26.778 61.967 1.00 13.54 339 ASP A C 1
ATOM 2571 O O . ASP A 1 339 ? 70.143 25.984 61.445 1.00 11.42 339 ASP A O 1
ATOM 2576 N N . TRP A 1 340 ? 71.347 26.649 63.219 1.00 9.89 340 TRP A N 1
ATOM 2577 C CA . TRP A 1 340 ? 70.780 25.602 64.057 1.00 8.97 340 TRP A CA 1
ATOM 2578 C C . TRP A 1 340 ? 69.424 26.127 64.504 1.00 9.63 340 TRP A C 1
ATOM 2579 O O . TRP A 1 340 ? 69.322 27.266 64.957 1.00 11.33 340 TRP A O 1
ATOM 2590 N N . PHE A 1 341 ? 68.381 25.316 64.360 1.00 8.41 341 PHE A N 1
ATOM 2591 C CA . PHE A 1 341 ? 67.048 25.737 64.774 1.00 8.22 341 PHE A CA 1
ATOM 2592 C C . PHE A 1 341 ? 66.407 24.678 65.654 1.00 8.38 341 PHE A C 1
ATOM 2593 O O . PHE A 1 341 ? 66.651 23.480 65.484 1.00 8.98 341 PHE A O 1
ATOM 2601 N N . SER A 1 342 ? 65.587 25.119 66.602 1.00 8.40 342 SER A N 1
ATOM 2602 C CA . SER A 1 342 ? 64.946 24.190 67.521 1.00 9.06 342 SER A CA 1
ATOM 2603 C C . SER A 1 342 ? 63.913 23.286 66.859 1.00 8.44 342 SER A C 1
ATOM 2604 O O . SER A 1 342 ? 63.133 23.721 66.010 1.00 9.11 342 SER A O 1
ATOM 2607 N N . VAL A 1 343 ? 63.930 22.016 67.248 1.00 9.58 343 VAL A N 1
ATOM 2608 C CA . VAL A 1 343 ? 62.981 21.043 66.726 1.00 8.60 343 VAL A CA 1
ATOM 2609 C C . VAL A 1 343 ? 62.362 20.240 67.858 1.00 9.73 343 VAL A C 1
ATOM 2610 O O . VAL A 1 343 ? 62.938 20.111 68.942 1.00 10.39 343 VAL A O 1
ATOM 2614 N N . SER A 1 344 ? 61.176 19.710 67.586 1.00 9.86 344 SER A N 1
ATOM 2615 C CA . SER A 1 344 ? 60.432 18.914 68.547 1.00 10.21 344 SER A CA 1
ATOM 2616 C C . SER A 1 344 ? 59.903 17.660 67.858 1.00 9.85 344 SER A C 1
ATOM 2617 O O . SER A 1 344 ? 59.901 17.566 66.629 1.00 10.25 344 SER A O 1
ATOM 2620 N N . SER A 1 345 ? 59.444 16.710 68.662 1.00 9.37 345 SER A N 1
ATOM 2621 C CA . SER A 1 345 ? 58.932 15.440 68.166 1.00 9.17 345 SER A CA 1
ATOM 2622 C C . SER A 1 345 ? 57.645 15.519 67.352 1.00 9.53 345 SER A C 1
ATOM 2623 O O . SER A 1 345 ? 56.820 16.419 67.533 1.00 9.88 345 SER A O 1
ATOM 2626 N N . ASN A 1 346 ? 57.495 14.547 66.457 1.00 8.39 346 ASN A N 1
ATOM 2627 C CA . ASN A 1 346 ? 56.321 14.412 65.604 1.00 8.64 346 ASN A CA 1
ATOM 2628 C C . ASN A 1 346 ? 55.823 15.747 65.072 1.00 9.09 346 ASN A C 1
ATOM 2629 O O . ASN A 1 346 ? 54.644 16.095 65.198 1.00 10.03 346 ASN A O 1
ATOM 2634 N N . SER A 1 347 ? 56.746 16.479 64.454 1.00 7.91 347 SER A N 1
ATOM 2635 C CA . SER A 1 347 ? 56.465 17.790 63.893 1.00 7.69 347 SER A CA 1
ATOM 2636 C C . SER A 1 347 ? 56.940 17.889 62.448 1.00 8.75 347 SER A C 1
ATOM 2637 O O . SER A 1 347 ? 57.644 17.010 61.954 1.00 9.49 347 SER A O 1
ATOM 2640 N N . LEU A 1 348 ? 56.543 18.967 61.779 1.00 8.38 348 LEU A N 1
ATOM 2641 C CA . LEU A 1 348 ? 56.907 19.193 60.385 1.00 9.23 348 LEU A CA 1
ATOM 2642 C C . LEU A 1 348 ? 57.602 20.536 60.220 1.00 9.14 348 LEU A C 1
ATOM 2643 O O . LEU A 1 348 ? 57.088 21.567 60.660 1.00 9.23 348 LEU A O 1
ATOM 2648 N N . TYR A 1 349 ? 58.772 20.521 59.589 1.00 8.43 349 TYR A N 1
ATOM 2649 C CA . TYR A 1 349 ? 59.534 21.744 59.360 1.00 8.22 349 TYR A CA 1
ATOM 2650 C C . TYR A 1 349 ? 59.639 21.999 57.868 1.00 9.04 349 TYR A C 1
ATOM 2651 O O . TYR A 1 349 ? 59.948 21.098 57.090 1.00 9.84 349 TYR A O 1
ATOM 2660 N N . THR A 1 350 ? 59.357 23.238 57.483 1.00 8.15 350 THR A N 1
ATOM 2661 C CA . THR A 1 350 ? 59.373 23.636 56.088 1.00 9.20 350 THR A CA 1
ATOM 2662 C C . THR A 1 350 ? 60.416 24.728 55.879 1.00 8.70 350 THR A C 1
ATOM 2663 O O . THR A 1 350 ? 60.313 25.822 56.446 1.00 11.04 350 THR A O 1
ATOM 2667 N N . LEU A 1 351 ? 61.431 24.419 55.078 1.00 8.05 351 LEU A N 1
ATOM 2668 C CA . LEU A 1 351 ? 62.503 25.367 54.804 1.00 8.06 351 LEU A CA 1
ATOM 2669 C C . LEU A 1 351 ? 62.604 25.761 53.344 1.00 8.75 351 LEU A C 1
ATOM 2670 O O . LEU A 1 351 ? 62.819 24.914 52.477 1.00 9.49 351 LEU A O 1
ATOM 2675 N N . SER A 1 352 ? 62.446 27.048 53.066 1.00 9.36 352 SER A N 1
ATOM 2676 C CA . SER A 1 352 ? 62.572 27.533 51.695 1.00 9.73 352 SER A CA 1
ATOM 2677 C C . SER A 1 352 ? 64.073 27.524 51.414 1.00 10.67 352 SER A C 1
ATOM 2678 O O . SER A 1 352 ? 64.830 28.208 52.103 1.00 11.82 352 SER A O 1
ATOM 2681 N N . HIS A 1 353 ? 64.514 26.753 50.421 1.00 9.79 353 HIS A N 1
ATOM 2682 C CA . HIS A 1 353 ? 65.948 26.687 50.126 1.00 9.19 353 HIS A CA 1
ATOM 2683 C C . HIS A 1 353 ? 66.459 27.800 49.212 1.00 9.20 353 HIS A C 1
ATOM 2684 O O . HIS A 1 353 ? 67.665 28.037 49.145 1.00 9.54 353 HIS A O 1
ATOM 2691 N N . GLY A 1 354 ? 65.541 28.482 48.529 1.00 8.86 354 GLY A N 1
ATOM 2692 C CA . GLY A 1 354 ? 65.906 29.580 47.646 1.00 10.39 354 GLY A CA 1
ATOM 2693 C C . GLY A 1 354 ? 66.831 29.261 46.485 1.00 9.12 354 GLY A C 1
ATOM 2694 O O . GLY A 1 354 ? 67.466 30.160 45.932 1.00 10.53 354 GLY A O 1
ATOM 2695 N N . LEU A 1 355 ? 66.899 27.994 46.094 1.00 8.50 355 LEU A N 1
ATOM 2696 C CA . LEU A 1 355 ? 67.781 27.577 45.007 1.00 8.25 355 LEU A CA 1
ATOM 2697 C C . LEU A 1 355 ? 67.146 27.631 43.626 1.00 8.48 355 LEU A C 1
ATOM 2698 O O . LEU A 1 355 ? 65.928 27.541 43.480 1.00 9.42 355 LEU A O 1
ATOM 2703 N N . GLN A 1 356 ? 67.995 27.768 42.611 1.00 7.61 356 GLN A N 1
ATOM 2704 C CA . GLN A 1 356 ? 67.547 27.842 41.225 1.00 8.92 356 GLN A CA 1
ATOM 2705 C C . GLN A 1 356 ? 66.901 26.535 40.764 1.00 8.76 356 GLN A C 1
ATOM 2706 O O . GLN A 1 356 ? 66.111 26.518 39.820 1.00 9.27 356 GLN A O 1
ATOM 2712 N N . ARG A 1 357 ? 67.258 25.438 41.422 1.00 8.69 357 ARG A N 1
ATOM 2713 C CA . ARG A 1 357 ? 66.672 24.133 41.123 1.00 8.54 357 ARG A CA 1
ATOM 2714 C C . ARG A 1 357 ? 66.638 23.351 42.427 1.00 8.38 357 ARG A C 1
ATOM 2715 O O . ARG A 1 357 ? 67.258 23.758 43.413 1.00 9.17 357 ARG A O 1
ATOM 2723 N N . SER A 1 358 ? 65.911 22.240 42.449 1.00 8.58 358 SER A N 1
ATOM 2724 C CA . SER A 1 358 ? 65.845 21.437 43.660 1.00 7.59 358 SER A CA 1
ATOM 2725 C C . SER A 1 358 ? 67.248 20.933 43.979 1.00 8.90 358 SER A C 1
ATOM 2726 O O . SER A 1 358 ? 68.001 20.559 43.079 1.00 9.37 358 SER A O 1
ATOM 2729 N N . PRO A 1 359 ? 67.629 20.937 45.263 1.00 7.81 359 PRO A N 1
ATOM 2730 C CA . PRO A 1 359 ? 68.968 20.455 45.609 1.00 7.65 359 PRO A CA 1
ATOM 2731 C C . PRO A 1 359 ? 69.055 18.942 45.426 1.00 7.47 359 PRO A C 1
ATOM 2732 O O . PRO A 1 359 ? 68.153 18.211 45.837 1.00 8.59 359 PRO A O 1
ATOM 2736 N N . ARG A 1 360 ? 70.130 18.469 44.804 1.00 7.60 360 ARG A N 1
ATOM 2737 C CA . ARG A 1 360 ? 70.280 17.034 44.587 1.00 6.63 360 ARG A CA 1
ATOM 2738 C C . ARG A 1 360 ? 70.773 16.320 45.847 1.00 7.52 360 ARG A C 1
ATOM 2739 O O . ARG A 1 360 ? 70.606 15.109 45.978 1.00 7.86 360 ARG A O 1
ATOM 2747 N N . ARG A 1 361 ? 71.373 17.073 46.768 1.00 7.50 361 ARG A N 1
ATOM 2748 C CA . ARG A 1 361 ? 71.901 16.501 48.007 1.00 8.36 361 ARG A CA 1
ATOM 2749 C C . ARG A 1 361 ? 71.470 17.311 49.225 1.00 7.32 361 ARG A C 1
ATOM 2750 O O . ARG A 1 361 ? 71.492 18.541 49.201 1.00 7.33 361 ARG A O 1
ATOM 2758 N N . VAL A 1 362 ? 71.088 16.610 50.286 1.00 7.07 362 VAL A N 1
ATOM 2759 C CA . VAL A 1 362 ? 70.655 17.246 51.524 1.00 7.78 362 VAL A CA 1
ATOM 2760 C C . VAL A 1 362 ? 71.231 16.486 52.717 1.00 8.19 362 VAL A C 1
ATOM 2761 O O . VAL A 1 362 ? 71.305 15.255 52.703 1.00 9.86 362 VAL A O 1
ATOM 2765 N N . VAL A 1 363 ? 71.661 17.226 53.733 1.00 8.15 363 VAL A N 1
ATOM 2766 C CA . VAL A 1 363 ? 72.192 16.629 54.956 1.00 9.03 363 VAL A CA 1
ATOM 2767 C C . VAL A 1 363 ? 71.438 17.265 56.117 1.00 8.28 363 VAL A C 1
ATOM 2768 O O . VAL A 1 363 ? 71.211 18.475 56.119 1.00 8.13 363 VAL A O 1
ATOM 2772 N N . VAL A 1 364 ? 71.029 16.450 57.082 1.00 6.89 364 VAL A N 1
ATOM 2773 C CA . VAL A 1 364 ? 70.334 16.956 58.255 1.00 7.02 364 VAL A CA 1
ATOM 2774 C C . VAL A 1 364 ? 71.145 16.494 59.452 1.00 6.21 364 VAL A C 1
ATOM 2775 O O . VAL A 1 364 ? 71.467 15.309 59.565 1.00 7.00 364 VAL A O 1
ATOM 2779 N N . GLU A 1 365 ? 71.494 17.427 60.330 1.00 6.54 365 GLU A N 1
ATOM 2780 C CA . GLU A 1 365 ? 72.265 17.084 61.508 1.00 6.86 365 GLU A CA 1
ATOM 2781 C C . GLU A 1 365 ? 71.569 17.561 62.773 1.00 7.86 365 GLU A C 1
ATOM 2782 O O . GLU A 1 365 ? 70.748 18.478 62.733 1.00 8.05 365 GLU A O 1
ATOM 2788 N N . PHE A 1 366 ? 71.887 16.908 63.887 1.00 5.95 366 PHE A N 1
ATOM 2789 C CA . PHE A 1 366 ? 71.272 17.197 65.182 1.00 7.98 366 PHE A CA 1
ATOM 2790 C C . PHE A 1 366 ? 72.281 17.563 66.267 1.00 7.96 366 PHE A C 1
ATOM 2791 O O . PHE A 1 366 ? 73.354 16.963 66.365 1.00 8.20 366 PHE A O 1
ATOM 2799 N N . ALA A 1 367 ? 71.925 18.548 67.086 1.00 7.56 367 ALA A N 1
ATOM 2800 C CA . ALA A 1 367 ? 72.779 18.980 68.183 1.00 8.66 367 ALA A CA 1
ATOM 2801 C C . ALA A 1 367 ? 71.903 19.370 69.368 1.00 9.41 367 ALA A C 1
ATOM 2802 O O . ALA A 1 367 ? 70.707 19.625 69.211 1.00 8.92 367 ALA A O 1
ATOM 2804 N N . ARG A 1 368 ? 72.500 19.412 70.554 1.00 10.67 368 ARG A N 1
ATOM 2805 C CA . ARG A 1 368 ? 71.758 19.752 71.758 1.00 12.92 368 ARG A CA 1
ATOM 2806 C C . ARG A 1 368 ? 71.759 21.245 72.074 1.00 13.08 368 ARG A C 1
ATOM 2807 O O . ARG A 1 368 ? 71.149 21.682 73.051 1.00 14.15 368 ARG A O 1
ATOM 2815 N N . SER A 1 369 ? 72.446 22.021 71.245 1.00 11.05 369 SER A N 1
ATOM 2816 C CA . SER A 1 369 ? 72.508 23.470 71.411 1.00 11.42 369 SER A CA 1
ATOM 2817 C C . SER A 1 369 ? 72.755 24.095 70.044 1.00 11.33 369 SER A C 1
ATOM 2818 O O . SER A 1 369 ? 73.059 23.386 69.085 1.00 11.29 369 SER A O 1
ATOM 2821 N N . SER A 1 370 ? 72.628 25.417 69.960 1.00 10.90 370 SER A N 1
ATOM 2822 C CA . SER A 1 370 ? 72.853 26.118 68.707 1.00 11.43 370 SER A CA 1
ATOM 2823 C C . SER A 1 370 ? 74.313 26.545 68.546 1.00 10.84 370 SER A C 1
ATOM 2824 O O . SER A 1 370 ? 74.642 27.308 67.641 1.00 10.81 370 SER A O 1
ATOM 2827 N N . SER A 1 371 ? 75.179 26.060 69.433 1.00 11.26 371 SER A N 1
ATOM 2828 C CA . SER A 1 371 ? 76.616 26.337 69.360 1.00 11.65 371 SER A CA 1
ATOM 2829 C C . SER A 1 371 ? 77.342 25.079 69.849 1.00 11.19 371 SER A C 1
ATOM 2830 O O . SER A 1 371 ? 78.153 25.128 70.772 1.00 11.26 371 SER A O 1
ATOM 2833 N N . PRO A 1 372 ? 77.065 23.931 69.212 1.00 11.09 372 PRO A N 1
ATOM 2834 C CA . PRO A 1 372 ? 77.646 22.631 69.552 1.00 11.24 372 PRO A CA 1
ATOM 2835 C C . PRO A 1 372 ? 79.091 22.382 69.149 1.00 11.58 372 PRO A C 1
ATOM 2836 O O . PRO A 1 372 ? 79.601 22.977 68.200 1.00 12.73 372 PRO A O 1
ATOM 2840 N N . SER A 1 373 ? 79.744 21.494 69.892 1.00 11.25 373 SER A N 1
ATOM 2841 C CA . SER A 1 373 ? 81.115 21.113 69.594 1.00 13.34 373 SER A CA 1
ATOM 2842 C C . SER A 1 373 ? 81.052 19.832 68.762 1.00 12.53 373 SER A C 1
ATOM 2843 O O . SER A 1 373 ? 81.978 19.519 68.015 1.00 14.03 373 SER A O 1
ATOM 2846 N N . THR A 1 374 ? 79.951 19.096 68.901 1.00 12.26 374 THR A N 1
ATOM 2847 C CA . THR A 1 374 ? 79.730 17.869 68.131 1.00 11.14 374 THR A CA 1
ATOM 2848 C C . THR A 1 374 ? 78.247 17.773 67.773 1.00 9.96 374 THR A C 1
ATOM 2849 O O . THR A 1 374 ? 77.405 18.391 68.421 1.00 10.03 374 THR A O 1
ATOM 2853 N N . TRP A 1 375 ? 77.935 17.005 66.736 1.00 9.15 375 TRP A N 1
ATOM 2854 C CA . TRP A 1 375 ? 76.556 16.835 66.290 1.00 8.27 375 TRP A CA 1
ATOM 2855 C C . TRP A 1 375 ? 76.426 15.481 65.602 1.00 8.38 375 TRP A C 1
ATOM 2856 O O . TRP A 1 375 ? 77.431 14.865 65.240 1.00 8.28 375 TRP A O 1
ATOM 2867 N N . ASN A 1 376 ? 75.189 15.027 65.418 1.00 7.35 376 ASN A N 1
ATOM 2868 C CA . ASN A 1 376 ? 74.933 13.728 64.800 1.00 7.64 376 ASN A CA 1
ATOM 2869 C C . ASN A 1 376 ? 74.239 13.841 63.463 1.00 7.18 376 ASN A C 1
ATOM 2870 O O . ASN A 1 376 ? 73.535 14.814 63.199 1.00 7.88 376 ASN A O 1
ATOM 2875 N N . ILE A 1 377 ? 74.442 12.842 62.615 1.00 6.27 377 ILE A N 1
ATOM 2876 C CA . ILE A 1 377 ? 73.776 12.835 61.327 1.00 6.89 377 ILE A CA 1
ATOM 2877 C C . ILE A 1 377 ? 72.387 12.245 61.566 1.00 6.91 377 ILE A C 1
ATOM 2878 O O . ILE A 1 377 ? 72.234 11.225 62.239 1.00 7.83 377 ILE A O 1
ATOM 2883 N N . VAL A 1 378 ? 71.372 12.908 61.026 1.00 6.43 378 VAL A N 1
ATOM 2884 C CA . VAL A 1 378 ? 69.988 12.480 61.199 1.00 6.75 378 VAL A CA 1
ATOM 2885 C C . VAL A 1 378 ? 69.491 11.609 60.057 1.00 6.70 378 VAL A C 1
ATOM 2886 O O . VAL A 1 378 ? 69.488 12.027 58.904 1.00 7.99 378 VAL A O 1
ATOM 2890 N N . MET A 1 379 ? 69.070 10.396 60.401 1.00 9.43 379 MET A N 1
ATOM 2891 C CA . MET A 1 379 ? 68.559 9.428 59.434 1.00 11.58 379 MET A CA 1
ATOM 2892 C C . MET A 1 379 ? 67.356 8.739 60.077 1.00 14.13 379 MET A C 1
ATOM 2893 O O . MET A 1 379 ? 67.358 8.483 61.281 1.00 18.75 379 MET A O 1
ATOM 2898 N N . PRO A 1 380 ? 66.308 8.449 59.289 1.00 12.53 380 PRO A N 1
ATOM 2899 C CA . PRO A 1 380 ? 65.084 7.797 59.767 1.00 14.60 380 PRO A CA 1
ATOM 2900 C C . PRO A 1 380 ? 65.328 6.436 60.398 1.00 16.95 380 PRO A C 1
ATOM 2901 O O . PRO A 1 380 ? 65.594 5.455 59.707 1.00 20.86 380 PRO A O 1
ATOM 2905 N N . SER A 1 381 ? 65.230 6.401 61.722 1.00 16.39 381 SER A N 1
ATOM 2906 C CA . SER A 1 381 ? 65.456 5.191 62.488 1.00 18.13 381 SER A CA 1
ATOM 2907 C C . SER A 1 381 ? 64.196 4.820 63.268 1.00 17.22 381 SER A C 1
ATOM 2908 O O . SER A 1 381 ? 63.130 5.401 63.056 1.00 15.00 381 SER A O 1
ATOM 2911 N N . TYR A 1 382 ? 64.328 3.870 64.187 1.00 16.35 382 TYR A N 1
ATOM 2912 C CA . TYR A 1 382 ? 63.189 3.404 64.966 1.00 15.06 382 TYR A CA 1
ATOM 2913 C C . TYR A 1 382 ? 63.606 2.856 66.328 1.00 14.20 382 TYR A C 1
ATOM 2914 O O . TYR A 1 382 ? 64.738 2.416 66.513 1.00 14.63 382 TYR A O 1
ATOM 2923 N N . PHE A 1 383 ? 62.685 2.905 67.285 1.00 13.04 383 PHE A N 1
ATOM 2924 C CA . PHE A 1 383 ? 62.929 2.342 68.604 1.00 12.44 383 PHE A CA 1
ATOM 2925 C C . PHE A 1 383 ? 61.578 2.002 69.205 1.00 12.45 383 PHE A C 1
ATOM 2926 O O . PHE A 1 383 ? 60.543 2.487 68.746 1.00 11.18 383 PHE A O 1
ATOM 2934 N N . ASN A 1 384 ? 61.591 1.140 70.212 1.00 11.34 384 ASN A N 1
ATOM 2935 C CA . ASN A 1 384 ? 60.366 0.715 70.863 1.00 13.10 384 ASN A CA 1
ATOM 2936 C C . ASN A 1 384 ? 60.493 0.916 72.367 1.00 13.90 384 ASN A C 1
ATOM 2937 O O . ASN A 1 384 ? 61.422 0.410 72.995 1.00 15.11 384 ASN A O 1
ATOM 2942 N N . ASP A 1 385 ? 59.557 1.669 72.935 1.00 13.63 385 ASP A N 1
ATOM 2943 C CA . ASP A 1 385 ? 59.546 1.949 74.366 1.00 16.26 385 ASP A CA 1
ATOM 2944 C C . ASP A 1 385 ? 58.224 1.454 74.940 1.00 17.68 385 ASP A C 1
ATOM 2945 O O . ASP A 1 385 ? 57.730 1.974 75.942 1.00 18.99 385 ASP A O 1
ATOM 2950 N N . GLY A 1 386 ? 57.668 0.436 74.296 1.00 18.32 386 GLY A N 1
ATOM 2951 C CA . GLY A 1 386 ? 56.389 -0.112 74.706 1.00 18.44 386 GLY A CA 1
ATOM 2952 C C . GLY A 1 386 ? 55.460 0.099 73.530 1.00 18.84 386 GLY A C 1
ATOM 2953 O O . GLY A 1 386 ? 54.477 -0.618 73.346 1.00 21.51 386 GLY A O 1
ATOM 2954 N N . GLY A 1 387 ? 55.794 1.108 72.729 1.00 17.96 387 GLY A N 1
ATOM 2955 C CA . GLY A 1 387 ? 55.029 1.440 71.541 1.00 16.82 387 GLY A CA 1
ATOM 2956 C C . GLY A 1 387 ? 55.997 1.638 70.387 1.00 16.63 387 GLY A C 1
ATOM 2957 O O . GLY A 1 387 ? 57.200 1.773 70.606 1.00 15.25 387 GLY A O 1
ATOM 2958 N N . HIS A 1 388 ? 55.479 1.661 69.165 1.00 16.74 388 HIS A N 1
ATOM 2959 C CA . HIS A 1 388 ? 56.309 1.831 67.973 1.00 16.68 388 HIS A CA 1
ATOM 2960 C C . HIS A 1 388 ? 56.597 3.302 67.704 1.00 16.67 388 HIS A C 1
ATOM 2961 O O . HIS A 1 388 ? 55.681 4.091 67.474 1.00 17.58 388 HIS A O 1
ATOM 2968 N N . LYS A 1 389 ? 57.873 3.672 67.719 1.00 15.57 389 LYS A N 1
ATOM 2969 C CA . LYS A 1 389 ? 58.237 5.063 67.499 1.00 14.59 389 LYS A CA 1
ATOM 2970 C C . LYS A 1 389 ? 59.362 5.292 66.509 1.00 13.56 389 LYS A C 1
ATOM 2971 O O . LYS A 1 389 ? 60.287 4.492 66.395 1.00 15.07 389 LYS A O 1
ATOM 2977 N N . GLY A 1 390 ? 59.266 6.403 65.790 1.00 11.17 390 GLY A N 1
ATOM 2978 C CA . GLY A 1 390 ? 60.294 6.748 64.830 1.00 9.97 390 GLY A CA 1
ATOM 2979 C C . GLY A 1 390 ? 61.324 7.644 65.493 1.00 10.11 390 GLY A C 1
ATOM 2980 O O . GLY A 1 390 ? 61.012 8.367 66.435 1.00 9.95 390 GLY A O 1
ATOM 2981 N N . SER A 1 391 ? 62.563 7.579 65.021 1.00 9.04 391 SER A N 1
ATOM 2982 C CA . SER A 1 391 ? 63.631 8.410 65.568 1.00 10.34 391 SER A CA 1
ATOM 2983 C C . SER A 1 391 ? 64.318 9.113 64.413 1.00 10.40 391 SER A C 1
ATOM 2984 O O . SER A 1 391 ? 64.616 8.490 63.398 1.00 12.66 391 SER A O 1
ATOM 2987 N N . GLY A 1 392 ? 64.562 10.409 64.566 1.00 9.60 392 GLY A N 1
ATOM 2988 C CA . GLY A 1 392 ? 65.212 11.161 63.509 1.00 8.46 392 GLY A CA 1
ATOM 2989 C C . GLY A 1 392 ? 6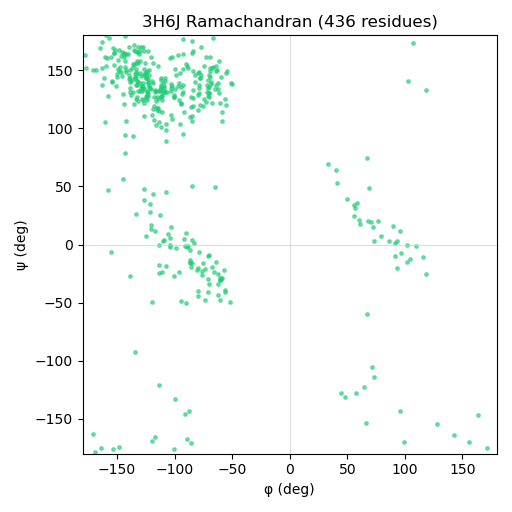4.195 11.859 62.633 1.00 8.78 392 GLY A C 1
ATOM 2990 O O . GLY A 1 392 ? 63.163 12.310 63.127 1.00 9.35 392 GLY A O 1
ATOM 2991 N N . ALA A 1 393 ? 64.463 11.927 61.331 1.00 8.01 393 ALA A N 1
ATOM 2992 C CA . ALA A 1 393 ? 63.545 12.596 60.416 1.00 8.08 393 ALA A CA 1
ATOM 2993 C C . ALA A 1 393 ? 63.522 12.032 59.003 1.00 8.64 393 ALA A C 1
ATOM 2994 O O . ALA A 1 393 ? 64.520 11.486 58.529 1.00 8.79 393 ALA A O 1
ATOM 2996 N N . GLN A 1 394 ? 62.364 12.158 58.356 1.00 7.29 394 GLN A N 1
ATOM 2997 C CA . GLN A 1 394 ? 62.185 11.766 56.964 1.00 7.12 394 GLN A CA 1
ATOM 2998 C C . GLN A 1 394 ? 62.292 13.101 56.222 1.00 7.57 394 GLN A C 1
ATOM 2999 O O . GLN A 1 394 ? 61.950 14.156 56.774 1.00 7.43 394 GLN A O 1
ATOM 3005 N N . VAL A 1 395 ? 62.758 13.053 54.979 1.00 6.86 395 VAL A N 1
ATOM 3006 C CA . VAL A 1 395 ? 62.955 14.262 54.189 1.00 6.33 395 VAL A CA 1
ATOM 3007 C C . VAL A 1 395 ? 62.211 14.300 52.863 1.00 7.36 395 VAL A C 1
ATOM 3008 O O . VAL A 1 395 ? 62.143 13.303 52.146 1.00 8.65 395 VAL A O 1
ATOM 3012 N N . GLU A 1 396 ? 61.656 15.468 52.552 1.00 7.14 396 GLU A N 1
ATOM 3013 C CA . GLU A 1 396 ? 60.969 15.698 51.289 1.00 7.62 396 GLU A CA 1
ATOM 3014 C C . GLU A 1 396 ? 61.696 16.856 50.616 1.00 7.76 396 GLU A C 1
ATOM 3015 O O . GLU A 1 396 ? 62.008 17.857 51.262 1.00 8.38 396 GLU A O 1
ATOM 3021 N N . VAL A 1 397 ? 61.966 16.718 49.323 1.00 6.49 397 VAL A N 1
ATOM 3022 C CA . VAL A 1 397 ? 62.638 17.766 48.564 1.00 8.25 397 VAL A CA 1
ATOM 3023 C C . VAL A 1 397 ? 61.772 18.182 47.376 1.00 8.53 397 VAL A C 1
ATOM 3024 O O . VAL A 1 397 ? 61.100 17.356 46.759 1.00 8.80 397 VAL A O 1
ATOM 3028 N N . GLY A 1 398 ? 61.785 19.475 47.077 1.00 7.65 398 GLY A N 1
ATOM 3029 C CA . GLY A 1 398 ? 61.024 19.997 45.960 1.00 8.51 398 GLY A CA 1
ATOM 3030 C C . GLY A 1 398 ? 61.759 21.190 45.373 1.00 9.46 398 GLY A C 1
ATOM 3031 O O . GLY A 1 398 ? 62.872 21.522 45.798 1.00 9.47 398 GLY A O 1
ATOM 3032 N N . SER A 1 399 ? 61.135 21.864 44.414 1.00 10.14 399 SER A N 1
ATOM 3033 C CA . SER A 1 399 ? 61.777 23.012 43.779 1.00 10.02 399 SER A CA 1
ATOM 3034 C C . SER A 1 399 ? 61.695 24.282 44.621 1.00 9.20 399 SER A C 1
ATOM 3035 O O . SER A 1 399 ? 62.290 25.299 44.275 1.00 9.34 399 SER A O 1
ATOM 3038 N N . LEU A 1 400 ? 60.959 24.226 45.725 1.00 9.95 400 LEU A N 1
ATOM 3039 C CA . LEU A 1 400 ? 60.823 25.393 46.587 1.00 10.74 400 LEU A CA 1
ATOM 3040 C C . LEU A 1 400 ? 61.326 25.159 48.005 1.00 9.39 400 LEU A C 1
ATOM 3041 O O . LEU A 1 400 ? 62.098 25.956 48.544 1.00 9.16 400 LEU A O 1
ATOM 3046 N N . ASN A 1 401 ? 60.890 24.058 48.607 1.00 8.65 401 ASN A N 1
ATOM 3047 C CA . ASN A 1 401 ? 61.264 23.760 49.983 1.00 7.91 401 ASN A CA 1
ATOM 3048 C C . ASN A 1 401 ? 61.876 22.399 50.238 1.00 8.08 401 ASN A C 1
ATOM 3049 O O . ASN A 1 401 ? 61.836 21.487 49.404 1.00 8.81 401 ASN A O 1
ATOM 3054 N N . ILE A 1 402 ? 62.445 22.291 51.430 1.00 8.72 402 ILE A N 1
ATOM 3055 C CA . ILE A 1 402 ? 62.966 21.039 51.938 1.00 7.99 402 ILE A CA 1
ATOM 3056 C C . ILE A 1 402 ? 62.051 20.909 53.150 1.00 8.28 402 ILE A C 1
ATOM 3057 O O . ILE A 1 402 ? 61.921 21.851 53.931 1.00 8.48 402 ILE A O 1
ATOM 3062 N N . ARG A 1 403 ? 61.380 19.776 53.290 1.00 7.67 403 ARG A N 1
ATOM 3063 C CA . ARG A 1 403 ? 60.507 19.590 54.437 1.00 7.06 403 ARG A CA 1
ATOM 3064 C C . ARG A 1 403 ? 60.997 18.403 55.248 1.00 7.75 403 ARG A C 1
ATOM 3065 O O . ARG A 1 403 ? 61.411 17.384 54.693 1.00 9.28 403 ARG A O 1
ATOM 3073 N N . LEU A 1 404 ? 60.968 18.551 56.566 1.00 7.31 404 LEU A N 1
ATOM 3074 C CA . LEU A 1 404 ? 61.428 17.500 57.467 1.00 7.79 404 LEU A CA 1
ATOM 3075 C C . LEU A 1 404 ? 60.326 17.050 58.405 1.00 7.50 404 LEU A C 1
ATOM 3076 O O . LEU A 1 404 ? 59.623 17.868 58.990 1.00 9.15 404 LEU A O 1
ATOM 3081 N N . GLY A 1 405 ? 60.185 15.742 58.544 1.00 6.73 405 GLY A N 1
ATOM 3082 C CA . GLY A 1 405 ? 59.192 15.202 59.448 1.00 7.42 405 GLY A CA 1
ATOM 3083 C C . GLY A 1 405 ? 59.916 14.478 60.566 1.00 8.54 405 GLY A C 1
ATOM 3084 O O . GLY A 1 405 ? 60.622 13.502 60.317 1.00 7.95 405 GLY A O 1
ATOM 3085 N N . THR A 1 406 ? 59.755 14.951 61.800 1.00 8.07 406 THR A N 1
ATOM 3086 C CA . THR A 1 406 ? 60.427 14.323 62.933 1.00 8.08 406 THR A CA 1
ATOM 3087 C C . THR A 1 406 ? 59.649 13.189 63.589 1.00 7.85 406 THR A C 1
ATOM 3088 O O . THR A 1 406 ? 58.419 13.162 63.560 1.00 7.84 406 THR A O 1
ATOM 3092 N N . GLY A 1 407 ? 60.385 12.251 64.179 1.00 8.07 407 GLY A N 1
ATOM 3093 C CA . GLY A 1 407 ? 59.756 11.125 64.853 1.00 7.61 407 GLY A CA 1
ATOM 3094 C C . GLY A 1 407 ? 59.466 11.443 66.311 1.00 8.61 407 GLY A C 1
ATOM 3095 O O . GLY A 1 407 ? 59.536 12.604 66.720 1.00 8.76 407 GLY A O 1
ATOM 3096 N N . ALA A 1 408 ? 59.135 10.425 67.103 1.00 8.70 408 ALA A N 1
ATOM 3097 C CA . ALA A 1 408 ? 58.854 10.629 68.527 1.00 9.01 408 ALA A CA 1
ATOM 3098 C C . ALA A 1 408 ? 60.109 11.169 69.208 1.00 9.23 408 ALA A C 1
ATOM 3099 O O . ALA A 1 408 ? 60.032 11.826 70.251 1.00 9.99 408 ALA A O 1
ATOM 3101 N N . ALA A 1 409 ? 61.264 10.860 68.622 1.00 10.23 409 ALA A N 1
ATOM 3102 C CA . ALA A 1 409 ? 62.542 11.356 69.113 1.00 9.27 409 ALA A CA 1
ATOM 3103 C C . ALA A 1 409 ? 63.118 12.088 67.906 1.00 9.21 409 ALA A C 1
ATOM 3104 O O . ALA A 1 409 ? 63.031 11.588 66.774 1.00 9.14 409 ALA A O 1
ATOM 3106 N N . VAL A 1 410 ? 63.662 13.281 68.118 1.00 8.02 410 VAL A N 1
ATOM 3107 C CA . VAL A 1 410 ? 64.262 14.018 67.007 1.00 7.87 410 VAL A CA 1
ATOM 3108 C C . VAL A 1 410 ? 65.587 13.346 66.652 1.00 8.18 410 VAL A C 1
ATOM 3109 O O . VAL A 1 410 ? 66.100 13.506 65.543 1.00 8.19 410 VAL A O 1
ATOM 3113 N N . TRP A 1 411 ? 66.130 12.597 67.610 1.00 7.97 411 TRP A N 1
ATOM 3114 C CA . TRP A 1 411 ? 67.356 11.820 67.413 1.00 7.84 411 TRP A CA 1
ATOM 3115 C C . TRP A 1 411 ? 67.530 10.870 68.590 1.00 8.91 411 TRP A C 1
ATOM 3116 O O . TRP A 1 411 ? 67.091 11.160 69.704 1.00 9.37 411 TRP A O 1
ATOM 3127 N N . GLY A 1 412 ? 68.165 9.730 68.339 1.00 8.57 412 GLY A N 1
ATOM 3128 C CA . GLY A 1 412 ? 68.400 8.767 69.404 1.00 8.68 412 GLY A CA 1
ATOM 3129 C C . GLY A 1 412 ? 67.481 7.559 69.403 1.00 10.32 412 GLY A C 1
ATOM 3130 O O . GLY A 1 412 ? 66.287 7.675 69.138 1.00 11.44 412 GLY A O 1
ATOM 3131 N N . THR A 1 413 ? 68.050 6.395 69.710 1.00 9.65 413 THR A N 1
ATOM 3132 C CA . THR A 1 413 ? 67.307 5.138 69.748 1.00 10.05 413 THR A CA 1
ATOM 3133 C C . THR A 1 413 ? 67.715 4.274 70.933 1.00 10.16 413 THR A C 1
ATOM 3134 O O . THR A 1 413 ? 66.935 3.449 71.408 1.00 10.74 413 THR A O 1
ATOM 3138 N N . GLY A 1 414 ? 68.952 4.456 71.385 1.00 10.10 414 GLY A N 1
ATOM 3139 C CA . GLY A 1 414 ? 69.470 3.682 72.497 1.00 10.54 414 GLY A CA 1
ATOM 3140 C C . GLY A 1 414 ? 70.077 2.352 72.069 1.00 10.64 414 GLY A C 1
ATOM 3141 O O . GLY A 1 414 ? 70.530 1.581 72.919 1.00 10.78 414 GLY A O 1
ATOM 3142 N N . TYR A 1 415 ? 70.123 2.093 70.761 1.00 9.02 415 TYR A N 1
ATOM 3143 C CA . TYR A 1 415 ? 70.639 0.825 70.246 1.00 8.88 415 TYR A CA 1
ATOM 3144 C C . TYR A 1 415 ? 72.039 0.828 69.625 1.00 8.49 415 TYR A C 1
ATOM 3145 O O . TYR A 1 415 ? 72.477 -0.201 69.107 1.00 9.36 415 TYR A O 1
ATOM 3154 N N . PHE A 1 416 ? 72.749 1.952 69.684 1.00 8.64 416 PHE A N 1
ATOM 3155 C CA . PHE A 1 416 ? 74.073 2.028 69.065 1.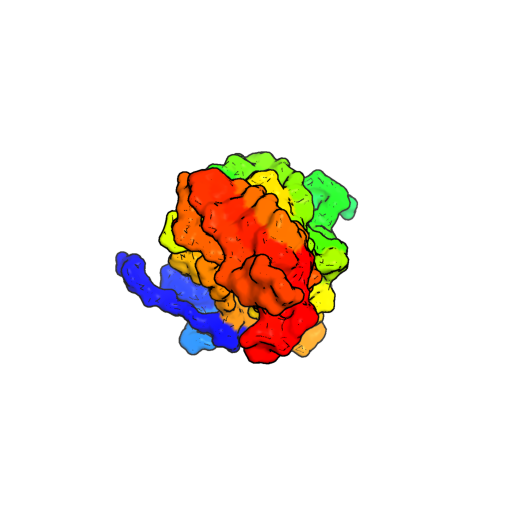00 8.43 416 PHE A CA 1
ATOM 3156 C C . PHE A 1 416 ? 75.192 2.405 70.030 1.00 8.41 416 PHE A C 1
ATOM 3157 O O . PHE A 1 416 ? 75.043 3.301 70.858 1.00 9.21 416 PHE A O 1
ATOM 3165 N N . GLY A 1 417 ? 76.319 1.712 69.892 1.00 7.45 417 GLY A N 1
ATOM 3166 C CA . GLY A 1 417 ? 77.460 1.919 70.770 1.00 7.61 417 GLY A CA 1
ATOM 3167 C C . GLY A 1 417 ? 77.998 3.314 71.028 1.00 8.45 417 GLY A C 1
ATOM 3168 O O . GLY A 1 417 ? 78.100 4.140 70.124 1.00 8.35 417 GLY A O 1
ATOM 3169 N N . GLY A 1 418 ? 78.331 3.558 72.293 1.00 9.10 418 GLY A N 1
ATOM 3170 C CA . GLY A 1 418 ? 78.916 4.816 72.720 1.00 8.48 418 GLY A CA 1
ATOM 3171 C C . GLY A 1 418 ? 78.117 6.107 72.685 1.00 10.05 418 GLY A C 1
ATOM 3172 O O . GLY A 1 418 ? 77.932 6.746 73.722 1.00 12.27 418 GLY A O 1
ATOM 3173 N N . ILE A 1 419 ? 77.648 6.493 71.502 1.00 9.57 419 ILE A N 1
ATOM 3174 C CA . ILE A 1 419 ? 76.913 7.744 71.344 1.00 9.50 419 ILE A CA 1
ATOM 3175 C C . ILE A 1 419 ? 75.385 7.667 71.317 1.00 9.25 419 ILE A C 1
ATOM 3176 O O . ILE A 1 419 ? 74.721 8.700 71.258 1.00 11.13 419 ILE A O 1
ATOM 3181 N N . ASP A 1 420 ? 74.821 6.466 71.375 1.00 8.93 420 ASP A N 1
ATOM 3182 C CA . ASP A 1 420 ? 73.365 6.317 71.327 1.00 8.23 420 ASP A CA 1
ATOM 3183 C C . ASP A 1 420 ? 73.036 4.971 71.956 1.00 9.85 420 ASP A C 1
ATOM 3184 O O . ASP A 1 420 ? 72.235 4.193 71.434 1.00 8.81 420 ASP A O 1
ATOM 3189 N N . ASN A 1 421 ? 73.658 4.732 73.107 1.00 10.40 421 ASN A N 1
ATOM 3190 C CA . ASN A 1 421 ? 73.564 3.469 73.831 1.00 10.90 421 ASN A CA 1
ATOM 3191 C C . ASN A 1 421 ? 72.677 3.353 75.065 1.00 12.66 421 ASN A C 1
ATOM 3192 O O . ASN A 1 421 ? 72.816 2.392 75.819 1.00 13.54 421 ASN A O 1
ATOM 3197 N N . SER A 1 422 ? 71.779 4.302 75.295 1.00 12.26 422 SER A N 1
ATOM 3198 C CA . SER A 1 422 ? 70.903 4.211 76.462 1.00 13.79 422 SER A CA 1
ATOM 3199 C C . SER A 1 422 ? 69.546 4.819 76.143 1.00 14.58 422 SER A C 1
ATOM 3200 O O . SER A 1 422 ? 69.411 5.561 75.174 1.00 14.11 422 SER A O 1
ATOM 3203 N N . ALA A 1 423 ? 68.540 4.494 76.949 1.00 16.45 423 ALA A N 1
ATOM 3204 C CA . ALA A 1 423 ? 67.205 5.029 76.727 1.00 16.36 423 ALA A CA 1
ATOM 3205 C C . ALA A 1 423 ? 67.277 6.548 76.810 1.00 17.07 423 ALA A C 1
ATOM 3206 O O . ALA A 1 423 ? 66.504 7.253 76.159 1.00 16.29 423 ALA A O 1
ATOM 3208 N N . THR A 1 424 ? 68.221 7.042 77.606 1.00 16.41 424 THR A N 1
ATOM 3209 C CA . THR A 1 424 ? 68.397 8.475 77.784 1.00 17.48 424 THR A CA 1
ATOM 3210 C C . THR A 1 424 ? 68.976 9.206 76.575 1.00 15.32 424 THR A C 1
ATOM 3211 O O . THR A 1 424 ? 69.007 10.437 76.557 1.00 16.24 424 THR A O 1
ATOM 3215 N N . THR A 1 425 ? 69.442 8.470 75.567 1.00 12.82 425 THR A N 1
ATOM 3216 C CA . THR A 1 425 ? 69.974 9.140 74.384 1.00 11.10 425 THR A CA 1
ATOM 3217 C C . THR A 1 425 ? 68.849 9.397 73.373 1.00 11.35 425 THR A C 1
ATOM 3218 O O . THR A 1 425 ? 69.069 9.981 72.310 1.00 11.69 425 THR A O 1
ATOM 3222 N N . ARG A 1 426 ? 67.640 8.965 73.729 1.00 10.49 426 ARG A N 1
ATOM 3223 C CA . ARG A 1 426 ? 66.451 9.190 72.908 1.00 10.88 426 ARG A CA 1
ATOM 3224 C C . ARG A 1 426 ? 65.974 10.585 73.303 1.00 11.15 426 ARG A C 1
ATOM 3225 O O . ARG A 1 426 ? 65.423 10.774 74.392 1.00 13.24 426 ARG A O 1
ATOM 3233 N N . LEU A 1 427 ? 66.182 11.559 72.424 1.00 10.00 427 LEU A N 1
ATOM 3234 C CA . LEU A 1 427 ? 65.806 12.936 72.721 1.00 10.77 427 LEU A CA 1
ATOM 3235 C C . LEU A 1 427 ? 64.594 13.428 71.941 1.00 11.87 427 LEU A C 1
ATOM 3236 O O . LEU A 1 427 ? 64.525 13.279 70.718 1.00 11.46 427 LEU A O 1
ATOM 3241 N N . ALA A 1 428 ? 63.644 14.023 72.660 1.00 12.31 428 ALA A N 1
ATOM 3242 C CA . ALA A 1 428 ? 62.419 14.536 72.055 1.00 12.14 428 ALA A CA 1
ATOM 3243 C C . ALA A 1 428 ? 62.564 15.962 71.528 1.00 11.60 428 ALA A C 1
ATOM 3244 O O . ALA A 1 428 ? 61.730 16.421 70.749 1.00 12.24 428 ALA A O 1
ATOM 3246 N N . THR A 1 429 ? 63.613 16.660 71.956 1.00 10.49 429 THR A N 1
ATOM 3247 C CA . THR A 1 429 ? 63.856 18.029 71.505 1.00 10.60 429 THR A CA 1
ATOM 3248 C C . THR A 1 429 ? 65.341 18.284 71.298 1.00 10.00 429 THR A C 1
ATOM 3249 O O . THR A 1 429 ? 66.193 17.534 71.776 1.00 10.10 429 THR A O 1
ATOM 3253 N N . GLY A 1 430 ? 65.643 19.361 70.585 1.00 10.40 430 GLY A N 1
ATOM 3254 C CA . GLY A 1 430 ? 67.025 19.719 70.326 1.00 9.09 430 GLY A CA 1
ATOM 3255 C C . GLY A 1 430 ? 67.103 20.708 69.185 1.00 8.60 430 GLY A C 1
ATOM 3256 O O . GLY A 1 430 ? 66.203 21.533 69.013 1.00 8.17 430 GLY A O 1
ATOM 3257 N N . TYR A 1 431 ? 68.169 20.617 68.400 1.00 8.23 431 TYR A N 1
ATOM 3258 C CA . TYR A 1 431 ? 68.368 21.513 67.273 1.00 7.68 431 TYR A CA 1
ATOM 3259 C C . TYR A 1 431 ? 68.770 20.756 66.016 1.00 8.09 431 TYR A C 1
ATOM 3260 O O . TYR A 1 431 ? 69.492 19.764 66.078 1.00 7.77 431 TYR A O 1
ATOM 3269 N N . TYR A 1 432 ? 68.280 21.222 64.877 1.00 7.11 432 TYR A N 1
ATOM 3270 C CA . TYR A 1 432 ? 68.626 20.616 63.601 1.00 7.98 432 TYR A CA 1
ATOM 3271 C C . TYR A 1 432 ? 69.330 21.677 62.759 1.00 8.19 432 TYR A C 1
ATOM 3272 O O . TYR A 1 432 ? 69.155 22.881 62.975 1.00 8.61 432 TYR A O 1
ATOM 3281 N N . ARG A 1 433 ? 70.130 21.215 61.805 1.00 6.81 433 ARG A N 1
ATOM 3282 C CA . ARG A 1 433 ? 70.801 22.088 60.860 1.00 7.15 433 ARG A CA 1
ATOM 3283 C C . ARG A 1 433 ? 70.656 21.358 59.539 1.00 7.96 433 ARG A C 1
ATOM 3284 O O . ARG A 1 433 ? 70.963 20.162 59.440 1.00 7.88 433 ARG A O 1
ATOM 3292 N N . VAL A 1 434 ? 70.166 22.066 58.532 1.00 7.30 434 VAL A N 1
ATOM 3293 C CA . VAL A 1 434 ? 69.980 21.487 57.212 1.00 7.08 434 VAL A CA 1
ATOM 3294 C C . VAL A 1 434 ? 70.949 22.133 56.241 1.00 7.44 434 VAL A C 1
ATOM 3295 O O . VAL A 1 434 ? 71.113 23.354 56.232 1.00 8.16 434 VAL A O 1
ATOM 3299 N N . ARG A 1 435 ? 71.612 21.305 55.444 1.00 7.67 435 ARG A N 1
ATOM 3300 C CA . ARG A 1 435 ? 72.525 21.805 54.434 1.00 7.57 435 ARG A CA 1
ATOM 3301 C C . ARG A 1 435 ? 72.108 21.174 53.131 1.00 7.20 435 ARG A C 1
ATOM 3302 O O . ARG A 1 435 ? 71.741 20.000 53.090 1.00 7.70 435 ARG A O 1
ATOM 3310 N N . ALA A 1 436 ? 72.130 21.967 52.072 1.00 6.94 436 ALA A N 1
ATOM 3311 C CA . ALA A 1 436 ? 71.739 21.465 50.771 1.00 6.53 436 ALA A CA 1
ATOM 3312 C C . ALA A 1 436 ? 72.711 21.916 49.696 1.00 7.25 436 ALA A C 1
ATOM 3313 O O . ALA A 1 436 ? 73.244 23.026 49.728 1.00 7.51 436 ALA A O 1
ATOM 3315 N N . TRP A 1 437 ? 72.955 21.017 48.753 1.00 5.93 437 TRP A N 1
ATOM 3316 C CA . TRP A 1 437 ? 73.850 21.281 47.639 1.00 6.35 437 TRP A CA 1
ATOM 3317 C C . TRP A 1 437 ? 73.077 21.036 46.363 1.00 7.08 437 TRP A C 1
ATOM 3318 O O . TRP A 1 437 ? 72.396 20.020 46.226 1.00 7.43 437 TRP A O 1
ATOM 3329 N N . ILE A 1 438 ? 73.161 21.979 45.434 1.00 7.28 438 ILE A N 1
ATOM 3330 C CA . ILE A 1 438 ? 72.487 21.811 44.156 1.00 8.63 438 ILE A CA 1
ATOM 3331 C C . ILE A 1 438 ? 73.091 20.565 43.510 1.00 10.44 438 ILE A C 1
ATOM 3332 O O . ILE A 1 438 ? 72.319 19.716 43.021 1.00 12.93 438 ILE A O 1
#

InterPro domains:
  IPR011040 Sialidase [PF13088] (43-235)
  IPR013783 Immunoglobulin-like fold [G3DSA:2.60.40.10] (335-438)
  IPR026856 Sialidase family [PTHR10628] (101-321)
  IPR036278 Sialidase superfamily [SSF50939] (26-307)
  IPR054743 PA2794-like, C-terminal [PF22432] (336-437)

Organism: Pseudomonas aeruginosa (NCBI:txid287)

CATH classification: 2.120.10.10 (+1 more: 2.60.40.10)

Sequence (438 aa):
MNTYFDIPHRLVGKALYESYYDHFGQMDILSDGSLYLIYRRATEHVGGSDGRVVFSKLEGGIWSAPTIVAQAGGQDFRDVAGGTMPSGRIVAASTVYETGEVKVYVSDDSGVTWVHKFTLARGGADYNFAHGKSFQVGARYVIPLYAATGVNYELKWLESSDGGETWGEGSTIYSGNTPYNETSYLPVGDGVILAVARVGSGAGGALRQFISLDDGGTWTDQGNVTAQNGDSTDILVAPSLSYIYSEGGTPHVVLLYTNRTTHFCYYRTILLARAVAGSSGWTERVPAYSAPAASGYTSQVVLGGRRILGNLFRETSSTTSGAYQFEVYLGGVPDFESDWFSVSSNSLYTLSHGLQRSPRRVVVEFARSSSPSTWNIVMPSYFNDGGHKGSGAQVEVGSLNIRLGTGAAVWGTGYFGGIDNSATTRLATGYYRVRAWI